Protein 1K8Q (pdb70)

Radius of gyration: 31.05 Å; Cα contacts (8 Å, |Δi|>4): 1778; chains: 2; bounding box: 86×86×46 Å

Solvent-accessible surface area: 29791 Å² total; per-residue (Å²): 129,94,34,92,92,27,118,55,28,64,2,2,109,32,56,3,14,86,0,0,80,93,54,40,7,23,27,28,120,42,90,5,78,3,154,44,1,13,20,0,18,1,7,28,0,16,57,1,145,164,24,60,113,90,32,28,104,9,49,1,0,0,0,6,2,3,56,39,8,0,0,0,3,2,0,3,7,72,28,104,19,2,1,0,0,22,0,0,24,38,10,11,6,0,0,0,0,3,5,1,0,3,51,70,0,64,128,11,98,154,95,56,53,115,24,72,94,0,5,37,1,0,3,10,24,1,0,129,44,5,0,22,20,4,0,58,57,0,4,139,60,18,31,43,121,82,2,8,0,0,0,8,12,5,0,0,0,1,0,0,6,1,4,19,85,39,113,150,3,16,160,71,7,74,2,0,0,0,0,0,1,9,4,21,8,97,70,16,112,5,110,76,28,140,54,26,84,30,85,54,148,65,0,93,119,94,58,22,48,76,58,16,123,15,66,90,193,122,29,39,102,64,0,22,49,23,1,0,78,94,66,38,8,88,121,8,2,61,51,22,4,60,72,10,0,105,24,78,168,15,4,43,55,57,16,0,0,0,1,40,5,13,20,36,0,2,4,0,0,21,0,6,13,2,14,0,38,9,25,90,46,7,97,16,36,1,11,60,44,58,36,88,114,70,3,84,124,69,40,154,81,60,146,7,42,116,30,74,9,71,64,0,113,7,44,0,0,0,0,0,0,26,63,2,30,52,1,2,31,86,5,1,72,65,3,24,90,96,12,62,56,68,82,56,73,85,94,8,88,69,1,0,12,5,0,0,10,8,1,84,59,0,10,128,9,0,1,74,64,0,36,62,26,4,54,124,88,126,95,35,96,85,29,120,57,28,65,1,2,112,34,56,4,14,87,0,0,79,91,54,39,8,23,27,24,118,42,88,6,75,2,153,45,0,11,18,0,18,1,7,32,0,15,45,1,147,164,22,65,111,88,39,24,123,8,49,1,0,0,0,6,2,3,58,39,8,0,0,1,3,2,0,3,7,73,27,105,20,2,1,0,0,24,0,0,24,38,12,11,6,0,0,0,0,4,6,2,0,2,52,70,0,61,128,12,102,147,95,54,55,114,26,70,96,0,5,37,1,0,4,10,23,1,0,127,44,6,1,22,19,4,0,57,56,0,5,132,58,13,39,35,118,81,1,8,0,0,0,8,13,6,0,0,0,1,0,0,5,1,4,21,85,38,116,147,3,16,154,77,7,75,2,0,0,0,0,0,1,8,5,23,10,97,72,15,112,5,110,78,29,139,51,26,84,32,83,52,148,61,0,93,116,99,60,20,47,79,57,16,122,15,67,91,194,126,30,39,103,65,0,22,47,21,2,0,74,94,63,40,6,85,123,9,2,60,48,19,4,61,72,9,0,101,23,75,169,12,3,44,55,55,15,0,0,2,0,37,6,12,21,36,0,3,4,0,1,20,0,6,15,2,14,0,36,8,24,88,47,8,102,16,37,1,10,57,46,56,36,88,111,68,2,82,128,68,42,156,84,58,145,6,44,116,31,76,8,73,67,0,113,8,44,0,0,0,0,1,0,23,63,2,31,49,1,2,33,84,6,1,74,66,4,22,91,96,12,60,56,66,87,63,73,84,93,8,85,69,1,0,12,4,0,0,10,8,1,85,58,0,11,125,10,0,1,75,61,0,36,62,28,4,54,127,87

Structure (mmCIF, N/CA/C/O backbone):
data_1K8Q
#
_entry.id   1K8Q
#
_cell.length_a   61.209
_cell.length_b   164.498
_cell.length_c   177.156
_cell.angle_alpha   90.00
_cell.angle_beta   90.00
_cell.angle_gamma   90.00
#
_symmetry.space_group_name_H-M   'C 2 2 21'
#
loop_
_entity.id
_entity.type
_entity.pdbx_description
1 polymer 'Triacylglycerol lipase, gastric'
2 non-polymer 2-acetamido-2-deoxy-beta-D-glucopyranose
3 non-polymer 'octyl beta-D-glucopyranoside'
4 non-polymer 'UNDECYL-PHOSPHINIC ACID BUTYL ESTER'
5 water water
#
loop_
_atom_site.group_PDB
_atom_site.id
_atom_site.type_symbol
_atom_site.label_atom_id
_atom_site.label_alt_id
_atom_site.label_comp_id
_atom_site.label_asym_id
_atom_site.label_entity_id
_atom_site.label_seq_id
_atom_site.pdbx_PDB_ins_code
_atom_site.Cartn_x
_atom_site.Cartn_y
_atom_site.Cartn_z
_atom_site.occupancy
_atom_site.B_iso_or_equiv
_atom_site.auth_seq_id
_atom_site.auth_comp_id
_atom_site.auth_asym_id
_atom_site.auth_atom_id
_atom_site.pdbx_PDB_model_num
ATOM 1 N N . ALA A 1 1 ? 11.199 98.957 43.782 1.00 52.04 1 ALA A N 1
ATOM 2 C CA . ALA A 1 1 ? 10.114 98.057 43.274 1.00 52.66 1 ALA A CA 1
ATOM 3 C C . ALA A 1 1 ? 10.664 96.684 42.841 1.00 51.56 1 ALA A C 1
ATOM 4 O O . ALA A 1 1 ? 10.665 95.734 43.621 1.00 51.33 1 ALA A O 1
ATOM 6 N N . PHE A 1 2 ? 11.126 96.585 41.599 1.00 50.17 2 PHE A N 1
ATOM 7 C CA . PHE A 1 2 ? 11.691 95.342 41.074 1.00 49.90 2 PHE A CA 1
ATOM 8 C C . PHE A 1 2 ? 10.772 94.138 41.218 1.00 48.78 2 PHE A C 1
ATOM 9 O O . PHE A 1 2 ? 11.186 93.108 41.741 1.00 48.03 2 PHE A O 1
ATOM 17 N N . GLY A 1 3 ? 9.537 94.255 40.750 1.00 48.28 3 GLY A N 1
ATOM 18 C CA . GLY A 1 3 ? 8.620 93.136 40.856 1.00 48.72 3 GLY A CA 1
ATOM 19 C C . GLY A 1 3 ? 8.774 92.161 39.705 1.00 49.04 3 GLY A C 1
ATOM 20 O O . GLY A 1 3 ? 9.271 92.532 38.641 1.00 49.98 3 GLY A O 1
ATOM 21 N N . LYS A 1 4 ? 8.355 90.914 39.907 1.00 49.34 4 LYS A N 1
ATOM 22 C CA . LYS A 1 4 ? 8.451 89.905 38.855 1.00 50.33 4 LYS A CA 1
ATOM 23 C C . LYS A 1 4 ? 7.653 90.295 37.623 1.00 50.40 4 LYS A C 1
ATOM 24 O O . LYS A 1 4 ? 6.425 90.389 37.665 1.00 50.61 4 LYS A O 1
ATOM 30 N N . LEU A 1 5 ? 8.366 90.509 36.524 1.00 50.81 5 LEU A N 1
ATOM 31 C CA . LEU A 1 5 ? 7.756 90.898 35.262 1.00 51.88 5 LEU A CA 1
ATOM 32 C C . LEU A 1 5 ? 6.817 89.834 34.703 1.00 52.81 5 LEU A C 1
ATOM 33 O O . LEU A 1 5 ? 5.848 90.158 34.013 1.00 54.00 5 LEU A O 1
ATOM 38 N N . HIS A 1 6 ? 7.100 88.570 35.011 1.00 52.59 6 HIS A N 1
ATOM 39 C CA . HIS A 1 6 ? 6.292 87.459 34.518 1.00 52.29 6 HIS A CA 1
ATOM 40 C C . HIS A 1 6 ? 6.443 86.231 35.412 1.00 51.84 6 HIS A C 1
ATOM 41 O O . HIS A 1 6 ? 7.453 86.074 36.108 1.00 50.85 6 HIS A O 1
ATOM 48 N N . PRO A 1 7 ? 5.429 85.350 35.420 1.00 51.24 7 PRO A N 1
ATOM 49 C CA . PRO A 1 7 ? 5.526 84.147 36.248 1.00 50.51 7 PRO A CA 1
ATOM 50 C C . PRO A 1 7 ? 6.615 83.257 35.640 1.00 50.55 7 PRO A C 1
ATOM 51 O O . PRO A 1 7 ? 6.745 83.185 34.411 1.00 50.28 7 PRO A O 1
ATOM 55 N N . THR A 1 8 ? 7.399 82.599 36.495 1.00 50.12 8 THR A N 1
ATOM 56 C CA . THR A 1 8 ? 8.505 81.745 36.042 1.00 49.42 8 THR A CA 1
ATOM 57 C C . THR A 1 8 ? 8.152 80.808 34.889 1.00 47.24 8 THR A C 1
ATOM 58 O O . THR A 1 8 ? 7.223 80.008 34.985 1.00 47.37 8 THR A O 1
ATOM 62 N N . ASN A 1 9 ? 8.900 80.923 33.795 1.00 44.43 9 ASN A N 1
ATOM 63 C CA . ASN A 1 9 ? 8.668 80.087 32.628 1.00 42.59 9 ASN A CA 1
ATOM 64 C C . ASN A 1 9 ? 8.915 78.628 32.997 1.00 42.98 9 ASN A C 1
ATOM 65 O O . ASN A 1 9 ? 9.891 78.303 33.668 1.00 44.09 9 ASN A O 1
ATOM 70 N N . PRO A 1 10 ? 8.018 77.728 32.580 1.00 42.19 10 PRO A N 1
ATOM 71 C CA . PRO A 1 10 ? 8.172 76.307 32.889 1.00 41.24 10 PRO A CA 1
ATOM 72 C C . PRO A 1 10 ? 9.501 75.692 32.428 1.00 40.72 10 PRO A C 1
ATOM 73 O O . PRO A 1 10 ? 10.056 74.824 33.103 1.00 41.49 10 PRO A O 1
ATOM 77 N N . GLU A 1 11 ? 10.008 76.138 31.283 1.00 38.63 11 GLU A N 1
ATOM 78 C CA . GLU A 1 11 ? 11.258 75.613 30.747 1.00 38.15 11 GLU A CA 1
ATOM 79 C C . GLU A 1 11 ? 12.453 75.762 31.698 1.00 39.00 11 GLU A C 1
ATOM 80 O O . GLU A 1 11 ? 13.437 75.035 31.587 1.00 39.60 11 GLU A O 1
ATOM 86 N N . VAL A 1 12 ? 12.363 76.700 32.631 1.00 39.59 12 VAL A N 1
ATOM 87 C CA . VAL A 1 12 ? 13.438 76.957 33.582 1.00 40.83 12 VAL A CA 1
ATOM 88 C C . VAL A 1 12 ? 13.912 75.713 34.353 1.00 42.99 12 VAL A C 1
ATOM 89 O O . VAL A 1 12 ? 15.087 75.601 34.727 1.00 44.25 12 VAL A O 1
ATOM 93 N N . THR A 1 13 ? 13.010 74.768 34.573 1.00 43.43 13 THR A N 1
ATOM 94 C CA . THR A 1 13 ? 13.358 73.576 35.328 1.00 43.67 13 THR A CA 1
ATOM 95 C C . THR A 1 13 ? 13.304 72.281 34.527 1.00 45.61 13 THR A C 1
ATOM 96 O O . THR A 1 13 ? 13.463 71.196 35.089 1.00 48.72 13 THR A O 1
ATOM 100 N N . MET A 1 14 ? 13.088 72.382 33.221 1.00 44.77 14 MET A N 1
ATOM 101 C CA . MET A 1 14 ? 13.018 71.190 32.385 1.00 43.22 14 MET A CA 1
ATOM 102 C C . MET A 1 14 ? 14.370 70.857 31.774 1.00 42.98 14 MET A C 1
ATOM 103 O O . MET A 1 14 ? 15.183 71.747 31.541 1.00 42.79 14 MET A O 1
ATOM 108 N N . ASN A 1 15 ? 14.611 69.573 31.524 1.00 42.98 15 ASN A N 1
ATOM 109 C CA . ASN A 1 15 ? 15.846 69.163 30.877 1.00 42.38 15 ASN A CA 1
ATOM 110 C C . ASN A 1 15 ? 15.518 69.198 29.389 1.00 42.15 15 ASN A C 1
ATOM 111 O O . ASN A 1 15 ? 14.390 69.538 29.008 1.00 41.96 15 ASN A O 1
ATOM 116 N N . ILE A 1 16 ? 16.478 68.831 28.549 1.00 40.52 16 ILE A N 1
ATOM 117 C CA . ILE A 1 16 ? 16.268 68.894 27.109 1.00 40.05 16 ILE A CA 1
ATOM 118 C C . ILE A 1 16 ? 14.960 68.309 26.546 1.00 40.17 16 ILE A C 1
ATOM 119 O O . ILE A 1 16 ? 14.189 69.023 25.896 1.00 40.01 16 ILE A O 1
ATOM 124 N N . SER A 1 17 ? 14.697 67.031 26.791 1.00 39.34 17 SER A N 1
ATOM 125 C CA . SER A 1 17 ? 13.490 66.406 26.261 1.00 37.89 17 SER A CA 1
ATOM 126 C C . SER A 1 17 ? 12.197 66.912 26.889 1.00 38.11 17 SER A C 1
ATOM 127 O O . SER A 1 17 ? 11.122 66.781 26.300 1.00 36.99 17 SER A O 1
ATOM 130 N N . GLN A 1 18 ? 12.292 67.488 28.082 1.00 38.85 18 GLN A N 1
ATOM 131 C CA . GLN A 1 18 ? 11.106 68.018 28.741 1.00 39.06 18 GLN A CA 1
ATOM 132 C C . GLN A 1 18 ? 10.624 69.245 27.979 1.00 38.87 18 GLN A C 1
ATOM 133 O O . GLN A 1 18 ? 9.419 69.442 27.793 1.00 39.32 18 GLN A O 1
ATOM 139 N N . MET A 1 19 ? 11.578 70.065 27.544 1.00 38.25 19 MET A N 1
ATOM 140 C CA . MET A 1 19 ? 11.278 71.281 26.795 1.00 37.98 19 MET A CA 1
ATOM 141 C C . MET A 1 19 ? 10.709 70.954 25.426 1.00 36.76 19 MET A C 1
ATOM 142 O O . MET A 1 19 ? 9.791 71.614 24.950 1.00 36.21 19 MET A O 1
ATOM 147 N N . ILE A 1 20 ? 11.272 69.936 24.789 1.00 36.32 20 ILE A N 1
ATOM 148 C CA . ILE A 1 20 ? 10.820 69.532 23.469 1.00 35.71 20 ILE A CA 1
ATOM 149 C C . ILE A 1 20 ? 9.374 69.050 23.498 1.00 35.39 20 ILE A C 1
ATOM 150 O O . ILE A 1 20 ? 8.563 69.471 22.680 1.00 33.95 20 ILE A O 1
ATOM 155 N N . THR A 1 21 ? 9.038 68.175 24.439 1.00 36.97 21 THR A N 1
ATOM 156 C CA . THR A 1 21 ? 7.662 67.687 24.509 1.00 38.16 21 THR A CA 1
ATOM 157 C C . THR A 1 21 ? 6.761 68.789 25.059 1.00 37.19 21 THR A C 1
ATOM 158 O O . THR A 1 21 ? 5.554 68.813 24.803 1.00 37.79 21 THR A O 1
ATOM 162 N N . TYR A 1 22 ? 7.357 69.708 25.807 1.00 36.09 22 TYR A N 1
ATOM 163 C CA . TYR A 1 22 ? 6.613 70.836 26.350 1.00 35.84 22 TYR A CA 1
ATOM 164 C C . TYR A 1 22 ? 5.989 71.629 25.196 1.00 34.82 22 TYR A C 1
ATOM 165 O O . TYR A 1 22 ? 4.879 72.143 25.311 1.00 35.15 22 TYR A O 1
ATOM 174 N N . TRP A 1 23 ? 6.718 71.719 24.087 1.00 33.98 23 TRP A N 1
ATOM 175 C CA . TRP A 1 23 ? 6.259 72.446 22.913 1.00 33.61 23 TRP A CA 1
ATOM 176 C C . TRP A 1 23 ? 5.519 71.557 21.923 1.00 34.04 23 TRP A C 1
ATOM 177 O O . TRP A 1 23 ? 5.286 71.951 20.779 1.00 34.86 23 TRP A O 1
ATOM 188 N N . GLY A 1 24 ? 5.159 70.352 22.360 1.00 34.24 24 GLY A N 1
ATOM 189 C CA . GLY A 1 24 ? 4.419 69.447 21.498 1.00 32.99 24 GLY A CA 1
ATOM 190 C C . GLY A 1 24 ? 5.215 68.687 20.455 1.00 33.12 24 GLY A C 1
ATOM 191 O O . GLY A 1 24 ? 4.646 67.978 19.627 1.00 34.47 24 GLY A O 1
ATOM 192 N N . TYR A 1 25 ? 6.533 68.819 20.482 1.00 32.68 25 TYR A N 1
ATOM 193 C CA . TYR A 1 25 ? 7.363 68.111 19.523 1.00 31.21 25 TYR A CA 1
ATOM 194 C C . TYR A 1 25 ? 7.843 66.778 20.083 1.00 30.85 25 TYR A C 1
ATOM 195 O O . TYR A 1 25 ? 7.985 66.612 21.299 1.00 30.29 25 TYR A O 1
ATOM 204 N N . PRO A 1 26 ? 8.102 65.810 19.194 1.00 30.62 26 PRO A N 1
ATOM 205 C CA . PRO A 1 26 ? 8.574 64.490 19.605 1.00 31.25 26 PRO A CA 1
ATOM 206 C C . PRO A 1 26 ? 10.003 64.622 20.113 1.00 32.80 26 PRO A C 1
ATOM 207 O O . PRO A 1 26 ? 10.854 65.254 19.473 1.00 31.94 26 PRO A O 1
ATOM 211 N N . ALA A 1 27 ? 10.255 64.034 21.274 1.00 34.77 27 ALA A N 1
ATOM 212 C CA . ALA A 1 27 ? 11.576 64.068 21.880 1.00 36.03 27 ALA A CA 1
ATOM 213 C C . ALA A 1 27 ? 12.085 62.635 22.034 1.00 37.28 27 ALA A C 1
ATOM 214 O O . ALA A 1 27 ? 11.312 61.707 22.285 1.00 37.32 27 ALA A O 1
ATOM 216 N N . GLU A 1 28 ? 13.388 62.459 21.862 1.00 38.29 28 GLU A N 1
ATOM 217 C CA . GLU A 1 28 ? 14.003 61.147 21.982 1.00 39.62 28 GLU A CA 1
ATOM 218 C C . GLU A 1 28 ? 15.400 61.281 22.551 1.00 41.21 28 GLU A C 1
ATOM 219 O O . GLU A 1 28 ? 16.229 62.018 22.012 1.00 43.40 28 GLU A O 1
ATOM 225 N N . GLU A 1 29 ? 15.660 60.574 23.646 1.00 41.14 29 GLU A N 1
ATOM 226 C CA . GLU A 1 29 ? 16.966 60.634 24.277 1.00 41.61 29 GLU A CA 1
ATOM 227 C C . GLU A 1 29 ? 17.858 59.453 23.893 1.00 41.46 29 GLU A C 1
ATOM 228 O O . GLU A 1 29 ? 17.394 58.330 23.666 1.00 41.71 29 GLU A O 1
ATOM 234 N N . TYR A 1 30 ? 19.151 59.733 23.809 1.00 40.55 30 TYR A N 1
ATOM 235 C CA . TYR A 1 30 ? 20.146 58.736 23.471 1.00 39.29 30 TYR A CA 1
ATOM 236 C C . TYR A 1 30 ? 21.424 59.142 24.144 1.00 39.60 30 TYR A C 1
ATOM 237 O O . TYR A 1 30 ? 21.560 60.266 24.622 1.00 40.44 30 TYR A O 1
ATOM 246 N N . GLU A 1 31 ? 22.366 58.223 24.217 1.00 40.37 31 GLU A N 1
ATOM 247 C CA . GLU A 1 31 ? 23.637 58.602 24.772 1.00 42.49 31 GLU A CA 1
ATOM 248 C C . GLU A 1 31 ? 24.763 57.946 24.010 1.00 42.25 31 GLU A C 1
ATOM 249 O O . GLU A 1 31 ? 24.728 56.758 23.703 1.00 42.39 31 GLU A O 1
ATOM 255 N N . VAL A 1 32 ? 25.739 58.767 23.652 1.00 42.35 32 VAL A N 1
ATOM 256 C CA . VAL A 1 32 ? 26.898 58.319 22.902 1.00 42.00 32 VAL A CA 1
ATOM 257 C C . VAL A 1 32 ? 28.032 58.040 23.861 1.00 41.22 32 VAL A C 1
ATOM 258 O O . VAL A 1 32 ? 28.114 58.652 24.928 1.00 41.95 32 VAL A O 1
ATOM 262 N N . VAL A 1 33 ? 28.889 57.099 23.491 1.00 40.55 33 VAL A N 1
ATOM 263 C CA . VAL A 1 33 ? 30.033 56.762 24.319 1.00 41.79 33 VAL A CA 1
ATOM 264 C C . VAL A 1 33 ? 31.291 57.014 23.498 1.00 41.68 33 VAL A C 1
ATOM 265 O O . VAL A 1 33 ? 31.528 56.367 22.475 1.00 39.80 33 VAL A O 1
ATOM 269 N N . THR A 1 34 ? 32.084 57.982 23.943 1.00 42.56 34 THR A N 1
ATOM 270 C CA . THR A 1 34 ? 33.315 58.329 23.246 1.00 43.63 34 THR A CA 1
ATOM 271 C C . THR A 1 34 ? 34.381 57.265 23.439 1.00 44.75 34 THR A C 1
ATOM 272 O O . THR A 1 34 ? 34.451 56.608 24.481 1.00 44.81 34 THR A O 1
ATOM 276 N N . GLU A 1 35 ? 35.219 57.107 22.426 1.00 45.47 35 GLU A N 1
ATOM 277 C CA . GLU A 1 35 ? 36.285 56.133 22.486 1.00 47.00 35 GLU A CA 1
ATOM 278 C C . GLU A 1 35 ? 37.024 56.197 23.819 1.00 46.06 35 GLU A C 1
ATOM 279 O O . GLU A 1 35 ? 37.459 55.172 24.336 1.00 47.44 35 GLU A O 1
ATOM 285 N N . ASP A 1 36 ? 37.158 57.395 24.385 1.00 45.32 36 ASP A N 1
ATOM 286 C CA . ASP A 1 36 ? 37.863 57.540 25.658 1.00 43.35 36 ASP A CA 1
ATOM 287 C C . ASP A 1 36 ? 36.993 57.433 26.906 1.00 42.41 36 ASP A C 1
ATOM 288 O O . ASP A 1 36 ? 37.392 57.861 27.991 1.00 41.38 36 ASP A O 1
ATOM 293 N N . GLY A 1 37 ? 35.796 56.875 26.747 1.00 41.98 37 GLY A N 1
ATOM 294 C CA . GLY A 1 37 ? 34.925 56.664 27.894 1.00 40.78 37 GLY A CA 1
ATOM 295 C C . GLY A 1 37 ? 33.853 57.650 28.313 1.00 39.68 37 GLY A C 1
ATOM 296 O O . GLY A 1 37 ? 33.072 57.343 29.214 1.00 40.02 37 GLY A O 1
ATOM 297 N N . TYR A 1 38 ? 33.790 58.820 27.690 1.00 38.52 38 TYR A N 1
ATOM 298 C CA . TYR A 1 38 ? 32.774 59.789 28.073 1.00 36.51 38 TYR A CA 1
ATOM 299 C C . TYR A 1 38 ? 31.400 59.454 27.508 1.00 35.61 38 TYR A C 1
ATOM 300 O O . TYR A 1 38 ? 31.265 59.080 26.348 1.00 35.13 38 TYR A O 1
ATOM 309 N N . ILE A 1 39 ? 30.391 59.574 28.364 1.00 35.33 39 ILE A N 1
ATOM 310 C CA . ILE A 1 39 ? 29.003 59.280 28.023 1.00 36.72 39 ILE A CA 1
ATOM 311 C C . ILE A 1 39 ? 28.257 60.589 27.749 1.00 37.37 39 ILE A C 1
ATOM 312 O O . ILE A 1 39 ? 27.980 61.361 28.672 1.00 37.90 39 ILE A O 1
ATOM 317 N N . LEU A 1 40 ? 27.921 60.826 26.483 1.00 37.21 40 LEU A N 1
ATOM 318 C CA . LEU A 1 40 ? 27.237 62.055 26.084 1.00 36.02 40 LEU A CA 1
ATOM 319 C C . LEU A 1 40 ? 25.747 61.864 25.866 1.00 36.17 40 LEU A C 1
ATOM 320 O O . LEU A 1 40 ? 25.337 61.033 25.059 1.00 36.36 40 LEU A O 1
ATOM 325 N N . GLY A 1 41 ? 24.939 62.637 26.582 1.00 36.54 41 GLY A N 1
ATOM 326 C CA . GLY A 1 41 ? 23.500 62.548 26.413 1.00 38.42 41 GLY A CA 1
ATOM 327 C C . GLY A 1 41 ? 23.081 63.455 25.263 1.00 40.02 41 GLY A C 1
ATOM 328 O O . GLY A 1 41 ? 23.165 64.679 25.364 1.00 40.87 41 GLY A O 1
ATOM 329 N N . ILE A 1 42 ? 22.646 62.864 24.155 1.00 39.73 42 ILE A N 1
ATOM 330 C CA . ILE A 1 42 ? 22.227 63.654 23.007 1.00 39.39 42 ILE A CA 1
ATOM 331 C C . ILE A 1 42 ? 20.727 63.511 22.806 1.00 39.78 42 ILE A C 1
ATOM 332 O O . ILE A 1 42 ? 20.142 62.496 23.165 1.00 41.41 42 ILE A O 1
ATOM 337 N N . ASP A 1 43 ? 20.098 64.527 22.232 1.00 39.83 43 ASP A N 1
ATOM 338 C CA . ASP A 1 43 ? 18.653 64.484 22.044 1.00 39.27 43 ASP A CA 1
ATOM 339 C C . ASP A 1 43 ? 18.264 64.600 20.581 1.00 38.89 43 ASP A C 1
ATOM 340 O O . ASP A 1 43 ? 19.038 65.085 19.756 1.00 38.93 43 ASP A O 1
ATOM 345 N N . ARG A 1 44 ? 17.052 64.160 20.268 1.00 37.51 44 ARG A N 1
ATOM 346 C CA . ARG A 1 44 ? 16.578 64.187 18.899 1.00 37.61 44 ARG A CA 1
ATOM 347 C C . ARG A 1 44 ? 15.099 64.574 18.796 1.00 37.54 44 ARG A C 1
ATOM 348 O O . ARG A 1 44 ? 14.304 64.303 19.698 1.00 36.35 44 ARG A O 1
ATOM 356 N N . ILE A 1 45 ? 14.757 65.237 17.695 1.00 36.93 45 ILE A N 1
ATOM 357 C CA . ILE A 1 45 ? 13.389 65.640 17.396 1.00 35.79 45 ILE A CA 1
ATOM 358 C C . ILE A 1 45 ? 13.222 65.078 15.992 1.00 36.12 45 ILE A C 1
ATOM 359 O O . ILE A 1 45 ? 13.476 65.763 15.005 1.00 36.99 45 ILE A O 1
ATOM 364 N N . PRO A 1 46 ? 12.801 63.806 15.892 1.00 37.94 46 PRO A N 1
ATOM 365 C CA . PRO A 1 46 ? 12.593 63.081 14.629 1.00 37.20 46 PRO A CA 1
ATOM 366 C C . PRO A 1 46 ? 11.771 63.807 13.571 1.00 36.55 46 PRO A C 1
ATOM 367 O O . PRO A 1 46 ? 12.148 63.828 12.402 1.00 37.27 46 PRO A O 1
ATOM 371 N N . TYR A 1 47 ? 10.646 64.385 13.974 1.00 35.28 47 TYR A N 1
ATOM 372 C CA . TYR A 1 47 ? 9.811 65.138 13.044 1.00 35.29 47 TYR A CA 1
ATOM 373 C C . TYR A 1 47 ? 9.319 66.382 13.763 1.00 35.35 47 TYR A C 1
ATOM 374 O O . TYR A 1 47 ? 9.531 66.533 14.965 1.00 34.42 47 TYR A O 1
ATOM 383 N N . GLY A 1 48 ? 8.684 67.278 13.019 1.00 36.41 48 GLY A N 1
ATOM 384 C CA . GLY A 1 48 ? 8.175 68.496 13.612 1.00 37.96 48 GLY A CA 1
ATOM 385 C C . GLY A 1 48 ? 6.664 68.464 13.710 1.00 39.45 48 GLY A C 1
ATOM 386 O O . GLY A 1 48 ? 6.013 67.563 13.180 1.00 39.64 48 GLY A O 1
ATOM 387 N N . ARG A 1 49 ? 6.109 69.449 14.404 1.00 41.09 49 ARG A N 1
ATOM 388 C CA . ARG A 1 49 ? 4.670 69.564 14.571 1.00 43.02 49 ARG A CA 1
ATOM 389 C C . ARG A 1 49 ? 4.045 69.885 13.223 1.00 43.76 49 ARG A C 1
ATOM 390 O O . ARG A 1 49 ? 2.869 69.613 12.991 1.00 43.58 49 ARG A O 1
ATOM 398 N N . LYS A 1 50 ? 4.858 70.450 12.337 1.00 44.66 50 LYS A N 1
ATOM 399 C CA . LYS A 1 50 ? 4.410 70.870 11.018 1.00 45.60 50 LYS A CA 1
ATOM 400 C C . LYS A 1 50 ? 4.882 70.018 9.839 1.00 45.65 50 LYS A C 1
ATOM 401 O O . LYS A 1 50 ? 4.497 70.273 8.696 1.00 44.97 50 LYS A O 1
ATOM 407 N N . ASN A 1 51 ? 5.703 69.008 10.102 1.00 45.93 51 ASN A N 1
ATOM 408 C CA . ASN A 1 51 ? 6.220 68.175 9.021 1.00 45.18 51 ASN A CA 1
ATOM 409 C C . ASN A 1 51 ? 6.581 66.775 9.533 1.00 47.02 51 ASN A C 1
ATOM 410 O O . ASN A 1 51 ? 7.440 66.619 10.401 1.00 47.47 51 ASN A O 1
ATOM 415 N N . SER A 1 52 ? 5.904 65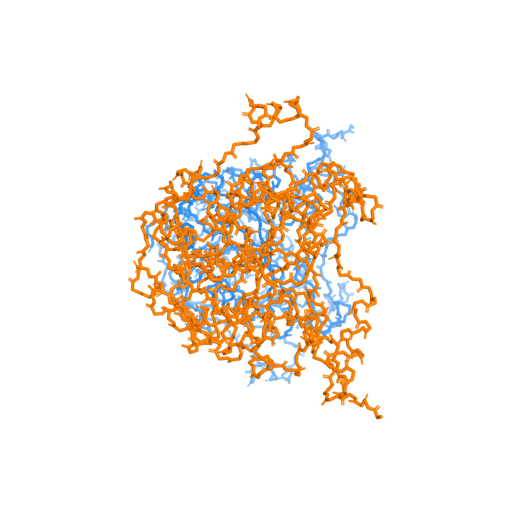.763 8.993 1.00 49.24 52 SER A N 1
ATOM 416 C CA . SER A 1 52 ? 6.122 64.372 9.388 1.00 49.48 52 SER A CA 1
ATOM 417 C C . SER A 1 52 ? 6.455 63.521 8.173 1.00 50.23 52 SER A C 1
ATOM 418 O O . SER A 1 52 ? 6.440 62.296 8.235 1.00 50.82 52 SER A O 1
ATOM 421 N N . GLU A 1 53 ? 6.752 64.185 7.063 1.00 51.48 53 GLU A N 1
ATOM 422 C CA . GLU A 1 53 ? 7.086 63.506 5.814 1.00 52.18 53 GLU A CA 1
ATOM 423 C C . GLU A 1 53 ? 8.287 62.574 5.956 1.00 52.06 53 GLU A C 1
ATOM 424 O O . GLU A 1 53 ? 8.983 62.588 6.965 1.00 52.13 53 GLU A O 1
ATOM 430 N N . ASN A 1 54 ? 8.502 61.755 4.934 1.00 52.36 54 ASN A N 1
ATOM 431 C CA . ASN A 1 54 ? 9.617 60.804 4.859 1.00 52.08 54 ASN A CA 1
ATOM 432 C C . ASN A 1 54 ? 10.161 60.201 6.163 1.00 50.42 54 ASN A C 1
ATOM 433 O O . ASN A 1 54 ? 11.374 60.062 6.315 1.00 49.04 54 ASN A O 1
ATOM 438 N N . ILE A 1 55 ? 9.289 59.842 7.101 1.00 48.88 55 ILE A N 1
ATOM 439 C CA . ILE A 1 55 ? 9.777 59.256 8.346 1.00 47.41 55 ILE A CA 1
ATOM 440 C C . ILE A 1 55 ? 10.711 58.095 7.976 1.00 47.88 55 ILE A C 1
ATOM 441 O O . ILE A 1 55 ? 10.325 57.193 7.226 1.00 47.26 55 ILE A O 1
ATOM 446 N N . GLY A 1 56 ? 11.939 58.137 8.491 1.00 47.70 56 GLY A N 1
ATOM 447 C CA . GLY A 1 56 ? 12.902 57.090 8.209 1.00 47.28 56 GLY A CA 1
ATOM 448 C C . GLY A 1 56 ? 13.830 57.465 7.071 1.00 47.86 56 GLY A C 1
ATOM 449 O O . GLY A 1 56 ? 14.761 56.738 6.738 1.00 47.20 56 GLY A O 1
ATOM 450 N N . ARG A 1 57 ? 13.575 58.612 6.461 1.00 49.41 57 ARG A N 1
ATOM 451 C CA . ARG A 1 57 ? 14.412 59.073 5.362 1.00 50.77 57 ARG A CA 1
ATOM 452 C C . ARG A 1 57 ? 14.630 60.583 5.468 1.00 48.89 57 ARG A C 1
ATOM 453 O O . ARG A 1 57 ? 15.300 61.179 4.617 1.00 49.72 57 ARG A O 1
ATOM 461 N N . ARG A 1 58 ? 14.069 61.195 6.512 1.00 44.73 58 ARG A N 1
ATOM 462 C CA . ARG A 1 58 ? 14.205 62.634 6.707 1.00 40.99 58 ARG A CA 1
ATOM 463 C C . ARG A 1 58 ? 15.682 62.984 6.807 1.00 39.52 58 ARG A C 1
ATOM 464 O O . ARG A 1 58 ? 16.443 62.273 7.464 1.00 39.73 58 ARG A O 1
ATOM 472 N N . PRO A 1 59 ? 16.116 64.065 6.130 1.00 37.62 59 PRO A N 1
ATOM 473 C CA . PRO A 1 59 ? 17.528 64.474 6.181 1.00 36.85 59 PRO A CA 1
ATOM 474 C C . PRO A 1 59 ? 17.895 64.927 7.590 1.00 36.24 59 PRO A C 1
ATOM 475 O O . PRO A 1 59 ? 17.121 65.614 8.256 1.00 35.61 59 PRO A O 1
ATOM 479 N N . VAL A 1 60 ? 19.076 64.519 8.038 1.00 36.13 60 VAL A N 1
ATOM 480 C CA . VAL A 1 60 ? 19.551 64.832 9.381 1.00 35.05 60 VAL A CA 1
ATOM 481 C C . VAL A 1 60 ? 20.230 66.184 9.535 1.00 34.52 60 VAL A C 1
ATOM 482 O O . VAL A 1 60 ? 21.055 66.588 8.718 1.00 36.15 60 VAL A O 1
ATOM 486 N N . ALA A 1 61 ? 19.867 66.879 10.602 1.00 33.16 61 ALA A N 1
ATOM 487 C CA . ALA A 1 61 ? 20.452 68.166 10.921 1.00 31.41 61 ALA A CA 1
ATOM 488 C C . ALA A 1 61 ? 20.979 68.002 12.340 1.00 30.72 61 ALA A C 1
ATOM 489 O O . ALA A 1 61 ? 20.222 67.698 13.266 1.00 30.71 61 ALA A O 1
ATOM 491 N N . PHE A 1 62 ? 22.285 68.167 12.499 1.00 29.37 62 PHE A N 1
ATOM 492 C CA . PHE A 1 62 ? 22.908 68.032 13.802 1.00 27.98 62 PHE A CA 1
ATOM 493 C C . PHE A 1 62 ? 23.363 69.408 14.263 1.00 28.41 62 PHE A C 1
ATOM 494 O O . PHE A 1 62 ? 24.140 70.074 13.578 1.00 28.99 62 PHE A O 1
ATOM 502 N N . LEU A 1 63 ? 22.872 69.830 15.423 1.00 28.41 63 LEU A N 1
ATOM 503 C CA . LEU A 1 63 ? 23.208 71.139 15.981 1.00 27.05 63 LEU A CA 1
ATOM 504 C C . LEU A 1 63 ? 24.152 70.999 17.180 1.00 28.19 63 LEU A C 1
ATOM 505 O O . LEU A 1 63 ? 23.825 70.361 18.178 1.00 29.98 63 LEU A O 1
ATOM 510 N N . GLN A 1 64 ? 25.328 71.603 17.068 1.00 28.06 64 GLN A N 1
ATOM 511 C CA . GLN A 1 64 ? 26.336 71.543 18.115 1.00 27.27 64 GLN A CA 1
ATOM 512 C C . GLN A 1 64 ? 26.491 72.899 18.806 1.00 27.86 64 GLN A C 1
ATOM 513 O O . GLN A 1 64 ? 26.780 73.899 18.152 1.00 28.87 64 GLN A O 1
ATOM 519 N N . HIS A 1 65 ? 26.305 72.922 20.125 1.00 27.44 65 HIS A N 1
ATOM 520 C CA . HIS A 1 65 ? 26.443 74.148 20.910 1.00 27.71 65 HIS A CA 1
ATOM 521 C C . HIS A 1 65 ? 27.925 74.457 21.153 1.00 28.52 65 HIS A C 1
ATOM 522 O O . HIS A 1 65 ? 28.810 73.694 20.745 1.00 27.35 65 HIS A O 1
ATOM 529 N N . GLY A 1 66 ? 28.184 75.570 21.837 1.00 29.70 66 GLY A N 1
ATOM 530 C CA . GLY A 1 66 ? 29.553 75.968 22.119 1.00 30.89 66 GLY A CA 1
ATOM 531 C C . GLY A 1 66 ? 29.964 75.884 23.584 1.00 32.07 66 GLY A C 1
ATOM 532 O O . GLY A 1 66 ? 29.317 75.212 24.398 1.00 32.92 66 GLY A O 1
ATOM 533 N N . LEU A 1 67 ? 31.044 76.585 23.920 1.00 30.84 67 LEU A N 1
ATOM 534 C CA . LEU A 1 67 ? 31.586 76.601 25.272 1.00 30.26 67 LEU A CA 1
ATOM 535 C C . LEU A 1 67 ? 30.581 76.968 26.372 1.00 30.77 67 LEU A C 1
ATOM 536 O O . LEU A 1 67 ? 29.808 77.916 26.239 1.00 32.55 67 LEU A O 1
ATOM 541 N N . LEU A 1 68 ? 30.609 76.201 27.458 1.00 29.42 68 LEU A N 1
ATOM 542 C CA . LEU A 1 68 ? 29.739 76.432 28.600 1.00 30.08 68 LEU A CA 1
ATOM 543 C C . LEU A 1 68 ? 28.246 76.443 28.300 1.00 30.43 68 LEU A C 1
ATOM 544 O O . LEU A 1 68 ? 27.462 76.976 29.078 1.00 31.99 68 LEU A O 1
ATOM 549 N N . ALA A 1 69 ? 27.842 75.852 27.186 1.00 29.64 69 ALA A N 1
ATOM 550 C CA . ALA A 1 69 ? 26.429 75.823 26.844 1.00 29.85 69 ALA A CA 1
ATOM 551 C C . ALA A 1 69 ? 25.950 74.378 26.724 1.00 30.62 69 ALA A C 1
ATOM 552 O O . ALA A 1 69 ? 26.646 73.453 27.134 1.00 31.78 69 ALA A O 1
ATOM 554 N N . SER A 1 70 ? 24.758 74.182 26.174 1.00 30.18 70 SER A N 1
ATOM 555 C CA . SER A 1 70 ? 24.227 72.836 26.013 1.00 30.28 70 SER A CA 1
ATOM 556 C C . SER A 1 70 ? 23.299 72.792 24.815 1.00 31.15 70 SER A C 1
ATOM 557 O O . SER A 1 70 ? 23.122 73.785 24.111 1.00 32.17 70 SER A O 1
ATOM 560 N N . ALA A 1 71 ? 22.701 71.631 24.593 1.00 31.76 71 ALA A N 1
ATOM 561 C CA . ALA A 1 71 ? 21.790 71.458 23.486 1.00 32.49 71 ALA A CA 1
ATOM 562 C C . ALA A 1 71 ? 20.559 72.368 23.595 1.00 33.52 71 ALA A C 1
ATOM 563 O O . ALA A 1 71 ? 19.982 72.730 22.574 1.00 35.43 71 ALA A O 1
ATOM 565 N N . THR A 1 72 ? 20.159 72.756 24.808 1.00 32.92 72 THR A N 1
ATOM 566 C CA . THR A 1 72 ? 18.968 73.605 24.945 1.00 33.18 72 THR A CA 1
ATOM 567 C C . THR A 1 72 ? 19.127 74.910 24.169 1.00 33.86 72 THR A C 1
ATOM 568 O O . THR A 1 72 ? 18.139 75.592 23.868 1.00 34.31 72 THR A O 1
ATOM 572 N N . ASN A 1 73 ? 20.375 75.253 23.853 1.00 32.24 73 ASN A N 1
ATOM 573 C CA . ASN A 1 73 ? 20.687 76.460 23.097 1.00 29.74 73 ASN A CA 1
ATOM 574 C C . ASN A 1 73 ? 19.856 76.541 21.834 1.00 28.56 73 ASN A C 1
ATOM 575 O O . ASN A 1 73 ? 19.503 77.618 21.384 1.00 30.12 73 ASN A O 1
ATOM 580 N N . TRP A 1 74 ? 19.532 75.392 21.269 1.00 26.97 74 TRP A N 1
ATOM 581 C CA . TRP A 1 74 ? 18.774 75.352 20.035 1.00 26.29 74 TRP A CA 1
ATOM 582 C C . TRP A 1 74 ? 17.252 75.286 20.181 1.00 26.49 74 TRP A C 1
ATOM 583 O O . TRP A 1 74 ? 16.520 75.330 19.186 1.00 26.26 74 TRP A O 1
ATOM 594 N N . ILE A 1 75 ? 16.777 75.194 21.416 1.00 26.58 75 ILE A N 1
ATOM 595 C CA . ILE A 1 75 ? 15.344 75.118 21.681 1.00 26.55 75 ILE A CA 1
ATOM 596 C C . ILE A 1 75 ? 14.999 76.032 22.847 1.00 27.16 75 ILE A C 1
ATOM 597 O O . ILE A 1 75 ? 14.001 75.832 23.542 1.00 27.49 75 ILE A O 1
ATOM 602 N N . SER A 1 76 ? 15.833 77.042 23.049 1.00 27.54 76 SER A N 1
ATOM 603 C CA . SER A 1 76 ? 15.656 77.971 24.152 1.00 28.27 76 SER A CA 1
ATOM 604 C C . SER A 1 76 ? 14.461 78.911 24.103 1.00 26.96 76 SER A C 1
ATOM 605 O O . SER A 1 76 ? 14.106 79.496 25.119 1.00 25.41 76 SER A O 1
ATOM 608 N N . ASN A 1 77 ? 13.835 79.067 22.946 1.00 27.15 77 ASN A N 1
ATOM 609 C CA . ASN A 1 77 ? 12.707 79.983 22.868 1.00 29.04 77 ASN A CA 1
ATOM 610 C C . ASN A 1 77 ? 11.401 79.365 22.372 1.00 29.16 77 ASN A C 1
ATOM 611 O O . ASN A 1 77 ? 10.929 78.380 22.931 1.00 29.22 77 ASN A O 1
ATOM 616 N N . LEU A 1 78 ? 10.804 79.949 21.342 1.00 30.12 78 LEU A N 1
ATOM 617 C CA . LEU A 1 78 ? 9.554 79.421 20.812 1.00 30.90 78 LEU A CA 1
ATOM 618 C C . LEU A 1 78 ? 9.818 78.506 19.621 1.00 31.29 78 LEU A C 1
ATOM 619 O O . LEU A 1 78 ? 10.891 78.526 19.035 1.00 31.12 78 LEU A O 1
ATOM 624 N N . PRO A 1 79 ? 8.837 77.671 19.263 1.00 33.02 79 PRO A N 1
ATOM 625 C CA . PRO A 1 79 ? 9.007 76.765 18.129 1.00 33.53 79 PRO A CA 1
ATOM 626 C C . PRO A 1 79 ? 9.248 77.533 16.836 1.00 34.75 79 PRO A C 1
ATOM 627 O O . PRO A 1 79 ? 9.886 77.021 15.912 1.00 34.78 79 PRO A O 1
ATOM 631 N N . ASN A 1 80 ? 8.741 78.767 16.784 1.00 35.71 80 ASN A N 1
ATOM 632 C CA . ASN A 1 80 ? 8.852 79.600 15.588 1.00 35.65 80 ASN A CA 1
ATOM 633 C C . ASN A 1 80 ? 10.128 80.434 15.501 1.00 33.27 80 ASN A C 1
ATOM 634 O O . ASN A 1 80 ? 10.384 81.086 14.484 1.00 31.76 80 ASN A O 1
ATOM 639 N N . ASN A 1 81 ? 10.938 80.401 16.551 1.00 30.04 81 ASN A N 1
ATOM 640 C CA . ASN A 1 81 ? 12.173 81.162 16.536 1.00 29.40 81 ASN A CA 1
ATOM 641 C C . ASN A 1 81 ? 13.353 80.424 17.177 1.00 29.39 81 ASN A C 1
ATOM 642 O O . ASN A 1 81 ? 14.347 81.039 17.587 1.00 29.92 81 ASN A O 1
ATOM 647 N N . SER A 1 82 ? 13.231 79.102 17.265 1.00 27.21 82 SER A N 1
ATOM 648 C CA . SER A 1 82 ? 14.300 78.263 17.795 1.00 26.40 82 SER A CA 1
ATOM 649 C C . SER A 1 82 ? 14.660 77.367 16.623 1.00 27.83 82 SER A C 1
ATOM 650 O O . SER A 1 82 ? 13.792 76.694 16.064 1.00 29.02 82 SER A O 1
ATOM 653 N N . LEU A 1 83 ? 15.931 77.376 16.236 1.00 28.43 83 LEU A N 1
ATOM 654 C CA . LEU A 1 83 ? 16.387 76.598 15.087 1.00 28.21 83 LEU A CA 1
ATOM 655 C C . LEU A 1 83 ? 15.972 75.135 15.077 1.00 27.99 83 LEU A C 1
ATOM 656 O O . LEU A 1 83 ? 15.443 74.656 14.069 1.00 28.79 83 LEU A O 1
ATOM 661 N N . ALA A 1 84 ? 16.203 74.426 16.181 1.00 27.07 84 ALA A N 1
ATOM 662 C CA . ALA A 1 84 ? 15.852 73.008 16.237 1.00 26.86 84 ALA A CA 1
ATOM 663 C C . ALA A 1 84 ? 14.392 72.745 15.843 1.00 26.30 84 ALA A C 1
ATOM 664 O O . ALA A 1 84 ? 14.116 71.881 14.996 1.00 24.26 84 ALA A O 1
ATOM 666 N N . PHE A 1 85 ? 13.465 73.494 16.442 1.00 25.82 85 PHE A N 1
ATOM 667 C CA . PHE A 1 85 ? 12.047 73.328 16.131 1.00 26.86 85 PHE A CA 1
ATOM 668 C C . PHE A 1 85 ? 11.750 73.692 14.684 1.00 26.33 85 PHE A C 1
ATOM 669 O O . PHE A 1 85 ? 10.972 73.014 14.016 1.00 27.07 85 PHE A O 1
ATOM 677 N N . ILE A 1 86 ? 12.375 74.756 14.198 1.00 25.93 86 ILE A N 1
ATOM 678 C CA . ILE A 1 86 ? 12.173 75.189 12.824 1.00 25.94 86 ILE A CA 1
ATOM 679 C C . ILE A 1 86 ? 12.653 74.115 11.842 1.00 27.54 86 ILE A C 1
ATOM 680 O O . ILE A 1 86 ? 11.947 73.802 10.884 1.00 28.93 86 ILE A O 1
ATOM 685 N N . LEU A 1 87 ? 13.836 73.544 12.080 1.00 26.52 87 LEU A N 1
ATOM 686 C CA . LEU A 1 87 ? 14.363 72.498 11.195 1.00 25.50 87 LEU A CA 1
ATOM 687 C C . LEU A 1 87 ? 13.431 71.297 1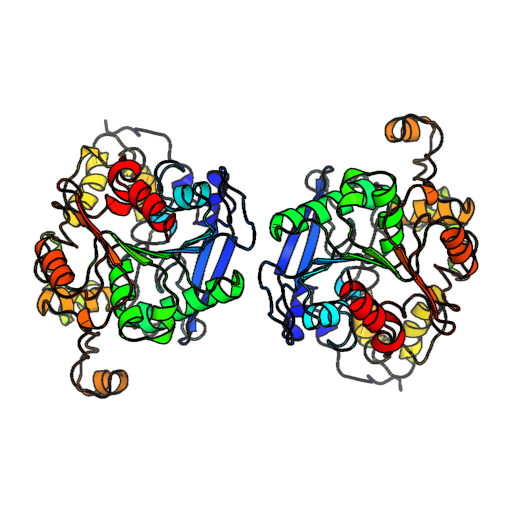1.157 1.00 25.16 87 LEU A C 1
ATOM 688 O O . LEU A 1 87 ? 13.271 70.643 10.122 1.00 23.77 87 LEU A O 1
ATOM 693 N N . ALA A 1 88 ? 12.832 71.008 12.304 1.00 25.90 88 ALA A N 1
ATOM 694 C CA . ALA A 1 88 ? 11.898 69.905 12.419 1.00 27.37 88 ALA A CA 1
ATOM 695 C C . ALA A 1 88 ? 10.708 70.188 11.503 1.00 28.66 88 ALA A C 1
ATOM 696 O O . ALA A 1 88 ? 10.380 69.382 10.621 1.00 28.88 88 ALA A O 1
ATOM 698 N N . ASP A 1 89 ? 10.078 71.344 11.704 1.00 28.63 89 ASP A N 1
ATOM 699 C CA . ASP A 1 89 ? 8.919 71.726 10.908 1.00 29.73 89 ASP A CA 1
ATOM 700 C C . ASP A 1 89 ? 9.256 71.956 9.445 1.00 31.19 89 ASP A C 1
ATOM 701 O O . ASP A 1 89 ? 8.361 72.047 8.607 1.00 32.93 89 ASP A O 1
ATOM 706 N N . ALA A 1 90 ? 10.544 72.050 9.133 1.00 31.99 90 ALA A N 1
ATOM 707 C CA . ALA A 1 90 ? 10.966 72.261 7.755 1.00 32.34 90 ALA A CA 1
ATOM 708 C C . ALA A 1 90 ? 11.223 70.917 7.082 1.00 33.35 90 ALA A C 1
ATOM 709 O O . ALA A 1 90 ? 11.676 70.867 5.935 1.00 33.34 90 ALA A O 1
ATOM 711 N N . GLY A 1 91 ? 10.944 69.834 7.811 1.00 34.04 91 GLY A N 1
ATOM 712 C CA . GLY A 1 91 ? 11.113 68.491 7.272 1.00 35.06 91 GLY A CA 1
ATOM 713 C C . GLY A 1 91 ? 12.371 67.730 7.663 1.00 35.88 91 GLY A C 1
ATOM 714 O O . GLY A 1 91 ? 12.681 66.696 7.071 1.00 35.44 91 GLY A O 1
ATOM 715 N N . TYR A 1 92 ? 13.095 68.219 8.665 1.00 35.02 92 TYR A N 1
ATOM 716 C CA . TYR A 1 92 ? 14.316 67.553 9.074 1.00 34.33 92 TYR A CA 1
ATOM 717 C C . TYR A 1 92 ? 14.237 66.704 10.329 1.00 34.86 92 TYR A C 1
ATOM 718 O O . TYR A 1 92 ? 13.359 66.867 11.188 1.00 33.57 92 TYR A O 1
ATOM 727 N N . ASP A 1 93 ? 15.183 65.779 10.403 1.00 34.61 93 ASP A N 1
ATOM 728 C CA . ASP A 1 93 ? 15.336 64.906 11.544 1.00 35.17 93 ASP A CA 1
ATOM 729 C C . ASP A 1 93 ? 16.465 65.618 12.293 1.00 35.55 93 ASP A C 1
ATOM 730 O O . ASP A 1 93 ? 17.638 65.515 11.911 1.00 34.84 93 ASP A O 1
ATOM 735 N N . VAL A 1 94 ? 16.098 66.356 13.343 1.00 34.28 94 VAL A N 1
ATOM 736 C CA . VAL A 1 94 ? 17.056 67.144 14.117 1.00 33.61 94 VAL A CA 1
ATOM 737 C C . VAL A 1 94 ? 17.688 66.488 15.338 1.00 32.17 94 VAL A C 1
ATOM 738 O O . VAL A 1 94 ? 16.995 66.006 16.234 1.00 31.48 94 VAL A O 1
ATOM 742 N N . TRP A 1 95 ? 19.017 66.498 15.366 1.00 31.58 95 TRP A N 1
ATOM 743 C CA . TRP A 1 95 ? 19.786 65.944 16.480 1.00 30.36 95 TRP A CA 1
ATOM 744 C C . TRP A 1 95 ? 20.565 67.064 17.167 1.00 30.08 95 TRP A C 1
ATOM 745 O O . TRP A 1 95 ? 21.185 67.897 16.505 1.00 31.83 95 TRP A O 1
ATOM 756 N N . LEU A 1 96 ? 20.520 67.084 18.495 1.00 29.45 96 LEU A N 1
ATOM 757 C CA . LEU A 1 96 ? 21.197 68.109 19.281 1.00 28.05 96 LEU A CA 1
ATOM 758 C C . LEU A 1 96 ? 22.261 67.464 20.149 1.00 28.61 96 LEU A C 1
ATOM 759 O O . LEU A 1 96 ? 21.947 66.663 21.032 1.00 29.65 96 LEU A O 1
ATOM 764 N N . GLY A 1 97 ? 23.518 67.816 19.909 1.00 29.08 97 GLY A N 1
ATOM 765 C CA . GLY A 1 97 ? 24.595 67.241 20.690 1.00 28.57 97 GLY A CA 1
ATOM 766 C C . GLY A 1 97 ? 24.887 67.972 21.986 1.00 29.55 97 GLY A C 1
ATOM 767 O O . GLY A 1 97 ? 24.335 69.043 22.262 1.00 28.88 97 GLY A O 1
ATOM 768 N N . ASN A 1 98 ? 25.751 67.360 22.792 1.00 30.47 98 ASN A N 1
ATOM 769 C CA . ASN A 1 98 ? 26.197 67.910 24.064 1.00 31.70 98 ASN A CA 1
ATOM 770 C C . ASN A 1 98 ? 27.657 67.491 24.238 1.00 33.23 98 ASN A C 1
ATOM 771 O O . ASN A 1 98 ? 27.993 66.311 24.075 1.00 32.39 98 ASN A O 1
ATOM 776 N N . SER A 1 99 ? 28.517 68.460 24.555 1.00 33.52 99 SER A N 1
ATOM 777 C CA . SER A 1 99 ? 29.949 68.216 24.742 1.00 33.55 99 SER A CA 1
ATOM 778 C C . SER A 1 99 ? 30.248 67.678 26.135 1.00 34.09 99 SER A C 1
ATOM 779 O O . SER A 1 99 ? 29.559 68.002 27.098 1.00 35.56 99 SER A O 1
ATOM 782 N N . ARG A 1 100 ? 31.286 66.857 26.234 1.00 35.04 100 ARG A N 1
ATOM 783 C CA . ARG A 1 100 ? 31.698 66.267 27.506 1.00 35.24 100 ARG A CA 1
ATOM 784 C C . ARG A 1 100 ? 31.890 67.349 28.559 1.00 34.62 100 ARG A C 1
ATOM 785 O O . ARG A 1 100 ? 32.513 68.377 28.300 1.00 34.85 100 ARG A O 1
ATOM 793 N N . GLY A 1 101 ? 31.349 67.115 29.746 1.00 34.04 101 GLY A N 1
ATOM 794 C CA . GLY A 1 101 ? 31.491 68.085 30.812 1.00 33.72 101 GLY A CA 1
ATOM 795 C C . GLY A 1 101 ? 30.257 68.916 31.093 1.00 33.65 101 GLY A C 1
ATOM 796 O O . GLY A 1 101 ? 30.059 69.378 32.220 1.00 34.13 101 GLY A O 1
ATOM 797 N N . ASN A 1 102 ? 29.407 69.115 30.093 1.00 33.38 102 ASN A N 1
ATOM 798 C CA . ASN A 1 102 ? 28.234 69.929 30.345 1.00 33.82 102 ASN A CA 1
ATOM 799 C C . ASN A 1 102 ? 27.192 69.171 31.139 1.00 34.04 102 ASN A C 1
ATOM 800 O O . ASN A 1 102 ? 27.357 67.986 31.429 1.00 33.88 102 ASN A O 1
ATOM 805 N N . THR A 1 103 ? 26.127 69.876 31.498 1.00 34.58 103 THR A N 1
ATOM 806 C CA . THR A 1 103 ? 25.041 69.316 32.281 1.00 35.40 103 THR A CA 1
ATOM 807 C C . THR A 1 103 ? 24.615 67.909 31.877 1.00 35.81 103 THR A C 1
ATOM 808 O O . THR A 1 103 ? 24.304 67.092 32.734 1.00 35.80 103 THR A O 1
ATOM 812 N N . TRP A 1 104 ? 24.619 67.610 30.584 1.00 37.04 104 TRP A N 1
ATOM 813 C CA . TRP A 1 104 ? 24.175 66.296 30.146 1.00 38.34 104 TRP A CA 1
ATOM 814 C C . TRP A 1 104 ? 25.186 65.357 29.506 1.00 37.78 104 TRP A C 1
ATOM 815 O O . TRP A 1 104 ? 24.810 64.392 28.848 1.00 37.42 104 TRP A O 1
ATOM 826 N N . ALA A 1 105 ? 26.465 65.628 29.720 1.00 38.38 105 ALA A N 1
ATOM 827 C CA . ALA A 1 105 ? 27.532 64.799 29.175 1.00 39.89 105 ALA A CA 1
ATOM 828 C C . ALA A 1 105 ? 28.629 64.797 30.215 1.00 41.43 105 ALA A C 1
ATOM 829 O O . ALA A 1 105 ? 29.804 64.972 29.894 1.00 42.67 105 ALA A O 1
ATOM 831 N N . ARG A 1 106 ? 28.226 64.588 31.465 1.00 43.55 106 ARG A N 1
ATOM 832 C CA . ARG A 1 106 ? 29.139 64.599 32.599 1.00 45.01 106 ARG A CA 1
ATOM 833 C C . ARG A 1 106 ? 29.256 63.247 33.290 1.00 46.42 106 ARG A C 1
ATOM 834 O O . ARG A 1 106 ? 29.109 63.142 34.506 1.00 46.81 106 ARG A O 1
ATOM 842 N N . ARG A 1 107 ? 29.527 62.210 32.515 1.00 48.95 107 ARG A N 1
ATOM 843 C CA . ARG A 1 107 ? 29.663 60.876 33.075 1.00 51.45 107 ARG A CA 1
ATOM 844 C C . ARG A 1 107 ? 30.600 60.038 32.220 1.00 52.03 107 ARG A C 1
ATOM 845 O O . ARG A 1 107 ? 30.413 59.909 31.010 1.00 52.11 107 ARG A O 1
ATOM 853 N N . ASN A 1 108 ? 31.616 59.471 32.856 1.00 51.78 108 ASN A N 1
ATOM 854 C CA . ASN A 1 108 ? 32.587 58.657 32.152 1.00 52.09 108 ASN A CA 1
ATOM 855 C C . ASN A 1 108 ? 32.491 57.221 32.663 1.00 52.45 108 ASN A C 1
ATOM 856 O O . ASN A 1 108 ? 31.993 56.979 33.760 1.00 52.94 108 ASN A O 1
ATOM 861 N N . LEU A 1 109 ? 32.949 56.268 31.862 1.00 52.83 109 LEU A N 1
ATOM 862 C CA . LEU A 1 109 ? 32.914 54.862 32.257 1.00 53.57 109 LEU A CA 1
ATOM 863 C C . LEU A 1 109 ? 33.987 54.557 33.297 1.00 55.11 109 LEU A C 1
ATOM 864 O O . LEU A 1 109 ? 33.737 53.857 34.276 1.00 55.39 109 LEU A O 1
ATOM 869 N N . TYR A 1 110 ? 35.176 55.113 33.073 1.00 56.93 110 TYR A N 1
ATOM 870 C CA . TYR A 1 110 ? 36.350 54.879 33.911 1.00 57.17 110 TYR A CA 1
ATOM 871 C C . TYR A 1 110 ? 36.632 55.852 35.058 1.00 57.92 110 TYR A C 1
ATOM 872 O O . TYR A 1 110 ? 37.168 55.445 36.090 1.00 57.83 110 TYR A O 1
ATOM 881 N N . TYR A 1 111 ? 36.282 57.124 34.904 1.00 58.00 111 TYR A N 1
ATOM 882 C CA . TYR A 1 111 ? 36.546 58.070 35.983 1.00 58.35 111 TYR A CA 1
ATOM 883 C C . TYR A 1 111 ? 35.309 58.681 36.623 1.00 58.90 111 TYR A C 1
ATOM 884 O O . TYR A 1 111 ? 34.216 58.675 36.056 1.00 58.86 111 TYR A O 1
ATOM 893 N N . SER A 1 112 ? 35.506 59.204 37.826 1.00 59.18 112 SER A N 1
ATOM 894 C CA . SER A 1 112 ? 34.445 59.841 38.582 1.00 59.53 112 SER A CA 1
ATOM 895 C C . SER A 1 112 ? 34.397 61.306 38.180 1.00 60.21 112 SER A C 1
ATOM 896 O O . SER A 1 112 ? 35.433 61.918 37.928 1.00 59.79 112 SER A O 1
ATOM 899 N N . PRO A 1 113 ? 33.192 61.889 38.102 1.00 60.74 113 PRO A N 1
ATOM 900 C CA . PRO A 1 113 ? 33.123 63.300 37.722 1.00 61.24 113 PRO A CA 1
ATOM 901 C C . PRO A 1 113 ? 33.944 64.118 38.713 1.00 61.78 113 PRO A C 1
ATOM 902 O O . PRO A 1 113 ? 34.352 65.238 38.419 1.00 61.55 113 PRO A O 1
ATOM 906 N N . ASP A 1 114 ? 34.194 63.540 39.885 1.00 62.63 114 ASP A N 1
ATOM 907 C CA . ASP A 1 114 ? 34.959 64.217 40.927 1.00 63.45 114 ASP A CA 1
ATOM 908 C C . ASP A 1 114 ? 36.464 64.001 40.819 1.00 62.13 114 ASP A C 1
ATOM 909 O O . ASP A 1 114 ? 37.226 64.532 41.628 1.00 61.76 114 ASP A O 1
ATOM 914 N N . SER A 1 115 ? 36.894 63.227 39.825 1.00 60.25 115 SER A N 1
ATOM 915 C CA . SER A 1 115 ? 38.318 62.971 39.640 1.00 58.65 115 SER A CA 1
ATOM 916 C C . SER A 1 115 ? 38.967 64.039 38.768 1.00 57.32 115 SER A C 1
ATOM 917 O O . SER A 1 115 ? 38.304 64.683 37.957 1.00 57.80 115 SER A O 1
ATOM 920 N N . VAL A 1 116 ? 40.268 64.228 38.946 1.00 55.50 116 VAL A N 1
ATOM 921 C CA . VAL A 1 116 ? 41.009 65.212 38.169 1.00 53.98 116 VAL A CA 1
ATOM 922 C C . VAL A 1 116 ? 41.134 64.745 36.727 1.00 54.04 116 VAL A C 1
ATOM 923 O O . VAL A 1 116 ? 41.083 65.546 35.792 1.00 55.65 116 VAL A O 1
ATOM 927 N N . GLU A 1 117 ? 41.295 63.441 36.555 1.00 52.88 117 GLU A N 1
ATOM 928 C CA . GLU A 1 117 ? 41.446 62.867 35.233 1.00 52.60 117 GLU A CA 1
ATOM 929 C C . GLU A 1 117 ? 40.204 63.080 34.374 1.00 51.01 117 GLU A C 1
ATOM 930 O O . GLU A 1 117 ? 40.308 63.243 33.151 1.00 50.34 117 GLU A O 1
ATOM 936 N N . PHE A 1 118 ? 39.036 63.086 35.019 1.00 48.41 118 PHE A N 1
ATOM 937 C CA . PHE A 1 118 ? 37.762 63.261 34.327 1.00 44.62 118 PHE A CA 1
ATOM 938 C C . PHE A 1 118 ? 37.708 64.563 33.543 1.00 43.97 118 PHE A C 1
ATOM 939 O O . PHE A 1 118 ? 37.223 64.587 32.417 1.00 44.45 118 PHE A O 1
ATOM 947 N N . TRP A 1 119 ? 38.204 65.644 34.138 1.00 43.17 119 TRP A N 1
ATOM 948 C CA . TRP A 1 119 ? 38.191 66.949 33.484 1.00 42.68 119 TRP A CA 1
ATOM 949 C C . TRP A 1 119 ? 39.509 67.303 32.808 1.00 42.87 119 TRP A C 1
ATOM 950 O O . TRP A 1 119 ? 39.852 68.480 32.668 1.00 43.57 119 TRP A O 1
ATOM 961 N N . ALA A 1 120 ? 40.247 66.280 32.393 1.00 43.08 120 ALA A N 1
ATOM 962 C CA . ALA A 1 120 ? 41.519 66.486 31.715 1.00 42.36 120 ALA A CA 1
ATOM 963 C C . ALA A 1 120 ? 41.263 66.457 30.215 1.00 41.86 120 ALA A C 1
ATOM 964 O O . ALA A 1 120 ? 41.769 65.589 29.505 1.00 43.37 120 ALA A O 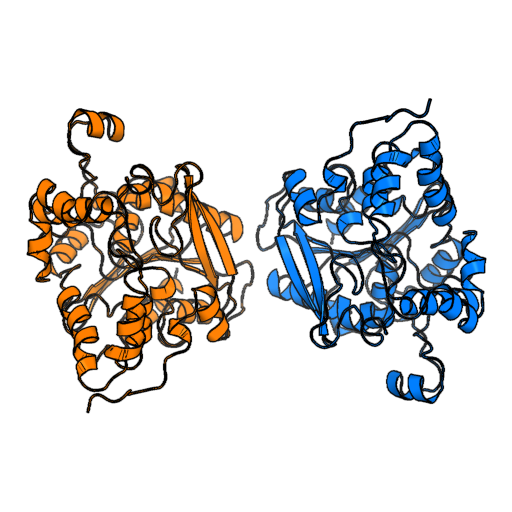1
ATOM 966 N N . PHE A 1 121 ? 40.465 67.413 29.743 1.00 40.64 121 PHE A N 1
ATOM 967 C CA . PHE A 1 121 ? 40.113 67.502 28.330 1.00 37.59 121 PHE A CA 1
ATOM 968 C C . PHE A 1 121 ? 39.810 68.948 27.939 1.00 37.11 121 PHE A C 1
ATOM 969 O O . PHE A 1 121 ? 39.592 69.809 28.797 1.00 37.13 121 PHE A O 1
ATOM 977 N N . SER A 1 122 ? 39.794 69.198 26.634 1.00 35.80 122 SER A N 1
ATOM 978 C CA . SER A 1 122 ? 39.479 70.509 26.086 1.00 34.35 122 SER A CA 1
ATOM 979 C C . SER A 1 122 ? 38.665 70.218 24.833 1.00 34.70 122 SER A C 1
ATOM 980 O O . SER A 1 122 ? 38.213 69.083 24.624 1.00 32.89 122 SER A O 1
ATOM 983 N N . PHE A 1 123 ? 38.476 71.229 23.991 1.00 35.20 123 PHE A N 1
ATOM 984 C CA . PHE A 1 123 ? 37.722 71.009 22.773 1.00 34.89 123 PHE A CA 1
ATOM 985 C C . PHE A 1 123 ? 38.493 70.102 21.806 1.00 36.23 123 PHE A C 1
ATOM 986 O O . PHE A 1 123 ? 37.933 69.637 20.818 1.00 36.81 123 PHE A O 1
ATOM 994 N N . ASP A 1 124 ? 39.770 69.841 22.095 1.00 37.10 124 ASP A N 1
ATOM 995 C CA . ASP A 1 124 ? 40.558 68.943 21.249 1.00 37.35 124 ASP A CA 1
ATOM 996 C C . ASP A 1 124 ? 39.863 67.583 21.293 1.00 38.11 124 ASP A C 1
ATOM 997 O O . ASP A 1 124 ? 39.556 66.990 20.252 1.00 37.86 124 ASP A O 1
ATOM 1002 N N . GLU A 1 125 ? 39.625 67.097 22.510 1.00 37.59 125 GLU A N 1
ATOM 1003 C CA . GLU A 1 125 ? 38.981 65.806 22.706 1.00 38.91 125 GLU A CA 1
ATOM 1004 C C . GLU A 1 125 ? 37.530 65.814 22.242 1.00 38.39 125 GLU A C 1
ATOM 1005 O O . GLU A 1 125 ? 36.985 64.778 21.880 1.00 37.80 125 GLU A O 1
ATOM 1011 N N . MET A 1 126 ? 36.898 66.982 22.259 1.00 38.39 126 MET A N 1
ATOM 1012 C CA . MET A 1 126 ? 35.518 67.088 21.796 1.00 36.69 126 MET A CA 1
ATOM 1013 C C . MET A 1 126 ? 35.496 66.878 20.285 1.00 37.29 126 MET A C 1
ATOM 1014 O O . MET A 1 126 ? 34.571 66.279 19.739 1.00 37.38 126 MET A O 1
ATOM 1019 N N . ALA A 1 127 ? 36.532 67.372 19.617 1.00 38.45 127 ALA A N 1
ATOM 1020 C CA . ALA A 1 127 ? 36.647 67.259 18.170 1.00 40.29 127 ALA A CA 1
ATOM 1021 C C . ALA A 1 127 ? 37.028 65.844 17.782 1.00 41.53 127 ALA A C 1
ATOM 1022 O O . ALA A 1 127 ? 36.405 65.226 16.915 1.00 41.49 127 ALA A O 1
ATOM 1024 N N . LYS A 1 128 ? 38.061 65.347 18.454 1.00 42.82 128 LYS A N 1
ATOM 1025 C CA . LYS A 1 128 ? 38.621 64.023 18.219 1.00 42.66 128 LYS A CA 1
ATOM 1026 C C . LYS A 1 128 ? 37.757 62.851 18.677 1.00 41.87 128 LYS A C 1
ATOM 1027 O O . LYS A 1 128 ? 37.816 61.773 18.090 1.00 42.26 128 LYS A O 1
ATOM 1033 N N . TYR A 1 129 ? 36.944 63.047 19.706 1.00 41.51 129 TYR A N 1
ATOM 1034 C CA . TYR A 1 129 ? 36.129 61.944 20.190 1.00 42.11 129 TYR A CA 1
ATOM 1035 C C . TYR A 1 129 ? 34.625 62.183 20.219 1.00 41.91 129 TYR A C 1
ATOM 1036 O O . TYR A 1 129 ? 33.864 61.355 19.726 1.00 42.98 129 TYR A O 1
ATOM 1045 N N . ASP A 1 130 ? 34.198 63.304 20.794 1.00 41.31 130 ASP A N 1
ATOM 1046 C CA . ASP A 1 130 ? 32.771 63.629 20.891 1.00 40.35 130 ASP A CA 1
ATOM 1047 C C . ASP A 1 130 ? 32.041 63.608 19.548 1.00 40.10 130 ASP A C 1
ATOM 1048 O O . ASP A 1 130 ? 31.037 62.906 19.396 1.00 38.34 130 ASP A O 1
ATOM 1053 N N . LEU A 1 131 ? 32.545 64.375 18.579 1.00 39.87 131 LEU A N 1
ATOM 1054 C CA . LEU A 1 131 ? 31.930 64.440 17.249 1.00 38.63 131 LEU A CA 1
ATOM 1055 C C . LEU A 1 131 ? 31.883 63.094 16.539 1.00 37.06 131 LEU A C 1
ATOM 1056 O O . LEU A 1 131 ? 30.801 62.580 16.247 1.00 36.78 131 LEU A O 1
ATOM 1061 N N . PRO A 1 132 ? 33.056 62.504 16.250 1.00 36.21 132 PRO A N 1
ATOM 1062 C CA . PRO A 1 132 ? 33.062 61.205 15.570 1.00 34.69 132 PRO A CA 1
ATOM 1063 C C . PRO A 1 132 ? 32.047 60.271 16.215 1.00 32.84 132 PRO A C 1
ATOM 1064 O O . PRO A 1 132 ? 31.168 59.741 15.543 1.00 32.52 132 PRO A O 1
ATOM 1068 N N . ALA A 1 133 ? 32.157 60.094 17.527 1.00 31.87 133 ALA A N 1
ATOM 1069 C CA . ALA A 1 133 ? 31.244 59.216 18.251 1.00 32.94 133 ALA A CA 1
ATOM 1070 C C . ALA A 1 133 ? 29.772 59.600 18.073 1.00 33.31 133 ALA A C 1
ATOM 1071 O O . ALA A 1 133 ? 28.938 58.740 17.799 1.00 35.12 133 ALA A O 1
ATOM 1073 N N . THR A 1 134 ? 29.450 60.883 18.210 1.00 32.64 134 THR A N 1
ATOM 1074 C CA . THR A 1 134 ? 28.066 61.315 18.076 1.00 32.81 134 THR A CA 1
ATOM 1075 C C . THR A 1 134 ? 27.533 61.178 16.652 1.00 32.35 134 THR A C 1
ATOM 1076 O O . THR A 1 134 ? 26.449 60.632 16.435 1.00 31.20 134 THR A O 1
ATOM 1080 N N . ILE A 1 135 ? 28.293 61.680 15.686 1.00 32.10 135 ILE A N 1
ATOM 1081 C CA . ILE A 1 135 ? 27.865 61.627 14.295 1.00 33.34 135 ILE A CA 1
ATOM 1082 C C . ILE A 1 135 ? 27.744 60.183 13.810 1.00 35.86 135 ILE A C 1
ATOM 1083 O O . ILE A 1 135 ? 26.752 59.812 13.172 1.00 35.83 135 ILE A O 1
ATOM 1088 N N . ASP A 1 136 ? 28.745 59.367 14.129 1.00 37.31 136 ASP A N 1
ATOM 1089 C CA . ASP A 1 136 ? 28.727 57.961 13.757 1.00 38.43 136 ASP A CA 1
ATOM 1090 C C . ASP A 1 136 ? 27.458 57.327 14.326 1.00 38.75 136 ASP A C 1
ATOM 1091 O O . ASP A 1 136 ? 26.764 56.576 13.642 1.00 40.28 136 ASP A O 1
ATOM 1096 N N . PHE A 1 137 ? 27.148 57.639 15.579 1.00 37.85 137 PHE A N 1
ATOM 1097 C CA . PHE A 1 137 ? 25.954 57.096 16.205 1.00 37.69 137 PHE A CA 1
ATOM 1098 C C . PHE A 1 137 ? 24.696 57.485 15.420 1.00 37.92 137 PHE A C 1
ATOM 1099 O O . PHE A 1 137 ? 23.903 56.627 15.032 1.00 38.63 137 PHE A O 1
ATOM 1107 N N . ILE A 1 138 ? 24.524 58.782 15.187 1.00 37.53 138 ILE A N 1
ATOM 1108 C CA . ILE A 1 138 ? 23.350 59.285 14.482 1.00 37.39 138 ILE A CA 1
ATOM 1109 C C . ILE A 1 138 ? 23.160 58.693 13.091 1.00 37.32 138 ILE A C 1
ATOM 1110 O O . ILE A 1 138 ? 22.058 58.282 12.735 1.00 35.79 138 ILE A O 1
ATOM 1115 N N . LEU A 1 139 ? 24.225 58.636 12.304 1.00 39.05 139 LEU A N 1
ATOM 1116 C CA . LEU A 1 139 ? 24.106 58.099 10.949 1.00 40.85 139 LEU A CA 1
ATOM 1117 C C . LEU A 1 139 ? 23.822 56.599 10.914 1.00 41.96 139 LEU A C 1
ATOM 1118 O O . LEU A 1 139 ? 23.115 56.113 10.029 1.00 43.23 139 LEU A O 1
ATOM 1123 N N . LYS A 1 140 ? 24.371 55.864 11.875 1.00 42.44 140 LYS A N 1
ATOM 1124 C CA . LYS A 1 140 ? 24.137 54.431 11.938 1.00 41.31 140 LYS A CA 1
ATOM 1125 C C . LYS A 1 140 ? 22.685 54.178 12.367 1.00 41.05 140 LYS A C 1
ATOM 1126 O O . LYS A 1 140 ? 22.069 53.196 11.952 1.00 42.30 140 LYS A O 1
ATOM 1132 N N . LYS A 1 141 ? 22.145 55.074 13.192 1.00 39.17 141 LYS A N 1
ATOM 1133 C CA . LYS A 1 141 ? 20.774 54.964 13.681 1.00 37.66 141 LYS A CA 1
ATOM 1134 C C . LYS A 1 141 ? 19.767 55.316 12.589 1.00 37.30 141 LYS A C 1
ATOM 1135 O O . LYS A 1 141 ? 18.878 54.534 12.266 1.00 37.09 141 LYS A O 1
ATOM 1141 N N . THR A 1 142 ? 19.923 56.507 12.021 1.00 37.40 142 THR A N 1
ATOM 1142 C CA . THR A 1 142 ? 19.024 57.010 10.985 1.00 35.16 142 THR A CA 1
ATOM 1143 C C . THR A 1 142 ? 19.172 56.311 9.640 1.00 35.78 142 THR A C 1
ATOM 1144 O O . THR A 1 142 ? 18.212 56.198 8.868 1.00 34.71 142 THR A O 1
ATOM 1148 N N . GLY A 1 143 ? 20.381 55.854 9.349 1.00 36.33 143 GLY A N 1
ATOM 1149 C CA . GLY A 1 143 ? 20.613 55.196 8.080 1.00 38.06 143 GLY A CA 1
ATOM 1150 C C . GLY A 1 143 ? 20.977 56.174 6.971 1.00 39.66 143 GLY A C 1
ATOM 1151 O O . GLY A 1 143 ? 21.080 55.792 5.804 1.00 40.75 143 GLY A O 1
ATOM 1152 N N . GLN A 1 144 ? 21.171 57.443 7.322 1.00 40.77 144 GLN A N 1
ATOM 1153 C CA . GLN A 1 144 ? 21.545 58.460 6.340 1.00 41.31 144 GLN A CA 1
ATOM 1154 C C . GLN A 1 144 ? 23.040 58.341 6.039 1.00 42.52 144 GLN A C 1
ATOM 1155 O O . GLN A 1 144 ? 23.801 57.814 6.855 1.00 42.20 144 GLN A O 1
ATOM 1161 N N . ASP A 1 145 ? 23.459 58.830 4.872 1.00 44.09 145 ASP A N 1
ATOM 1162 C CA . ASP A 1 145 ? 24.871 58.769 4.482 1.00 47.01 145 ASP A CA 1
ATOM 1163 C C . ASP A 1 145 ? 25.668 59.975 4.981 1.00 45.61 145 ASP A C 1
ATOM 1164 O O . ASP A 1 145 ? 26.851 59.864 5.319 1.00 45.90 145 ASP A O 1
ATOM 1169 N N . LYS A 1 146 ? 25.012 61.127 5.014 1.00 43.22 146 LYS A N 1
ATOM 1170 C CA . LYS A 1 146 ? 25.632 62.358 5.481 1.00 40.58 146 LYS A CA 1
ATOM 1171 C C . LYS A 1 146 ? 24.590 63.135 6.270 1.00 38.82 146 LYS A C 1
ATOM 1172 O O . LYS A 1 146 ? 23.408 62.786 6.264 1.00 39.38 146 LYS A O 1
ATOM 1178 N N . LEU A 1 147 ? 25.024 64.185 6.953 1.00 36.70 147 LEU A N 1
ATOM 1179 C CA . LEU A 1 147 ? 24.101 65.018 7.713 1.00 34.57 147 LEU A CA 1
ATOM 1180 C C . LEU A 1 147 ? 24.494 66.482 7.588 1.00 34.32 147 LEU A C 1
ATOM 1181 O O . LEU A 1 147 ? 25.568 66.814 7.072 1.00 34.03 147 LEU A O 1
ATOM 1186 N N . HIS A 1 148 ? 23.602 67.353 8.040 1.00 33.74 148 HIS A N 1
ATOM 1187 C CA . HIS A 1 148 ? 23.843 68.778 8.006 1.00 34.35 148 HIS A CA 1
ATOM 1188 C C . HIS A 1 148 ? 24.364 69.195 9.369 1.00 34.61 148 HIS A C 1
ATOM 1189 O O . HIS A 1 148 ? 23.684 69.047 10.386 1.00 35.54 148 HIS A O 1
ATOM 1196 N N . TYR A 1 149 ? 25.585 69.709 9.389 1.00 33.66 149 TYR A N 1
ATOM 1197 C CA . TYR A 1 149 ? 26.210 70.133 10.640 1.00 32.44 149 TYR A CA 1
ATOM 1198 C C . TYR A 1 149 ? 26.049 71.628 10.891 1.00 32.61 149 TYR A C 1
ATOM 1199 O O . TYR A 1 149 ? 26.446 72.454 10.070 1.00 33.91 149 TYR A O 1
ATOM 1208 N N . VAL A 1 150 ? 25.451 71.974 12.021 1.00 31.43 150 VAL A N 1
ATOM 1209 C CA . VAL A 1 150 ? 25.301 73.372 12.385 1.00 29.79 150 VAL A CA 1
ATOM 1210 C C . VAL A 1 150 ? 25.983 73.504 13.735 1.00 28.17 150 VAL A C 1
ATOM 1211 O O . VAL A 1 150 ? 25.685 72.754 14.662 1.00 27.60 150 VAL A O 1
ATOM 1215 N N . GLY A 1 151 ? 26.913 74.440 13.836 1.00 26.55 151 GLY A N 1
ATOM 1216 C CA . GLY A 1 151 ? 27.612 74.636 15.083 1.00 24.78 151 GLY A CA 1
ATOM 1217 C C . GLY A 1 151 ? 27.599 76.100 15.453 1.00 25.13 151 GLY A C 1
ATOM 1218 O O . GLY A 1 151 ? 27.366 76.965 14.612 1.00 24.87 151 GLY A O 1
ATOM 1219 N N . HIS A 1 152 ? 27.851 76.373 16.724 1.00 25.96 152 HIS A N 1
ATOM 1220 C CA . HIS A 1 152 ? 27.878 77.734 17.229 1.00 27.35 152 HIS A CA 1
ATOM 1221 C C . HIS A 1 152 ? 29.102 77.933 18.122 1.00 29.40 152 HIS A C 1
ATOM 1222 O O . HIS A 1 152 ? 29.331 77.170 19.072 1.00 28.11 152 HIS A O 1
ATOM 1229 N N . SER A 1 153 ? 29.902 78.943 17.806 1.00 30.24 153 SER A N 1
ATOM 1230 C CA . SER A 1 153 ? 31.054 79.233 18.636 1.00 32.60 153 SER A CA 1
ATOM 1231 C C . SER A 1 153 ? 32.016 78.038 18.657 1.00 32.92 153 SER A C 1
ATOM 1232 O O . SER A 1 153 ? 32.480 77.577 17.611 1.00 34.02 153 SER A O 1
ATOM 1235 N N . GLN A 1 154 ? 32.313 77.549 19.860 1.00 33.41 154 GLN A N 1
ATOM 1236 C CA . GLN A 1 154 ? 33.191 76.395 20.041 1.00 32.74 154 GLN A CA 1
ATOM 1237 C C . GLN A 1 154 ? 32.565 75.215 19.272 1.00 33.01 154 GLN A C 1
ATOM 1238 O O . GLN A 1 154 ? 33.247 74.238 18.915 1.00 31.65 154 GLN A O 1
ATOM 1244 N N . GLY A 1 155 ? 31.261 75.333 19.014 1.00 31.48 155 GLY A N 1
ATOM 1245 C CA . GLY A 1 155 ? 30.546 74.311 18.272 1.00 30.96 155 GLY A CA 1
ATOM 1246 C C . GLY A 1 155 ? 31.096 74.227 16.860 1.00 29.45 155 GLY A C 1
ATOM 1247 O O . GLY A 1 155 ? 31.033 73.184 16.207 1.00 28.62 155 GLY A O 1
ATOM 1248 N N . THR A 1 156 ? 31.629 75.340 16.373 1.00 27.85 156 THR A N 1
ATOM 1249 C CA . THR A 1 156 ? 32.210 75.334 15.050 1.00 27.92 156 THR A CA 1
ATOM 1250 C C . THR A 1 156 ? 33.681 74.968 15.191 1.00 26.64 156 THR A C 1
ATOM 1251 O O . THR A 1 156 ? 34.232 74.287 14.334 1.00 25.56 156 THR A O 1
ATOM 1255 N N . THR A 1 157 ? 34.299 75.386 16.293 1.00 25.88 157 THR A N 1
ATOM 1256 C CA . THR A 1 157 ? 35.716 75.102 16.523 1.00 26.48 157 THR A CA 1
ATOM 1257 C C . THR A 1 157 ? 36.013 73.608 16.424 1.00 28.63 157 THR A C 1
ATOM 1258 O O . THR A 1 157 ? 36.972 73.199 15.757 1.00 26.26 157 THR A O 1
ATOM 1262 N N . ILE A 1 158 ? 35.189 72.802 17.100 1.00 29.06 158 ILE A N 1
ATOM 1263 C CA . ILE A 1 158 ? 35.365 71.356 17.095 1.00 30.93 158 ILE A CA 1
ATOM 1264 C C . ILE A 1 158 ? 35.021 70.777 15.729 1.00 31.81 158 ILE A C 1
ATOM 1265 O O . ILE A 1 158 ? 35.458 69.682 15.388 1.00 31.22 158 ILE A O 1
ATOM 1270 N N . GLY A 1 159 ? 34.233 71.521 14.957 1.00 32.85 159 GLY A N 1
ATOM 1271 C CA . GLY A 1 159 ? 33.869 71.082 13.620 1.00 33.04 159 GLY A CA 1
ATOM 1272 C C . GLY A 1 159 ? 35.030 71.321 12.668 1.00 32.69 159 GLY A C 1
ATOM 1273 O O . GLY A 1 159 ? 35.292 70.524 11.770 1.00 32.13 159 GLY A O 1
ATOM 1274 N N . PHE A 1 160 ? 35.725 72.436 12.868 1.00 34.45 160 PHE A N 1
ATOM 1275 C CA . PHE A 1 160 ? 36.881 72.793 12.055 1.00 34.75 160 PHE A CA 1
ATOM 1276 C C . PHE A 1 160 ? 37.960 71.756 12.308 1.00 35.06 160 PHE A C 1
ATOM 1277 O O . PHE A 1 160 ? 38.547 71.219 11.373 1.00 35.69 160 PHE A O 1
ATOM 1285 N N . ILE A 1 161 ? 38.206 71.467 13.584 1.00 35.18 161 ILE A N 1
ATOM 1286 C CA . ILE A 1 161 ? 39.226 70.495 13.965 1.00 34.53 161 ILE A CA 1
ATOM 1287 C C . ILE A 1 161 ? 38.950 69.105 13.402 1.00 34.91 161 ILE A C 1
ATOM 1288 O O . ILE A 1 161 ? 39.794 68.529 12.717 1.00 35.78 161 ILE A O 1
ATOM 1293 N N . ALA A 1 162 ? 37.768 68.569 13.684 1.00 34.75 162 ALA A N 1
ATOM 1294 C CA . ALA A 1 162 ? 37.421 67.239 13.208 1.00 35.07 162 ALA A CA 1
ATOM 1295 C C . ALA A 1 162 ? 37.462 67.134 11.688 1.00 37.01 162 ALA A C 1
ATOM 1296 O O . ALA A 1 162 ? 38.258 66.380 11.127 1.00 36.67 162 ALA A O 1
ATOM 1298 N N . PHE A 1 163 ? 36.606 67.904 11.030 1.00 37.42 163 PHE A N 1
ATOM 1299 C CA . PHE A 1 163 ? 36.500 67.880 9.579 1.00 37.12 163 PHE A CA 1
ATOM 1300 C C . PHE A 1 163 ? 37.787 68.186 8.825 1.00 37.48 163 PHE A C 1
ATOM 1301 O O . PHE A 1 163 ? 37.833 68.057 7.606 1.00 39.90 163 PHE A O 1
ATOM 1309 N N . SER A 1 164 ? 38.839 68.579 9.533 1.00 37.16 164 SER A N 1
ATOM 1310 C CA . SER A 1 164 ? 40.102 68.887 8.865 1.00 36.97 164 SER A CA 1
ATOM 1311 C C . SER A 1 164 ? 41.207 67.911 9.222 1.00 38.00 164 SER A C 1
ATOM 1312 O O . SER A 1 164 ? 42.299 67.980 8.663 1.00 38.40 164 SER A O 1
ATOM 1315 N N . THR A 1 165 ? 40.924 67.012 10.157 1.00 39.20 165 THR A N 1
ATOM 1316 C CA . THR A 1 165 ? 41.903 66.031 10.608 1.00 41.19 165 THR A CA 1
ATOM 1317 C C . THR A 1 165 ? 41.343 64.626 10.487 1.00 42.76 165 THR A C 1
ATOM 1318 O O . THR A 1 165 ? 42.062 63.636 10.633 1.00 44.49 165 THR A O 1
ATOM 1322 N N . ASN A 1 166 ? 40.048 64.557 10.208 1.00 44.11 166 ASN A N 1
ATOM 1323 C CA . ASN A 1 166 ? 39.329 63.299 10.084 1.00 43.11 166 ASN A CA 1
ATOM 1324 C C . ASN A 1 166 ? 38.691 63.211 8.701 1.00 43.63 166 ASN A C 1
ATOM 1325 O O . ASN A 1 166 ? 37.486 63.387 8.551 1.00 42.82 166 ASN A O 1
ATOM 1330 N N . PRO A 1 167 ? 39.493 62.913 7.673 1.00 45.63 167 PRO A N 1
ATOM 1331 C CA . PRO A 1 167 ? 38.963 62.815 6.309 1.00 45.80 167 PRO A CA 1
ATOM 1332 C C . PRO A 1 167 ? 37.694 61.976 6.172 1.00 46.35 167 PRO A C 1
ATOM 1333 O O . PRO A 1 167 ? 36.786 62.345 5.418 1.00 45.59 167 PRO A O 1
ATOM 1337 N N . LYS A 1 168 ? 37.624 60.861 6.899 1.00 47.13 168 LYS A N 1
ATOM 1338 C CA . LYS A 1 168 ? 36.452 59.987 6.816 1.00 48.69 168 LYS A CA 1
ATOM 1339 C C . LYS A 1 168 ? 35.188 60.663 7.345 1.00 47.27 168 LYS A C 1
ATOM 1340 O O . LYS A 1 168 ? 34.137 60.623 6.696 1.00 46.79 168 LYS A O 1
ATOM 1346 N N . LEU A 1 169 ? 35.294 61.281 8.521 1.00 45.59 169 LEU A N 1
ATOM 1347 C CA . LEU A 1 169 ? 34.161 61.962 9.136 1.00 43.22 169 LEU A CA 1
ATOM 1348 C C . LEU A 1 169 ? 33.715 63.124 8.253 1.00 42.69 169 LEU A C 1
ATOM 1349 O O . LEU A 1 169 ? 32.527 63.280 7.954 1.00 42.11 169 LEU A O 1
ATOM 1354 N N . ALA A 1 170 ? 34.681 63.926 7.825 1.00 41.78 170 ALA A N 1
ATOM 1355 C CA . ALA A 1 170 ? 34.407 65.077 6.977 1.00 42.70 170 ALA A CA 1
ATOM 1356 C C . ALA A 1 170 ? 33.535 64.725 5.778 1.00 44.03 170 ALA A C 1
ATOM 1357 O O . ALA A 1 170 ? 32.633 65.480 5.419 1.00 44.63 170 ALA A O 1
ATOM 1359 N N . LYS A 1 171 ? 33.800 63.573 5.170 1.00 45.75 171 LYS A N 1
ATOM 1360 C CA . LYS A 1 171 ? 33.062 63.133 3.991 1.00 47.24 171 LYS A CA 1
ATOM 1361 C C . LYS A 1 171 ? 31.586 62.829 4.282 1.00 46.70 171 LYS A C 1
ATOM 1362 O O . LYS A 1 171 ? 30.796 62.587 3.362 1.00 45.75 171 LYS A O 1
ATOM 1368 N N . ARG A 1 172 ? 31.206 62.868 5.554 1.00 45.31 172 ARG A N 1
ATOM 1369 C CA . ARG A 1 172 ? 29.828 62.572 5.917 1.00 45.32 172 ARG A CA 1
ATOM 1370 C C . ARG A 1 172 ? 29.044 63.822 6.306 1.00 43.34 172 ARG A C 1
ATOM 1371 O O . ARG A 1 172 ? 27.916 63.742 6.790 1.00 43.06 172 ARG A O 1
ATOM 1379 N N . ILE A 1 173 ? 29.646 64.983 6.075 1.00 41.15 173 ILE A N 1
ATOM 1380 C CA . ILE A 1 173 ? 29.009 66.257 6.389 1.00 37.35 173 ILE A CA 1
ATOM 1381 C C . ILE A 1 173 ? 28.533 66.901 5.095 1.00 36.09 173 ILE A C 1
ATOM 1382 O O . ILE A 1 173 ? 29.354 67.279 4.257 1.00 33.75 173 ILE A O 1
ATOM 1387 N N . LYS A 1 174 ? 27.218 67.022 4.930 1.00 36.01 174 LYS A N 1
ATOM 1388 C CA . LYS A 1 174 ? 26.668 67.629 3.720 1.00 37.69 174 LYS A CA 1
ATOM 1389 C C . LYS A 1 174 ? 27.170 69.078 3.604 1.00 36.81 174 LYS A C 1
ATOM 1390 O O . LYS A 1 174 ? 27.932 69.422 2.695 1.00 35.98 174 LYS A O 1
ATOM 1396 N N . THR A 1 175 ? 26.734 69.926 4.528 1.00 36.62 175 THR A N 1
ATOM 1397 C CA . THR A 1 175 ? 27.185 71.312 4.573 1.00 36.22 175 THR A CA 1
ATOM 1398 C C . THR A 1 175 ? 27.438 71.693 6.036 1.00 35.80 175 THR A C 1
ATOM 1399 O O . THR A 1 175 ? 26.733 71.252 6.950 1.00 36.42 175 THR A O 1
ATOM 1403 N N . PHE A 1 176 ? 28.465 72.504 6.244 1.00 33.64 176 PHE A N 1
ATOM 1404 C CA . PHE A 1 176 ? 28.835 72.976 7.567 1.00 29.57 176 PHE A CA 1
ATOM 1405 C C . PHE A 1 176 ? 28.253 74.390 7.689 1.00 28.25 176 PHE A C 1
ATOM 1406 O O . PHE A 1 176 ? 28.623 75.299 6.937 1.00 26.81 176 PHE A O 1
ATOM 1414 N N . TYR A 1 177 ? 27.310 74.549 8.611 1.00 26.99 177 TYR A N 1
ATOM 1415 C CA . TYR A 1 177 ? 26.682 75.838 8.877 1.00 26.24 177 TYR A CA 1
ATOM 1416 C C . TYR A 1 177 ? 27.322 76.350 10.159 1.00 24.93 177 TYR A C 1
ATOM 1417 O O . TYR A 1 177 ? 27.075 75.826 11.236 1.00 25.78 177 TYR A O 1
ATOM 1426 N N . ALA A 1 178 ? 28.165 77.366 10.031 1.00 23.90 178 ALA A N 1
ATOM 1427 C CA . ALA A 1 178 ? 28.864 77.914 11.182 1.00 23.20 178 ALA A CA 1
ATOM 1428 C C . ALA A 1 178 ? 28.333 79.275 11.613 1.00 23.38 178 ALA A C 1
ATOM 1429 O O . ALA A 1 178 ? 28.450 80.259 10.882 1.00 24.02 178 ALA A O 1
ATOM 1431 N N . LEU A 1 179 ? 27.742 79.319 12.802 1.00 22.05 179 LEU A N 1
ATOM 1432 C CA . LEU A 1 179 ? 27.213 80.561 13.356 1.00 21.52 179 LEU A CA 1
ATOM 1433 C C . LEU A 1 179 ? 28.246 81.054 14.365 1.00 21.91 179 LEU A C 1
ATOM 1434 O O . LEU A 1 179 ? 28.624 80.325 15.282 1.00 20.53 179 LEU A O 1
ATOM 1439 N N . ALA A 1 180 ? 28.711 82.285 14.192 1.00 23.17 180 ALA A N 1
ATOM 1440 C CA . ALA A 1 180 ? 29.713 82.834 15.097 1.00 25.20 180 ALA A CA 1
ATOM 1441 C C . ALA A 1 180 ? 30.913 81.868 15.160 1.00 26.50 180 ALA A C 1
ATOM 1442 O O . ALA A 1 180 ? 31.336 81.429 16.238 1.00 25.04 180 ALA A O 1
ATOM 1444 N N . PRO A 1 181 ? 31.482 81.542 13.993 1.00 27.00 181 PRO A N 1
ATOM 1445 C CA . PRO A 1 181 ? 32.623 80.632 13.896 1.00 28.46 181 PRO A CA 1
ATOM 1446 C C . PRO A 1 181 ? 33.825 81.110 14.705 1.00 28.76 181 PRO A C 1
ATOM 1447 O O . PRO A 1 181 ? 34.131 82.302 14.735 1.00 28.98 181 PRO A O 1
ATOM 1451 N N . VAL A 1 182 ? 34.511 80.175 15.351 1.00 28.16 182 VAL A N 1
ATOM 1452 C CA . VAL A 1 182 ? 35.691 80.528 16.123 1.00 27.21 182 VAL A CA 1
ATOM 1453 C C . VAL A 1 182 ? 36.845 79.573 15.863 1.00 26.73 182 VAL A C 1
ATOM 1454 O O . VAL A 1 182 ? 36.785 78.410 16.236 1.00 28.87 182 VAL A O 1
ATOM 1458 N N . ALA A 1 183 ? 37.892 80.055 15.216 1.00 25.57 183 ALA A N 1
ATOM 1459 C CA . ALA A 1 183 ? 39.053 79.214 14.979 1.00 28.05 183 ALA A CA 1
ATOM 1460 C C . ALA A 1 183 ? 40.143 79.776 15.878 1.00 28.18 183 ALA A C 1
ATOM 1461 O O . ALA A 1 183 ? 40.868 79.035 16.537 1.00 28.86 183 ALA A O 1
ATOM 1463 N N . THR A 1 184 ? 40.244 81.101 15.902 1.00 28.55 184 THR A N 1
ATOM 1464 C CA . THR A 1 184 ? 41.221 81.791 16.741 1.00 29.91 184 THR A CA 1
ATOM 1465 C C . THR A 1 184 ? 40.510 82.902 17.519 1.00 30.10 184 THR A C 1
ATOM 1466 O O . THR A 1 184 ? 39.417 83.336 17.154 1.00 29.07 184 THR A O 1
ATOM 1470 N N . VAL A 1 185 ? 41.134 83.358 18.596 1.00 31.09 185 VAL A N 1
ATOM 1471 C CA . VAL A 1 185 ? 40.556 84.426 19.401 1.00 30.65 185 VAL A CA 1
ATOM 1472 C C . VAL A 1 185 ? 41.631 85.422 19.812 1.00 31.76 185 VAL A C 1
ATOM 1473 O O . VAL A 1 185 ? 41.797 85.717 20.997 1.00 32.59 185 VAL A O 1
ATOM 1477 N N . LYS A 1 186 ? 42.366 85.947 18.840 1.00 31.55 186 LYS A N 1
ATOM 1478 C CA . LYS A 1 186 ? 43.402 86.907 19.177 1.00 33.41 186 LYS A CA 1
ATOM 1479 C C . LYS A 1 186 ? 42.923 88.348 19.070 1.00 33.34 186 LYS A C 1
ATOM 1480 O O . LYS A 1 186 ? 43.687 89.273 19.353 1.00 33.64 186 LYS A O 1
ATOM 1486 N N . TYR A 1 187 ? 41.664 88.538 18.672 1.00 33.59 187 TYR A N 1
ATOM 1487 C CA . TYR A 1 187 ? 41.094 89.882 18.544 1.00 32.76 187 TYR A CA 1
ATOM 1488 C C . TYR A 1 187 ? 39.715 90.020 19.191 1.00 32.51 187 TYR A C 1
ATOM 1489 O O . TYR A 1 187 ? 38.923 90.883 18.801 1.00 31.64 187 TYR A O 1
ATOM 1498 N N . THR A 1 188 ? 39.418 89.176 20.174 1.00 31.57 188 THR A N 1
ATOM 1499 C CA . THR A 1 188 ? 38.126 89.259 20.835 1.00 31.39 188 THR A CA 1
ATOM 1500 C C . THR A 1 188 ? 38.027 90.636 21.487 1.00 31.75 188 THR A C 1
ATOM 1501 O O . THR A 1 188 ? 39.045 91.254 21.793 1.00 29.92 188 THR A O 1
ATOM 1505 N N . GLU A 1 189 ? 36.803 91.114 21.692 1.00 33.87 189 GLU A N 1
ATOM 1506 C CA . GLU A 1 189 ? 36.593 92.433 22.280 1.00 35.24 189 GLU A CA 1
ATOM 1507 C C . GLU A 1 189 ? 35.945 92.430 23.658 1.00 35.41 189 GLU A C 1
ATOM 1508 O O . GLU A 1 189 ? 35.816 93.480 24.277 1.00 38.23 189 GLU A O 1
ATOM 1514 N N . THR A 1 190 ? 35.529 91.271 24.145 1.00 34.63 190 THR A N 1
ATOM 1515 C CA . THR A 1 190 ? 34.877 91.223 25.451 1.00 35.08 190 THR A CA 1
ATOM 1516 C C . THR A 1 190 ? 35.859 91.458 26.611 1.00 36.07 190 THR A C 1
ATOM 1517 O O . THR A 1 190 ? 37.001 91.009 26.571 1.00 34.22 190 THR A O 1
ATOM 1521 N N . LEU A 1 191 ? 35.405 92.194 27.626 1.00 38.81 191 LEU A N 1
ATOM 1522 C CA . LEU A 1 191 ? 36.208 92.517 28.814 1.00 41.03 191 LEU A CA 1
ATOM 1523 C C . LEU A 1 191 ? 36.846 91.275 29.419 1.00 42.18 191 LEU A C 1
ATOM 1524 O O . LEU A 1 191 ? 37.933 91.343 30.014 1.00 42.76 191 LEU A O 1
ATOM 1529 N N . ILE A 1 192 ? 36.153 90.149 29.293 1.00 41.25 192 ILE A N 1
ATOM 1530 C CA . ILE A 1 192 ? 36.642 88.911 29.848 1.00 43.02 192 ILE A CA 1
ATOM 1531 C C . ILE A 1 192 ? 37.965 88.487 29.180 1.00 43.86 192 ILE A C 1
ATOM 1532 O O . ILE A 1 192 ? 38.526 87.433 29.492 1.00 43.25 192 ILE A O 1
ATOM 1537 N N . ASN A 1 193 ? 38.455 89.336 28.272 1.00 45.08 193 ASN A N 1
ATOM 1538 C CA . ASN A 1 193 ? 39.731 89.140 27.568 1.00 44.55 193 ASN A CA 1
ATOM 1539 C C . ASN A 1 193 ? 40.797 88.801 28.587 1.00 45.65 193 ASN A C 1
ATOM 1540 O O . ASN A 1 193 ? 41.318 87.692 28.646 1.00 45.81 193 ASN A O 1
ATOM 1545 N N . LYS A 1 194 ? 41.110 89.830 29.369 1.00 45.91 194 LYS A N 1
ATOM 1546 C CA . LYS A 1 194 ? 42.122 89.823 30.409 1.00 46.69 194 LYS A CA 1
ATOM 1547 C C . LYS A 1 194 ? 42.116 88.631 31.360 1.00 47.43 194 LYS A C 1
ATOM 1548 O O . LYS A 1 194 ? 43.174 88.157 31.773 1.00 48.21 194 LYS A O 1
ATOM 1554 N N . LEU A 1 195 ? 40.936 88.147 31.716 1.00 47.54 195 LEU A N 1
ATOM 1555 C CA . LEU A 1 195 ? 40.856 87.005 32.613 1.00 46.94 195 LEU A CA 1
ATOM 1556 C C . LEU A 1 195 ? 41.557 85.832 31.924 1.00 46.23 195 LEU A C 1
ATOM 1557 O O . LEU A 1 195 ? 42.032 84.905 32.578 1.00 46.75 195 LEU A O 1
ATOM 1562 N N . MET A 1 196 ? 41.643 85.912 30.595 1.00 45.56 196 MET A N 1
ATOM 1563 C CA . MET A 1 196 ? 42.265 84.882 29.764 1.00 44.34 196 MET A CA 1
ATOM 1564 C C . MET A 1 196 ? 43.750 85.105 29.521 1.00 43.46 196 MET A C 1
ATOM 1565 O O . MET A 1 196 ? 44.441 84.205 29.057 1.00 42.78 196 MET A O 1
ATOM 1570 N N . LEU A 1 197 ? 44.243 86.303 29.801 1.00 43.67 197 LEU A N 1
ATOM 1571 C CA . LEU A 1 197 ? 45.661 86.559 29.616 1.00 44.86 197 LEU A CA 1
ATOM 1572 C C . LEU A 1 197 ? 46.420 86.278 30.901 1.00 46.12 197 LEU A C 1
ATOM 1573 O O . LEU A 1 197 ? 47.645 86.309 30.914 1.00 47.37 197 LEU A O 1
ATOM 1578 N N . VAL A 1 198 ? 45.698 86.006 31.985 1.00 46.93 198 VAL A N 1
ATOM 1579 C CA . VAL A 1 198 ? 46.356 85.709 33.254 1.00 48.20 198 VAL A CA 1
ATOM 1580 C C . VAL A 1 198 ? 47.170 84.427 33.071 1.00 50.24 198 VAL A C 1
ATOM 1581 O O . VAL A 1 198 ? 46.775 83.549 32.295 1.00 49.85 198 VAL A O 1
ATOM 1585 N N . PRO A 1 199 ? 48.321 84.309 33.766 1.00 51.95 199 PRO A N 1
ATOM 1586 C CA . PRO A 1 199 ? 49.174 83.118 33.668 1.00 52.71 199 PRO A CA 1
ATOM 1587 C C . PRO A 1 199 ? 48.413 81.856 34.039 1.00 53.60 199 PRO A C 1
ATOM 1588 O O . PRO A 1 199 ? 47.665 81.845 35.016 1.00 54.29 199 PRO A O 1
ATOM 1592 N N . SER A 1 200 ? 48.610 80.793 33.264 1.00 55.28 200 SER A N 1
ATOM 1593 C CA . SER A 1 200 ? 47.945 79.515 33.526 1.00 56.26 200 SER A CA 1
ATOM 1594 C C . SER A 1 200 ? 48.000 79.160 35.010 1.00 56.32 200 SER A C 1
ATOM 1595 O O . SER A 1 200 ? 47.010 78.725 35.603 1.00 56.09 200 SER A O 1
ATOM 1598 N N . PHE A 1 201 ? 49.176 79.338 35.599 1.00 56.67 201 PHE A N 1
ATOM 1599 C CA . PHE A 1 201 ? 49.373 79.041 37.007 1.00 57.35 201 PHE A CA 1
ATOM 1600 C C . PHE A 1 201 ? 48.277 79.677 37.867 1.00 56.67 201 PHE A C 1
ATOM 1601 O O . PHE A 1 201 ? 47.578 78.988 38.622 1.00 56.30 201 PHE A O 1
ATOM 1609 N N . LEU A 1 202 ? 48.135 80.993 37.736 1.00 54.93 202 LEU A N 1
ATOM 1610 C CA . LEU A 1 202 ? 47.149 81.763 38.485 1.00 53.00 202 LEU A CA 1
ATOM 1611 C C . LEU A 1 202 ? 45.727 81.299 38.176 1.00 53.48 202 LEU A C 1
ATOM 1612 O O . LEU A 1 202 ? 44.874 81.246 39.064 1.00 53.24 202 LEU A O 1
ATOM 1617 N N . PHE A 1 203 ? 45.481 80.966 36.912 1.00 53.90 203 PHE A N 1
ATOM 1618 C CA . PHE A 1 203 ? 44.166 80.513 36.472 1.00 54.89 203 PHE A CA 1
ATOM 1619 C C . PHE A 1 203 ? 43.710 79.305 37.281 1.00 55.00 203 PHE A C 1
ATOM 1620 O O . PHE A 1 203 ? 42.573 79.250 37.750 1.00 56.22 203 PHE A O 1
ATOM 1628 N N . LYS A 1 204 ? 44.608 78.338 37.441 1.00 55.27 204 LYS A N 1
ATOM 1629 C CA . LYS A 1 204 ? 44.303 77.120 38.187 1.00 55.62 204 LYS A CA 1
ATOM 1630 C C . LYS A 1 204 ? 44.227 77.397 39.686 1.00 53.89 204 LYS A C 1
ATOM 1631 O O . LYS A 1 204 ? 43.512 76.722 40.424 1.00 52.21 204 LYS A O 1
ATOM 1637 N N . LEU A 1 205 ? 44.978 78.397 40.126 1.00 53.68 205 LEU A N 1
ATOM 1638 C CA . LEU A 1 205 ? 44.994 78.774 41.529 1.00 53.80 205 LEU A CA 1
ATOM 1639 C C . LEU A 1 205 ? 43.615 79.347 41.871 1.00 53.17 205 LEU A C 1
ATOM 1640 O O . LEU A 1 205 ? 43.096 79.144 42.971 1.00 51.61 205 LEU A O 1
ATOM 1645 N N . ILE A 1 206 ? 43.026 80.048 40.903 1.00 52.46 206 ILE A N 1
ATOM 1646 C CA . ILE A 1 206 ? 41.717 80.668 41.069 1.00 51.14 206 ILE A CA 1
ATOM 1647 C C . ILE A 1 206 ? 40.578 79.674 40.922 1.00 51.54 206 ILE A C 1
ATOM 1648 O O . ILE A 1 206 ? 39.771 79.501 41.838 1.00 51.60 206 ILE A O 1
ATOM 1653 N N . PHE A 1 207 ? 40.522 79.012 39.769 1.00 51.82 207 PHE A N 1
ATOM 1654 C CA . PHE A 1 207 ? 39.443 78.071 39.481 1.00 51.61 207 PHE A CA 1
ATOM 1655 C C . PHE A 1 207 ? 39.627 76.642 39.954 1.00 51.62 207 PHE A C 1
ATOM 1656 O O . PHE A 1 207 ? 38.722 76.063 40.554 1.00 53.13 207 PHE A O 1
ATOM 1664 N N . GLY A 1 208 ? 40.787 76.062 39.684 1.00 51.95 208 GLY A N 1
ATOM 1665 C CA . GLY A 1 208 ? 41.011 74.695 40.108 1.00 50.98 208 GLY A CA 1
ATOM 1666 C C . GLY A 1 208 ? 41.517 73.823 38.984 1.00 51.03 208 GLY A C 1
ATOM 1667 O O . GLY A 1 208 ? 42.232 74.293 38.096 1.00 51.72 208 GLY A O 1
ATOM 1668 N N . ASN A 1 209 ? 41.130 72.554 39.008 1.00 50.73 209 ASN A N 1
ATOM 1669 C CA . ASN A 1 209 ? 41.579 71.605 37.998 1.00 51.08 209 ASN A CA 1
ATOM 1670 C C . ASN A 1 209 ? 40.458 70.680 37.560 1.00 49.40 209 ASN A C 1
ATOM 1671 O O . ASN A 1 209 ? 40.690 69.713 36.838 1.00 49.94 209 ASN A O 1
ATOM 1676 N N . LYS A 1 210 ? 39.244 70.971 38.001 1.00 48.19 210 LYS A N 1
ATOM 1677 C CA . LYS A 1 210 ? 38.108 70.139 37.646 1.00 47.60 210 LYS A CA 1
ATOM 1678 C C . LYS A 1 210 ? 37.035 70.907 36.873 1.00 46.65 210 LYS A C 1
ATOM 1679 O O . LYS A 1 210 ? 37.330 71.596 35.896 1.00 46.51 210 LYS A O 1
ATOM 1685 N N . ILE A 1 211 ? 35.788 70.778 37.313 1.00 45.98 211 ILE A N 1
ATOM 1686 C CA . ILE A 1 211 ? 34.660 71.438 36.664 1.00 44.77 211 ILE A CA 1
ATOM 1687 C C . ILE A 1 211 ? 34.825 72.954 36.638 1.00 44.80 211 ILE A C 1
ATOM 1688 O O . ILE A 1 211 ? 35.498 73.530 37.487 1.00 43.87 211 ILE A O 1
ATOM 1693 N N . PHE A 1 212 ? 34.202 73.589 35.652 1.00 45.84 212 PHE A N 1
ATOM 1694 C CA . PHE A 1 212 ? 34.265 75.038 35.493 1.00 47.39 212 PHE A CA 1
ATOM 1695 C C . PHE A 1 212 ? 32.861 75.587 35.248 1.00 49.17 212 PHE A C 1
ATOM 1696 O O . PHE A 1 212 ? 32.153 75.135 34.345 1.00 49.19 212 PHE A O 1
ATOM 1704 N N . TYR A 1 213 ? 32.471 76.560 36.063 1.00 51.43 213 TYR A N 1
ATOM 1705 C CA . TYR A 1 213 ? 31.162 77.199 35.972 1.00 54.17 213 TYR A CA 1
ATOM 1706 C C . TYR A 1 213 ? 29.999 76.328 35.516 1.00 55.61 213 TYR A C 1
ATOM 1707 O O . TYR A 1 213 ? 29.495 76.477 34.401 1.00 56.25 213 TYR A O 1
ATOM 1716 N N . PRO A 1 214 ? 29.567 75.390 36.367 1.00 56.48 214 PRO A N 1
ATOM 1717 C CA . PRO A 1 214 ? 28.443 74.539 35.988 1.00 57.84 214 PRO A CA 1
ATOM 1718 C C . PRO A 1 214 ? 27.183 75.220 36.519 1.00 60.06 214 PRO A C 1
ATOM 1719 O O . PRO A 1 214 ? 27.250 76.327 37.046 1.00 60.29 214 PRO A O 1
ATOM 1723 N N . HIS A 1 215 ? 26.037 74.573 36.380 1.00 63.32 215 HIS A N 1
ATOM 1724 C CA . HIS A 1 215 ? 24.795 75.148 36.874 1.00 66.91 215 HIS A CA 1
ATOM 1725 C C . HIS A 1 215 ? 24.657 74.881 38.381 1.00 69.10 215 HIS A C 1
ATOM 1726 O O . HIS A 1 215 ? 24.718 73.732 38.815 1.00 69.59 215 HIS A O 1
ATOM 1733 N N . HIS A 1 216 ? 24.488 75.940 39.175 1.00 71.32 216 HIS A N 1
ATOM 1734 C CA . HIS A 1 216 ? 24.340 75.802 40.630 1.00 73.99 216 HIS A CA 1
ATOM 1735 C C . HIS A 1 216 ? 22.918 76.141 41.079 1.00 74.33 216 HIS A C 1
ATOM 1736 O O . HIS A 1 216 ? 22.081 76.547 40.268 1.00 74.04 216 HIS A O 1
ATOM 1743 N N . PHE A 1 217 ? 22.656 75.977 42.377 1.00 74.83 217 PHE A N 1
ATOM 1744 C CA . PHE A 1 217 ? 21.344 76.291 42.940 1.00 74.88 217 PHE A CA 1
ATOM 1745 C C . PHE A 1 217 ? 21.175 77.793 42.815 1.00 72.99 217 PHE A C 1
ATOM 1746 O O . PHE A 1 217 ? 20.143 78.288 42.357 1.00 72.93 217 PHE A O 1
ATOM 1754 N N . PHE A 1 218 ? 22.213 78.507 43.236 1.00 70.64 218 PHE A N 1
ATOM 1755 C CA . PHE A 1 218 ? 22.207 79.956 43.206 1.00 68.35 218 PHE A CA 1
ATOM 1756 C C . PHE A 1 218 ? 21.904 80.484 41.820 1.00 66.56 218 PHE A C 1
ATOM 1757 O O . PHE A 1 218 ? 21.235 81.503 41.677 1.00 66.37 218 PHE A O 1
ATOM 1765 N N . ASP A 1 219 ? 22.406 79.796 40.799 1.00 65.04 219 ASP A N 1
ATOM 1766 C CA . ASP A 1 219 ? 22.163 80.213 39.423 1.00 63.41 219 ASP A CA 1
ATOM 1767 C C . ASP A 1 219 ? 20.657 80.235 39.201 1.00 61.22 219 ASP A C 1
ATOM 1768 O O . ASP A 1 219 ? 20.136 81.061 38.452 1.00 60.40 219 ASP A O 1
ATOM 1773 N N . GLN A 1 220 ? 19.962 79.323 39.869 1.00 58.99 220 GLN A N 1
ATOM 1774 C CA . GLN A 1 220 ? 18.518 79.253 39.768 1.00 57.02 220 GLN A CA 1
ATOM 1775 C C . GLN A 1 220 ? 17.886 80.413 40.523 1.00 55.64 220 GLN A C 1
ATOM 1776 O O . GLN A 1 220 ? 16.926 81.007 40.040 1.00 56.60 220 GLN A O 1
ATOM 1782 N N . PHE A 1 221 ? 18.417 80.741 41.701 1.00 52.84 221 PHE A N 1
ATOM 1783 C CA . PHE A 1 221 ? 17.880 81.861 42.470 1.00 50.85 221 PHE A CA 1
ATOM 1784 C C . PHE A 1 221 ? 17.920 83.118 41.615 1.00 50.15 221 PHE A C 1
ATOM 1785 O O . PHE A 1 221 ? 16.911 83.791 41.433 1.00 50.30 221 PHE A O 1
ATOM 1793 N N . LEU A 1 222 ? 19.101 83.430 41.097 1.00 49.20 222 LEU A N 1
ATOM 1794 C CA . LEU A 1 222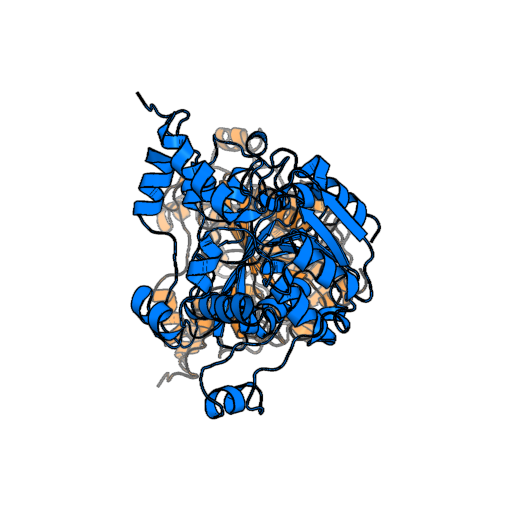 ? 19.275 84.600 40.262 1.00 48.36 222 LEU A CA 1
ATOM 1795 C C . LEU A 1 222 ? 18.412 84.491 39.028 1.00 48.25 222 LEU A C 1
ATOM 1796 O O . LEU A 1 222 ? 17.792 85.467 38.609 1.00 47.98 222 LEU A O 1
ATOM 1801 N N . ALA A 1 223 ? 18.372 83.297 38.447 1.00 47.72 223 ALA A N 1
ATOM 1802 C CA . ALA A 1 223 ? 17.591 83.074 37.239 1.00 47.76 223 ALA A CA 1
ATOM 1803 C C . ALA A 1 223 ? 16.104 83.364 37.432 1.00 48.10 223 ALA A C 1
ATOM 1804 O O . ALA A 1 223 ? 15.520 84.146 36.678 1.00 48.98 223 ALA A O 1
ATOM 1806 N N . THR A 1 224 ? 15.498 82.750 38.447 1.00 46.74 224 THR A N 1
ATOM 1807 C CA . THR A 1 224 ? 14.076 82.934 38.698 1.00 45.88 224 THR A CA 1
ATOM 1808 C C . THR A 1 224 ? 13.736 84.164 39.522 1.00 46.12 224 THR A C 1
ATOM 1809 O O . THR A 1 224 ? 12.666 84.751 39.355 1.00 47.21 224 THR A O 1
ATOM 1813 N N . GLU A 1 225 ? 14.643 84.565 40.403 1.00 45.75 225 GLU A N 1
ATOM 1814 C CA . GLU A 1 225 ? 14.389 85.721 41.251 1.00 45.46 225 GLU A CA 1
ATOM 1815 C C . GLU A 1 225 ? 15.009 87.046 40.827 1.00 43.66 225 GLU A C 1
ATOM 1816 O O . GLU A 1 225 ? 14.499 88.089 41.195 1.00 45.17 225 GLU A O 1
ATOM 1822 N N . VAL A 1 226 ? 16.099 87.036 40.073 1.00 40.94 226 VAL A N 1
ATOM 1823 C CA . VAL A 1 226 ? 16.686 88.308 39.663 1.00 39.50 226 VAL A CA 1
ATOM 1824 C C . VAL A 1 226 ? 16.441 88.638 38.194 1.00 39.31 226 VAL A C 1
ATOM 1825 O O . VAL A 1 226 ? 16.136 89.778 37.841 1.00 39.14 226 VAL A O 1
ATOM 1829 N N . CYS A 1 227 ? 16.569 87.629 37.342 1.00 39.04 227 CYS A N 1
ATOM 1830 C CA . CYS A 1 227 ? 16.382 87.790 35.907 1.00 38.59 227 CYS A CA 1
ATOM 1831 C C . CYS A 1 227 ? 14.909 87.853 35.512 1.00 39.87 227 CYS A C 1
ATOM 1832 O O . CYS A 1 227 ? 14.575 87.933 34.330 1.00 40.36 227 CYS A O 1
ATOM 1835 N N . SER A 1 228 ? 14.031 87.816 36.507 1.00 41.74 228 SER A N 1
ATOM 1836 C CA . SER A 1 228 ? 12.604 87.863 36.261 1.00 42.77 228 SER A CA 1
ATOM 1837 C C . SER A 1 228 ? 12.022 89.159 36.767 1.00 43.84 228 SER A C 1
ATOM 1838 O O . SER A 1 228 ? 10.927 89.549 36.362 1.00 44.76 228 SER A O 1
ATOM 1841 N N . ARG A 1 229 ? 12.753 89.829 37.655 1.00 43.95 229 ARG A N 1
ATOM 1842 C CA . ARG A 1 229 ? 12.266 91.069 38.237 1.00 43.22 229 ARG A CA 1
ATOM 1843 C C . ARG A 1 229 ? 12.563 92.281 37.378 1.00 43.57 229 ARG A C 1
ATOM 1844 O O . ARG A 1 229 ? 13.556 92.319 36.662 1.00 43.40 229 ARG A O 1
ATOM 1852 N N . GLU A 1 230 ? 11.688 93.274 37.470 1.00 44.74 230 GLU A N 1
ATOM 1853 C CA . GLU A 1 230 ? 11.774 94.493 36.677 1.00 46.14 230 GLU A CA 1
ATOM 1854 C C . GLU A 1 230 ? 13.106 95.173 36.358 1.00 45.71 230 GLU A C 1
ATOM 1855 O O . GLU A 1 230 ? 13.521 95.192 35.202 1.00 48.14 230 GLU A O 1
ATOM 1861 N N . THR A 1 231 ? 13.777 95.749 37.343 1.00 42.70 231 THR A N 1
ATOM 1862 C CA . THR A 1 231 ? 15.011 96.446 37.013 1.00 41.91 231 THR A CA 1
ATOM 1863 C C . THR A 1 231 ? 16.285 95.651 37.241 1.00 41.26 231 THR A C 1
ATOM 1864 O O . THR A 1 231 ? 17.223 95.737 36.444 1.00 39.86 231 THR A O 1
ATOM 1868 N N . VAL A 1 232 ? 16.319 94.888 38.331 1.00 40.18 232 VAL A N 1
ATOM 1869 C CA . VAL A 1 232 ? 17.472 94.054 38.651 1.00 39.76 232 VAL A CA 1
ATOM 1870 C C . VAL A 1 232 ? 17.664 93.132 37.444 1.00 39.11 232 VAL A C 1
ATOM 1871 O O . VAL A 1 232 ? 18.703 92.488 37.244 1.00 39.04 232 VAL A O 1
ATOM 1875 N N . ASP A 1 233 ? 16.606 93.112 36.648 1.00 37.50 233 ASP A N 1
ATOM 1876 C CA . ASP A 1 233 ? 16.469 92.392 35.393 1.00 35.56 233 ASP A CA 1
ATOM 1877 C C . ASP A 1 233 ? 17.751 92.539 34.569 1.00 34.29 233 ASP A C 1
ATOM 1878 O O . ASP A 1 233 ? 18.346 91.556 34.120 1.00 32.47 233 ASP A O 1
ATOM 1883 N N . LEU A 1 234 ? 18.147 93.797 34.391 1.00 33.14 234 LEU A N 1
ATOM 1884 C CA . LEU A 1 234 ? 19.319 94.201 33.623 1.00 32.15 234 LEU A CA 1
ATOM 1885 C C . LEU A 1 234 ? 20.635 93.551 34.028 1.00 33.38 234 LEU A C 1
ATOM 1886 O O . LEU A 1 234 ? 21.536 93.418 33.201 1.00 34.17 234 LEU A O 1
ATOM 1891 N N . LEU A 1 235 ? 20.766 93.147 35.284 1.00 33.31 235 LEU A N 1
ATOM 1892 C CA . LEU A 1 235 ? 22.005 92.514 35.699 1.00 34.74 235 LEU A CA 1
ATOM 1893 C C . LEU A 1 235 ? 22.269 91.288 34.821 1.00 35.38 235 LEU A C 1
ATOM 1894 O O . LEU A 1 235 ? 23.391 91.059 34.349 1.00 36.53 235 LEU A O 1
ATOM 1899 N N . CYS A 1 236 ? 21.220 90.510 34.589 1.00 33.89 236 CYS A N 1
ATOM 1900 C CA . CYS A 1 236 ? 21.335 89.311 33.783 1.00 32.00 236 CYS A CA 1
ATOM 1901 C C . CYS A 1 236 ? 21.593 89.645 32.318 1.00 31.40 236 CYS A C 1
ATOM 1902 O O . CYS A 1 236 ? 22.554 89.160 31.725 1.00 31.99 236 CYS A O 1
ATOM 1905 N N . SER A 1 237 ? 20.747 90.483 31.734 1.00 29.53 237 SER A N 1
ATOM 1906 C CA . SER A 1 237 ? 20.920 90.843 30.334 1.00 29.12 237 SER A CA 1
ATOM 1907 C C . SER A 1 237 ? 22.278 91.477 30.025 1.00 28.91 237 SER A C 1
ATOM 1908 O O . SER A 1 237 ? 22.888 91.163 29.010 1.00 27.91 237 SER A O 1
ATOM 1911 N N . ASN A 1 238 ? 22.755 92.367 30.892 1.00 29.74 238 ASN A N 1
ATOM 1912 C CA . ASN A 1 238 ? 24.038 93.027 30.654 1.00 29.48 238 ASN A CA 1
ATOM 1913 C C . ASN A 1 238 ? 25.241 92.135 30.900 1.00 29.83 238 ASN A C 1
ATOM 1914 O O . ASN A 1 238 ? 26.315 92.396 30.371 1.00 31.19 238 ASN A O 1
ATOM 1919 N N . ALA A 1 239 ? 25.071 91.095 31.709 1.00 29.48 239 ALA A N 1
ATOM 1920 C CA . ALA A 1 239 ? 26.162 90.172 31.972 1.00 29.86 239 ALA A CA 1
ATOM 1921 C C . ALA A 1 239 ? 26.338 89.380 30.686 1.00 30.87 239 ALA A C 1
ATOM 1922 O O . ALA A 1 239 ? 27.444 88.971 30.329 1.00 33.85 239 ALA A O 1
ATOM 1924 N N . LEU A 1 240 ? 25.227 89.177 29.989 1.00 29.81 240 LEU A N 1
ATOM 1925 C CA . LEU A 1 240 ? 25.229 88.452 28.734 1.00 28.97 240 LEU A CA 1
ATOM 1926 C C . LEU A 1 240 ? 25.835 89.306 27.631 1.00 27.74 240 LEU A C 1
ATOM 1927 O O . LEU A 1 240 ? 26.631 88.821 26.834 1.00 29.11 240 LEU A O 1
ATOM 1932 N N . PHE A 1 241 ? 25.465 90.580 27.595 1.00 26.36 241 PHE A N 1
ATOM 1933 C CA . PHE A 1 241 ? 25.962 91.491 26.568 1.00 26.67 241 PHE A CA 1
ATOM 1934 C C . PHE A 1 241 ? 27.444 91.806 26.718 1.00 27.10 241 PHE A C 1
ATOM 1935 O O . PHE A 1 241 ? 28.143 91.979 25.721 1.00 27.03 241 PHE A O 1
ATOM 1943 N N . ILE A 1 242 ? 27.932 91.888 27.951 1.00 26.31 242 ILE A N 1
ATOM 1944 C CA . ILE A 1 242 ? 29.342 92.181 28.145 1.00 26.80 242 ILE A CA 1
ATOM 1945 C C . ILE A 1 242 ? 30.170 91.062 27.527 1.00 26.56 242 ILE A C 1
ATOM 1946 O O . ILE A 1 242 ? 31.292 91.285 27.074 1.00 26.35 242 ILE A O 1
ATOM 1951 N N . ILE A 1 243 ? 29.593 89.866 27.488 1.00 26.94 243 ILE A N 1
ATOM 1952 C CA . ILE A 1 243 ? 30.269 88.707 26.923 1.00 27.40 243 ILE A CA 1
ATOM 1953 C C . ILE A 1 243 ? 30.105 88.594 25.409 1.00 27.99 243 ILE A C 1
ATOM 1954 O O . ILE A 1 243 ? 31.080 88.364 24.689 1.00 28.55 243 ILE A O 1
ATOM 1959 N N . CYS A 1 244 ? 28.872 88.773 24.937 1.00 27.05 244 CYS A N 1
ATOM 1960 C CA . CYS A 1 244 ? 28.544 88.612 23.523 1.00 26.25 244 CYS A CA 1
ATOM 1961 C C . CYS A 1 244 ? 28.468 89.832 22.611 1.00 26.73 244 CYS A C 1
ATOM 1962 O O . CYS A 1 244 ? 28.525 89.696 21.392 1.00 28.25 244 CYS A O 1
ATOM 1965 N N . GLY A 1 245 ? 28.333 91.017 23.181 1.00 26.96 245 GLY A N 1
ATOM 1966 C CA . GLY A 1 245 ? 28.201 92.197 22.349 1.00 26.44 245 GLY A CA 1
ATOM 1967 C C . GLY A 1 245 ? 26.791 92.736 22.521 1.00 25.46 245 GLY A C 1
ATOM 1968 O O . GLY A 1 245 ? 25.891 92.023 22.956 1.00 24.73 245 GLY A O 1
ATOM 1969 N N . PHE A 1 246 ? 26.580 93.986 22.146 1.00 26.18 246 PHE A N 1
ATOM 1970 C CA . PHE A 1 246 ? 25.278 94.594 22.336 1.00 28.03 246 PHE A CA 1
ATOM 1971 C C . PHE A 1 246 ? 24.295 94.601 21.169 1.00 28.40 246 PHE A C 1
ATOM 1972 O O . PHE A 1 246 ? 24.622 94.986 20.047 1.00 30.15 246 PHE A O 1
ATOM 1980 N N . ASP A 1 247 ? 23.083 94.148 21.464 1.00 28.63 247 ASP A N 1
ATOM 1981 C CA . ASP A 1 247 ? 21.970 94.089 20.520 1.00 29.33 247 ASP A CA 1
ATOM 1982 C C . ASP A 1 247 ? 20.817 94.007 21.485 1.00 29.12 247 ASP A C 1
ATOM 1983 O O . ASP A 1 247 ? 20.042 93.065 21.477 1.00 30.73 247 ASP A O 1
ATOM 1988 N N . THR A 1 248 ? 20.736 95.017 22.334 1.00 29.90 248 THR A N 1
ATOM 1989 C CA . THR A 1 248 ? 19.740 95.083 23.383 1.00 32.74 248 THR A CA 1
ATOM 1990 C C . THR A 1 248 ? 18.304 94.709 23.029 1.00 32.74 248 THR A C 1
ATOM 1991 O O . THR A 1 248 ? 17.661 93.974 23.776 1.00 33.88 248 THR A O 1
ATOM 1995 N N . MET A 1 249 ? 17.798 95.173 21.893 1.00 33.01 249 MET A N 1
ATOM 1996 C CA . MET A 1 249 ? 16.406 94.884 21.537 1.00 32.97 249 MET A CA 1
ATOM 1997 C C . MET A 1 249 ? 16.105 93.547 20.855 1.00 32.12 249 MET A C 1
ATOM 1998 O O . MET A 1 249 ? 14.958 93.299 20.462 1.00 31.41 249 MET A O 1
ATOM 2003 N N . ASN A 1 250 ? 17.111 92.683 20.725 1.00 30.58 250 ASN A N 1
ATOM 2004 C CA . ASN A 1 250 ? 16.917 91.396 20.062 1.00 28.85 250 ASN A CA 1
ATOM 2005 C C . ASN A 1 250 ? 16.734 90.261 21.051 1.00 28.72 250 ASN A C 1
ATOM 2006 O O . ASN A 1 250 ? 16.325 89.160 20.690 1.00 27.87 250 ASN A O 1
ATOM 2011 N N . LEU A 1 251 ? 17.040 90.544 22.305 1.00 29.30 251 LEU A N 1
ATOM 2012 C CA . LEU A 1 251 ? 16.939 89.559 23.365 1.00 31.37 251 LEU A CA 1
ATOM 2013 C C . LEU A 1 251 ? 15.577 89.636 24.044 1.00 32.53 251 LEU A C 1
ATOM 2014 O O . LEU A 1 251 ? 15.120 90.720 24.423 1.00 33.15 251 LEU A O 1
ATOM 2019 N N . ASN A 1 252 ? 14.929 88.488 24.195 1.00 32.16 252 ASN A N 1
ATOM 2020 C CA . ASN A 1 252 ? 13.630 88.450 24.844 1.00 32.20 252 ASN A CA 1
ATOM 2021 C C . ASN A 1 252 ? 13.836 88.474 26.361 1.00 31.90 252 ASN A C 1
ATOM 2022 O O . ASN A 1 252 ? 14.088 87.435 26.978 1.00 31.37 252 ASN A O 1
ATOM 2027 N N . MET A 1 253 ? 13.724 89.665 26.947 1.00 30.95 253 MET A N 1
ATOM 2028 C CA . MET A 1 253 ? 13.898 89.866 28.381 1.00 30.39 253 MET A CA 1
ATOM 2029 C C . MET A 1 253 ? 13.003 88.989 29.253 1.00 30.99 253 MET A C 1
ATOM 2030 O O . MET A 1 253 ? 13.322 88.723 30.409 1.00 30.93 253 MET A O 1
ATOM 2035 N N . SER A 1 254 ? 11.885 88.537 28.701 1.00 32.28 254 SER A N 1
ATOM 2036 C CA . SER A 1 254 ? 10.959 87.699 29.453 1.00 33.02 254 SER A CA 1
ATOM 2037 C C . SER A 1 254 ? 11.405 86.250 29.528 1.00 32.90 254 SER A C 1
ATOM 2038 O O . SER A 1 254 ? 10.700 85.412 30.083 1.00 34.54 254 SER A O 1
ATOM 2041 N N . ARG A 1 255 ? 12.572 85.951 28.973 1.00 32.40 255 ARG A N 1
ATOM 2042 C CA . ARG A 1 255 ? 13.070 84.590 28.996 1.00 32.84 255 ARG A CA 1
ATOM 2043 C C . ARG A 1 255 ? 14.471 84.470 29.568 1.00 33.63 255 ARG A C 1
ATOM 2044 O O . ARG A 1 255 ? 15.102 83.421 29.438 1.00 34.49 255 ARG A O 1
ATOM 2052 N N . LEU A 1 256 ? 14.970 85.534 30.192 1.00 33.06 256 LEU A N 1
ATOM 2053 C CA . LEU A 1 256 ? 16.304 85.482 30.786 1.00 32.73 256 LEU A CA 1
ATOM 2054 C C . LEU A 1 256 ? 16.355 84.366 31.850 1.00 32.74 256 LEU A C 1
ATOM 2055 O O . LEU A 1 256 ? 17.393 83.739 32.073 1.00 32.03 256 LEU A O 1
ATOM 2060 N N . ASP A 1 257 ? 15.222 84.118 32.495 1.00 32.03 257 ASP A N 1
ATOM 2061 C CA . ASP A 1 257 ? 15.160 83.093 33.517 1.00 32.79 257 ASP A CA 1
ATOM 2062 C C . ASP A 1 257 ? 15.434 81.743 32.871 1.00 31.50 257 ASP A C 1
ATOM 2063 O O . ASP A 1 257 ? 16.045 80.866 33.479 1.00 31.95 257 ASP A O 1
ATOM 2068 N N . VAL A 1 258 ? 14.988 81.576 31.634 1.00 29.24 258 VAL A N 1
ATOM 2069 C CA . VAL A 1 258 ? 15.228 80.322 30.938 1.00 28.45 258 VAL A CA 1
ATOM 2070 C C . VAL A 1 258 ? 16.697 80.252 30.518 1.00 28.56 258 VAL A C 1
ATOM 2071 O O . VAL A 1 258 ? 17.362 79.235 30.719 1.00 28.36 258 VAL A O 1
ATOM 2075 N N . TYR A 1 259 ? 17.212 81.337 29.951 1.00 28.24 259 TYR A N 1
ATOM 2076 C CA . TYR A 1 259 ? 18.598 81.338 29.509 1.00 30.42 259 TYR A CA 1
ATOM 2077 C C . TYR A 1 259 ? 19.600 81.082 30.641 1.00 31.57 259 TYR A C 1
ATOM 2078 O O . TYR A 1 259 ? 20.452 80.200 30.542 1.00 30.86 259 TYR A O 1
ATOM 2087 N N . LEU A 1 260 ? 19.505 81.848 31.717 1.00 33.12 260 LEU A N 1
ATOM 2088 C CA . LEU A 1 260 ? 20.461 81.679 32.794 1.00 34.92 260 LEU A CA 1
ATOM 2089 C C . LEU A 1 260 ? 20.258 80.456 33.660 1.00 34.82 260 LEU A C 1
ATOM 2090 O O . LEU A 1 260 ? 21.169 80.042 34.370 1.00 35.25 260 LEU A O 1
ATOM 2095 N N . SER A 1 261 ? 19.079 79.857 33.598 1.00 33.73 261 SER A N 1
ATOM 2096 C CA . SER A 1 261 ? 18.859 78.665 34.386 1.00 32.82 261 SER A CA 1
ATOM 2097 C C . SER A 1 261 ? 19.329 77.482 33.559 1.00 33.01 261 SER A C 1
ATOM 2098 O O . SER A 1 261 ? 19.120 76.334 33.938 1.00 36.42 261 SER A O 1
ATOM 2101 N N . HIS A 1 262 ? 19.958 77.758 32.423 1.00 31.57 262 HIS A N 1
ATOM 2102 C CA . HIS A 1 262 ? 20.455 76.692 31.557 1.00 31.03 262 HIS A CA 1
ATOM 2103 C C . HIS A 1 262 ? 21.875 76.975 31.091 1.00 31.38 262 HIS A C 1
ATOM 2104 O O . HIS A 1 262 ? 22.546 76.106 30.530 1.00 31.80 262 HIS A O 1
ATOM 2111 N N . ASN A 1 263 ? 22.326 78.201 31.319 1.00 30.73 263 ASN A N 1
ATOM 2112 C CA . ASN A 1 263 ? 23.664 78.598 30.931 1.00 29.21 263 ASN A CA 1
ATOM 2113 C C . ASN A 1 263 ? 24.261 79.368 32.084 1.00 29.38 263 ASN A C 1
ATOM 2114 O O . ASN A 1 263 ? 23.585 80.183 32.701 1.00 29.58 263 ASN A O 1
ATOM 2119 N N . PRO A 1 264 ? 25.538 79.105 32.402 1.00 29.58 264 PRO A N 1
ATOM 2120 C CA . PRO A 1 264 ? 26.377 78.124 31.709 1.00 28.48 264 PRO A CA 1
ATOM 2121 C C . PRO A 1 264 ? 26.012 76.703 32.101 1.00 27.99 264 PRO A C 1
ATOM 2122 O O . PRO A 1 264 ? 25.348 76.485 33.106 1.00 27.40 264 PRO A O 1
ATOM 2126 N N . ALA A 1 265 ? 26.455 75.739 31.303 1.00 29.14 265 ALA A N 1
ATOM 2127 C CA . ALA A 1 265 ? 26.189 74.336 31.579 1.00 29.29 265 ALA A CA 1
ATOM 2128 C C . ALA A 1 265 ? 27.474 73.609 31.988 1.00 30.32 265 ALA A C 1
ATOM 2129 O O . ALA A 1 265 ? 27.518 72.384 32.006 1.00 31.78 265 ALA A O 1
ATOM 2131 N N . GLY A 1 266 ? 28.519 74.371 32.301 1.00 30.94 266 GLY A N 1
ATOM 2132 C CA . GLY A 1 266 ? 29.775 73.781 32.738 1.00 31.64 266 GLY A CA 1
ATOM 2133 C C . GLY A 1 266 ? 30.686 73.143 31.705 1.00 32.28 266 GLY A C 1
ATOM 2134 O O . GLY A 1 266 ? 30.271 72.766 30.607 1.00 31.83 266 GLY A O 1
ATOM 2135 N N . THR A 1 267 ? 31.955 73.034 32.075 1.00 32.49 267 THR A N 1
ATOM 2136 C CA . THR A 1 267 ? 32.971 72.422 31.229 1.00 32.94 267 THR A CA 1
ATOM 2137 C C . THR A 1 267 ? 34.212 72.261 32.095 1.00 31.86 267 THR A C 1
ATOM 2138 O O . THR A 1 267 ? 34.217 72.685 33.251 1.00 31.07 267 THR A O 1
ATOM 2142 N N . SER A 1 268 ? 35.261 71.659 31.543 1.00 31.67 268 SER A N 1
ATOM 2143 C CA . SER A 1 268 ? 36.505 71.441 32.283 1.00 31.11 268 SER A CA 1
ATOM 2144 C C . SER A 1 268 ? 37.288 72.726 32.447 1.00 31.58 268 SER A C 1
ATOM 2145 O O . SER A 1 268 ? 37.185 73.623 31.615 1.00 32.66 268 SER A O 1
ATOM 2148 N N . VAL A 1 269 ? 38.071 72.828 33.517 1.00 32.48 269 VAL A N 1
ATOM 2149 C CA . VAL A 1 269 ? 38.897 74.021 33.698 1.00 32.68 269 VAL A CA 1
ATOM 2150 C C . VAL A 1 269 ? 39.900 73.990 32.545 1.00 32.05 269 VAL A C 1
ATOM 2151 O O . VAL A 1 269 ? 40.228 75.026 31.980 1.00 32.77 269 VAL A O 1
ATOM 2155 N N . GLN A 1 270 ? 40.354 72.789 32.184 1.00 31.12 270 GLN A N 1
ATOM 2156 C CA . GLN A 1 270 ? 41.316 72.620 31.097 1.00 32.03 270 GLN A CA 1
ATOM 2157 C C . GLN A 1 270 ? 40.859 73.251 29.789 1.00 32.47 270 GLN A C 1
ATOM 2158 O O . GLN A 1 270 ? 41.639 73.929 29.105 1.00 31.12 270 GLN A O 1
ATOM 2164 N N . ASN A 1 271 ? 39.596 73.019 29.443 1.00 33.04 271 ASN A N 1
ATOM 2165 C CA . ASN A 1 271 ? 39.037 73.545 28.204 1.00 33.06 271 ASN A CA 1
ATOM 2166 C C . ASN A 1 271 ? 39.149 75.057 28.142 1.00 32.02 271 ASN A C 1
ATOM 2167 O O . ASN A 1 271 ? 39.532 75.616 27.121 1.00 30.31 271 ASN A O 1
ATOM 2172 N N . VAL A 1 272 ? 38.809 75.711 29.244 1.00 32.29 272 VAL A N 1
ATOM 2173 C CA . VAL A 1 272 ? 38.887 77.156 29.314 1.00 33.97 272 VAL A CA 1
ATOM 2174 C C . VAL A 1 272 ? 40.350 77.577 29.311 1.00 34.91 272 VAL A C 1
ATOM 2175 O O . VAL A 1 272 ? 40.698 78.641 28.794 1.00 36.35 272 VAL A O 1
ATOM 2179 N N . LEU A 1 273 ? 41.206 76.733 29.882 1.00 34.68 273 LEU A N 1
ATOM 2180 C CA . LEU A 1 273 ? 42.634 77.018 29.918 1.00 34.30 273 LEU A CA 1
ATOM 2181 C C . LEU A 1 273 ? 43.184 76.923 28.491 1.00 33.35 273 LEU A C 1
ATOM 2182 O O . LEU A 1 273 ? 44.021 77.729 28.082 1.00 32.53 273 LEU A O 1
ATOM 2187 N N . HIS A 1 274 ? 42.695 75.942 27.735 1.00 31.55 274 HIS A N 1
ATOM 2188 C CA . HIS A 1 274 ? 43.111 75.764 26.349 1.00 29.56 274 HIS A CA 1
ATOM 2189 C C . HIS A 1 274 ? 42.726 77.017 25.577 1.00 30.92 274 HIS A C 1
ATOM 2190 O O . HIS A 1 274 ? 43.525 77.560 24.816 1.00 32.27 274 HIS A O 1
ATOM 2197 N N . TRP A 1 275 ? 41.493 77.474 25.771 1.00 31.25 275 TRP A N 1
ATOM 2198 C CA . TRP A 1 275 ? 41.025 78.676 25.101 1.00 30.53 275 TRP A CA 1
ATOM 2199 C C . TRP A 1 275 ? 41.885 79.854 25.511 1.00 31.11 275 TRP A C 1
ATOM 2200 O O . TRP A 1 275 ? 42.099 80.782 24.731 1.00 30.65 275 TRP A O 1
ATOM 2211 N N . SER A 1 276 ? 42.386 79.806 26.741 1.00 32.67 276 SER A N 1
ATOM 2212 C CA . SER A 1 276 ? 43.232 80.876 27.256 1.00 33.66 276 SER A CA 1
ATOM 2213 C C . SER A 1 276 ? 44.530 80.934 26.454 1.00 34.14 276 SER A C 1
ATOM 2214 O O . SER A 1 276 ? 44.975 82.008 26.044 1.00 35.68 276 SER A O 1
ATOM 2217 N N . GLN A 1 277 ? 45.133 79.774 26.222 1.00 34.10 277 GLN A N 1
ATOM 2218 C CA . GLN A 1 277 ? 46.362 79.709 25.440 1.00 33.56 277 GLN A CA 1
ATOM 2219 C C . GLN A 1 277 ? 46.086 80.311 24.079 1.00 33.69 277 GLN A C 1
ATOM 2220 O O . GLN A 1 277 ? 46.959 80.950 23.497 1.00 34.40 277 GLN A O 1
ATOM 2226 N N . ALA A 1 278 ? 44.865 80.097 23.580 1.00 34.12 278 ALA A N 1
ATOM 2227 C CA . ALA A 1 278 ? 44.439 80.605 22.273 1.00 32.80 278 ALA A CA 1
ATOM 2228 C C . ALA A 1 278 ? 44.391 82.132 22.258 1.00 31.82 278 ALA A C 1
ATOM 2229 O O . ALA A 1 278 ? 44.884 82.772 21.330 1.00 31.43 278 ALA A O 1
ATOM 2231 N N . VAL A 1 279 ? 43.795 82.714 23.290 1.00 30.91 279 VAL A N 1
ATOM 2232 C CA . VAL A 1 279 ? 43.708 84.162 23.379 1.00 31.45 279 VAL A CA 1
ATOM 2233 C C . VAL A 1 279 ? 45.126 84.750 23.432 1.00 32.64 279 VAL A C 1
ATOM 2234 O O . VAL A 1 279 ? 45.384 85.801 22.846 1.00 31.82 279 VAL A O 1
ATOM 2238 N N . LYS A 1 280 ? 46.044 84.058 24.111 1.00 32.99 280 LYS A N 1
ATOM 2239 C CA . LYS A 1 280 ? 47.430 84.521 24.232 1.00 33.52 280 LYS A CA 1
ATOM 2240 C C . LYS A 1 280 ? 48.243 84.340 22.958 1.00 34.20 280 LYS A C 1
ATOM 2241 O O . LYS A 1 280 ? 48.883 85.275 22.497 1.00 35.95 280 LYS A O 1
ATOM 2247 N N . SER A 1 281 ? 48.228 83.133 22.398 1.00 35.39 281 SER A N 1
ATOM 2248 C CA . SER A 1 281 ? 48.986 82.841 21.181 1.00 36.14 281 SER A CA 1
ATOM 2249 C C . SER A 1 281 ? 48.332 83.434 19.946 1.00 37.61 281 SER A C 1
ATOM 2250 O O . SER A 1 281 ? 49.012 83.761 18.968 1.00 37.76 281 SER A O 1
ATOM 2253 N N . GLY A 1 282 ? 47.009 83.562 19.997 1.00 38.69 282 GLY A N 1
ATOM 2254 C CA . GLY A 1 282 ? 46.268 84.096 18.869 1.00 37.65 282 GLY A CA 1
ATOM 2255 C C . GLY A 1 282 ? 46.260 83.110 17.720 1.00 36.40 282 GLY A C 1
ATOM 2256 O O . GLY A 1 282 ? 45.858 83.439 16.614 1.00 36.22 282 GLY A O 1
ATOM 2257 N N . LYS A 1 283 ? 46.706 81.890 17.988 1.00 37.28 283 LYS A N 1
ATOM 2258 C CA . LYS A 1 283 ? 46.766 80.859 16.962 1.00 38.38 283 LYS A CA 1
ATOM 2259 C C . LYS A 1 283 ? 45.619 79.874 17.118 1.00 38.60 283 LYS A C 1
ATOM 2260 O O . LYS A 1 283 ? 44.835 79.954 18.072 1.00 39.19 283 LYS A O 1
ATOM 2266 N N . PHE A 1 284 ? 45.534 78.948 16.167 1.00 37.57 284 PHE A N 1
ATOM 2267 C CA . PHE A 1 284 ? 44.524 77.897 16.178 1.00 37.53 284 PHE A CA 1
ATOM 2268 C C . PHE A 1 284 ? 45.314 76.608 16.332 1.00 39.24 284 PHE A C 1
ATOM 2269 O O . PHE A 1 284 ? 45.755 76.026 15.339 1.00 40.16 284 PHE A O 1
ATOM 2277 N N . GLN A 1 285 ? 45.516 76.171 17.575 1.00 40.36 285 GLN A N 1
ATOM 2278 C CA . GLN A 1 285 ? 46.290 74.952 17.808 1.00 40.82 285 GLN A CA 1
ATOM 2279 C C . GLN A 1 285 ? 45.818 74.111 18.987 1.00 40.39 285 GLN A C 1
ATOM 2280 O O . GLN A 1 285 ? 45.037 74.566 19.827 1.00 40.62 285 GLN A O 1
ATOM 2286 N N . ALA A 1 286 ? 46.313 72.876 19.033 1.00 40.02 286 ALA A N 1
ATOM 2287 C CA . ALA A 1 286 ? 45.976 71.926 20.084 1.00 39.22 286 ALA A CA 1
ATOM 2288 C C . ALA A 1 286 ? 46.435 72.407 21.450 1.00 39.44 286 ALA A C 1
ATOM 2289 O O . ALA A 1 286 ? 47.220 73.347 21.567 1.00 39.04 286 ALA A O 1
ATOM 2291 N N . PHE A 1 287 ? 45.943 71.733 22.482 1.00 39.83 287 PHE A N 1
ATOM 2292 C CA . PHE A 1 287 ? 46.258 72.074 23.862 1.00 41.26 287 PHE A CA 1
ATOM 2293 C C . PHE A 1 287 ? 47.719 71.812 24.263 1.00 44.02 287 PHE A C 1
ATOM 2294 O O . PHE A 1 287 ? 48.342 70.838 23.828 1.00 44.72 287 PHE A O 1
ATOM 2302 N N . ASP A 1 288 ? 48.264 72.703 25.086 1.00 45.52 288 ASP A N 1
ATOM 2303 C CA . ASP A 1 288 ? 49.622 72.556 25.586 1.00 46.62 288 ASP A CA 1
ATOM 2304 C C . ASP A 1 288 ? 49.417 71.950 26.976 1.00 47.60 288 ASP A C 1
ATOM 2305 O O . ASP A 1 288 ? 48.925 72.623 27.889 1.00 47.58 288 ASP A O 1
ATOM 2310 N N . TRP A 1 289 ? 49.769 70.679 27.141 1.00 48.29 289 TRP A N 1
ATOM 2311 C CA . TRP A 1 289 ? 49.574 70.032 28.430 1.00 49.00 289 TRP A CA 1
ATOM 2312 C C . TRP A 1 289 ? 50.537 70.509 29.514 1.00 51.74 289 TRP A C 1
ATOM 2313 O O . TRP A 1 289 ? 50.451 70.086 30.668 1.00 51.67 289 TRP A O 1
ATOM 2324 N N . GLY A 1 290 ? 51.453 71.394 29.134 1.00 54.18 290 GLY A N 1
ATOM 2325 C CA . GLY A 1 290 ? 52.383 71.957 30.096 1.00 57.91 290 GLY A CA 1
ATOM 2326 C C . GLY A 1 290 ? 53.736 71.310 30.289 1.00 60.07 290 GLY A C 1
ATOM 2327 O O . GLY A 1 290 ? 54.256 71.320 31.403 1.00 61.18 290 GLY A O 1
ATOM 2328 N N . SER A 1 291 ? 54.313 70.763 29.224 1.00 62.13 291 SER A N 1
ATOM 2329 C CA . SER A 1 291 ? 55.623 70.116 29.307 1.00 64.28 291 SER A CA 1
ATOM 2330 C C . SER A 1 291 ? 55.897 69.313 28.047 1.00 65.32 291 SER A C 1
ATOM 2331 O O . SER A 1 291 ? 55.003 68.648 27.519 1.00 65.21 291 SER A O 1
ATOM 2334 N N . PRO A 1 292 ? 57.145 69.353 27.554 1.00 66.54 292 PRO A N 1
ATOM 2335 C CA . PRO A 1 292 ? 57.521 68.617 26.339 1.00 67.60 292 PRO A CA 1
ATOM 2336 C C . PRO A 1 292 ? 57.126 67.143 26.386 1.00 67.95 292 PRO A C 1
ATOM 2337 O O . PRO A 1 292 ? 56.735 66.563 25.373 1.00 68.18 292 PRO A O 1
ATOM 2341 N N . VAL A 1 293 ? 57.219 66.554 27.575 1.00 68.26 293 VAL A N 1
ATOM 2342 C CA . VAL A 1 293 ? 56.897 65.147 27.769 1.00 68.26 293 VAL A CA 1
ATOM 2343 C C . VAL A 1 293 ? 55.414 64.843 27.610 1.00 68.11 293 VAL A C 1
ATOM 2344 O O . VAL A 1 293 ? 55.047 63.908 26.892 1.00 68.51 293 VAL A O 1
ATOM 2348 N N . GLN A 1 294 ? 54.561 65.623 28.271 1.00 67.34 294 GLN A N 1
ATOM 2349 C CA . GLN A 1 294 ? 53.122 65.400 28.174 1.00 66.54 294 GLN A CA 1
ATOM 2350 C C . GLN A 1 294 ? 52.620 65.628 26.750 1.00 65.14 294 GLN A C 1
ATOM 2351 O O . GLN A 1 294 ? 51.760 64.894 26.268 1.00 64.29 294 GLN A O 1
ATOM 2357 N N . ASN A 1 295 ? 53.159 66.641 26.077 1.00 63.97 295 ASN A N 1
ATOM 2358 C CA . ASN A 1 295 ? 52.757 66.920 24.705 1.00 63.59 295 ASN A CA 1
ATOM 2359 C C . ASN A 1 295 ? 53.283 65.813 23.795 1.00 63.83 295 ASN A C 1
ATOM 2360 O O . ASN A 1 295 ? 52.682 65.507 22.765 1.00 62.95 295 ASN A O 1
ATOM 2365 N N . MET A 1 296 ? 54.410 65.219 24.186 1.00 65.20 296 MET A N 1
ATOM 2366 C CA . MET A 1 296 ? 55.026 64.122 23.435 1.00 65.81 296 MET A CA 1
ATOM 2367 C C . MET A 1 296 ? 54.048 62.963 23.468 1.00 65.39 296 MET A C 1
ATOM 2368 O O . MET A 1 296 ? 53.733 62.340 22.455 1.00 64.89 296 MET A O 1
ATOM 2373 N N . MET A 1 297 ? 53.590 62.689 24.678 1.00 64.77 297 MET A N 1
ATOM 2374 C CA . MET A 1 297 ? 52.650 61.627 24.964 1.00 64.39 297 MET A CA 1
ATOM 2375 C C . MET A 1 297 ? 51.302 61.877 24.290 1.00 62.71 297 MET A C 1
ATOM 2376 O O . MET A 1 297 ? 50.459 60.989 24.233 1.00 63.48 297 MET A O 1
ATOM 2381 N N . HIS A 1 298 ? 51.107 63.080 23.766 1.00 61.12 298 HIS A N 1
ATOM 2382 C CA . HIS A 1 298 ? 49.850 63.425 23.111 1.00 59.57 298 HIS A CA 1
ATOM 2383 C C . HIS A 1 298 ? 49.975 63.717 21.620 1.00 60.19 298 HIS A C 1
ATOM 2384 O O . HIS A 1 298 ? 49.091 63.370 20.837 1.00 59.20 298 HIS A O 1
ATOM 2391 N N . TYR A 1 299 ? 51.073 64.356 21.228 1.00 61.34 299 TYR A N 1
ATOM 2392 C CA . TYR A 1 299 ? 51.274 64.730 19.834 1.00 62.54 299 TYR A CA 1
ATOM 2393 C C . TYR A 1 299 ? 52.537 64.164 19.216 1.00 63.66 299 TYR A C 1
ATOM 2394 O O . TYR A 1 299 ? 52.756 64.302 18.011 1.00 63.79 299 TYR A O 1
ATOM 2403 N N . HIS A 1 300 ? 53.364 63.531 20.041 1.00 65.39 300 HIS A N 1
ATOM 2404 C CA . HIS A 1 300 ? 54.627 62.967 19.580 1.00 66.74 300 HIS A CA 1
ATOM 2405 C C . HIS A 1 300 ? 55.545 64.113 19.158 1.00 66.56 300 HIS A C 1
ATOM 2406 O O . HIS A 1 300 ? 56.532 63.913 18.453 1.00 66.66 300 HIS A O 1
ATOM 2413 N N . GLN A 1 301 ? 55.194 65.315 19.603 1.00 65.59 301 GLN A N 1
ATOM 2414 C CA . GLN A 1 301 ? 55.960 66.517 19.318 1.00 65.16 301 GLN A CA 1
ATOM 2415 C C . GLN A 1 301 ? 56.128 67.192 20.668 1.00 65.30 301 GLN A C 1
ATOM 2416 O O . GLN A 1 301 ? 55.549 66.754 21.657 1.00 64.99 301 GLN A O 1
ATOM 2422 N N . SER A 1 302 ? 56.910 68.261 20.715 1.00 66.00 302 SER A N 1
ATOM 2423 C CA . SER A 1 302 ? 57.122 68.979 21.969 1.00 65.99 302 SER A CA 1
ATOM 2424 C C . SER A 1 302 ? 56.121 70.130 22.064 1.00 65.03 302 SER A C 1
ATOM 2425 O O . SER A 1 302 ? 55.790 70.598 23.155 1.00 63.78 302 SER A O 1
ATOM 2428 N N . MET A 1 303 ? 55.645 70.570 20.902 1.00 64.55 303 MET A N 1
ATOM 2429 C CA . MET A 1 303 ? 54.691 71.669 20.801 1.00 64.03 303 MET A CA 1
ATOM 2430 C C . MET A 1 303 ? 53.379 71.162 20.194 1.00 60.81 303 MET A C 1
ATOM 2431 O O . MET A 1 303 ? 53.386 70.514 19.145 1.00 61.17 303 MET A O 1
ATOM 2436 N N . PRO A 1 304 ? 52.237 71.440 20.844 1.00 56.70 304 PRO A 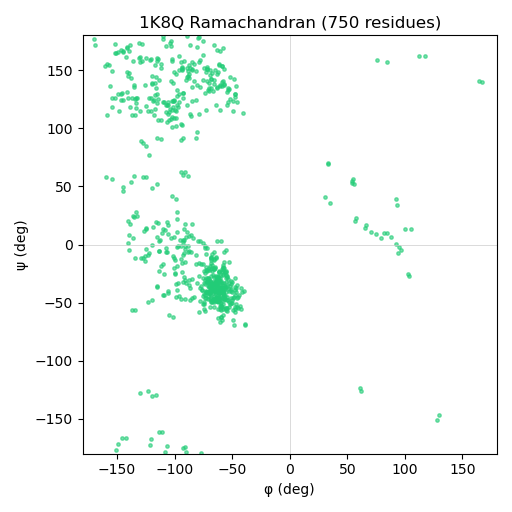N 1
ATOM 2437 C CA . PRO A 1 304 ? 50.987 70.956 20.253 1.00 54.43 304 PRO A CA 1
ATOM 2438 C C . PRO A 1 304 ? 50.899 71.379 18.783 1.00 53.00 304 PRO A C 1
ATOM 2439 O O . PRO A 1 304 ? 51.352 72.464 18.413 1.00 51.57 304 PRO A O 1
ATOM 2443 N N . PRO A 1 305 ? 50.331 70.514 17.925 1.00 51.68 305 PRO A N 1
ATOM 2444 C CA . PRO A 1 305 ? 50.188 70.782 16.490 1.00 50.29 305 PRO A CA 1
ATOM 2445 C C . PRO A 1 305 ? 49.183 71.865 16.184 1.00 50.03 305 PRO A C 1
ATOM 2446 O O . PRO A 1 305 ? 48.217 72.057 16.921 1.00 51.43 305 PRO A O 1
ATOM 2450 N N . TYR A 1 306 ? 49.409 72.574 15.087 1.00 48.86 306 TYR A N 1
ATOM 2451 C CA . TYR A 1 306 ? 48.494 73.623 14.690 1.00 46.96 306 TYR A CA 1
ATOM 2452 C C . TYR A 1 306 ? 47.389 73.041 13.835 1.00 45.89 306 TYR A C 1
ATOM 2453 O O . TYR A 1 306 ? 47.601 72.081 13.095 1.00 44.69 306 TYR A O 1
ATOM 2462 N N . TYR A 1 307 ? 46.198 73.615 13.951 1.00 45.02 307 TYR A N 1
ATOM 2463 C CA . TYR A 1 307 ? 45.069 73.155 13.155 1.00 43.42 307 TYR A CA 1
ATOM 2464 C C . TYR A 1 307 ? 45.054 73.959 11.865 1.00 43.68 307 TYR A C 1
ATOM 2465 O O . TYR A 1 307 ? 45.351 75.154 11.867 1.00 44.41 307 TYR A O 1
ATOM 2474 N N . ASN A 1 308 ? 44.728 73.300 10.761 1.00 44.91 308 ASN A N 1
ATOM 2475 C CA . ASN A 1 308 ? 44.718 73.968 9.467 1.00 46.19 308 ASN A CA 1
ATOM 2476 C C . ASN A 1 308 ? 43.321 74.122 8.886 1.00 44.81 308 ASN A C 1
ATOM 2477 O O . ASN A 1 308 ? 42.720 73.144 8.436 1.00 45.03 308 ASN A O 1
ATOM 2482 N N . LEU A 1 309 ? 42.801 75.344 8.891 1.00 42.70 309 LEU A N 1
ATOM 2483 C CA . LEU A 1 309 ? 41.480 75.586 8.324 1.00 41.27 309 LEU A CA 1
ATOM 2484 C C . LEU A 1 309 ? 41.542 75.330 6.814 1.00 41.10 309 LEU A C 1
ATOM 2485 O O . LEU A 1 309 ? 40.521 75.091 6.168 1.00 40.78 309 LEU A O 1
ATOM 2490 N N . THR A 1 310 ? 42.750 75.391 6.261 1.00 40.76 310 THR A N 1
ATOM 2491 C CA . THR A 1 310 ? 42.958 75.165 4.839 1.00 40.21 310 THR A CA 1
ATOM 2492 C C . THR A 1 310 ? 42.674 73.714 4.476 1.00 40.29 310 THR A C 1
ATOM 2493 O O . THR A 1 310 ? 42.476 73.392 3.303 1.00 40.49 310 THR A O 1
ATOM 2497 N N . ASP A 1 311 ? 42.654 72.842 5.481 1.00 39.05 311 ASP A N 1
ATOM 2498 C CA . ASP A 1 311 ? 42.370 71.434 5.249 1.00 38.71 311 ASP A CA 1
ATOM 2499 C C . ASP A 1 311 ? 40.931 71.086 5.592 1.00 38.08 311 ASP A C 1
ATOM 2500 O O . ASP A 1 311 ? 40.539 69.921 5.577 1.00 39.04 311 ASP A O 1
ATOM 2505 N N . MET A 1 312 ? 40.142 72.100 5.914 1.00 36.49 312 MET A N 1
ATOM 2506 C CA . MET A 1 312 ? 38.741 71.874 6.219 1.00 36.17 312 MET A CA 1
ATOM 2507 C C . MET A 1 312 ? 38.022 72.124 4.886 1.00 36.10 312 MET A C 1
ATOM 2508 O O . MET A 1 312 ? 37.616 73.246 4.586 1.00 35.48 312 MET A O 1
ATOM 2513 N N . HIS A 1 313 ? 37.877 71.069 4.089 1.00 35.67 313 HIS A N 1
ATOM 2514 C CA . HIS A 1 313 ? 37.258 71.191 2.776 1.00 35.43 313 HIS A CA 1
ATOM 2515 C C . HIS A 1 313 ? 35.758 70.998 2.721 1.00 34.29 313 HIS A C 1
ATOM 2516 O O . HIS A 1 313 ? 35.172 70.958 1.637 1.00 34.51 313 HIS A O 1
ATOM 2523 N N . VAL A 1 314 ? 35.122 70.876 3.874 1.00 32.92 314 VAL A N 1
ATOM 2524 C CA . VAL A 1 314 ? 33.679 70.694 3.862 1.00 32.14 314 VAL A CA 1
ATOM 2525 C C . VAL A 1 314 ? 32.993 72.001 3.443 1.00 31.64 314 VAL A C 1
ATOM 2526 O O . VAL A 1 314 ? 33.350 73.081 3.917 1.00 29.91 314 VAL A O 1
ATOM 2530 N N . PRO A 1 315 ? 32.025 71.921 2.515 1.00 31.43 315 PRO A N 1
ATOM 2531 C CA . PRO A 1 315 ? 31.323 73.135 2.077 1.00 31.23 315 PRO A CA 1
ATOM 2532 C C . PRO A 1 315 ? 30.789 73.822 3.329 1.00 30.73 315 PRO A C 1
ATOM 2533 O O . PRO A 1 315 ? 30.027 73.224 4.096 1.00 28.81 315 PRO A O 1
ATOM 2537 N N . ILE A 1 316 ? 31.184 75.073 3.538 1.00 30.49 316 ILE A N 1
ATOM 2538 C CA . ILE A 1 316 ? 30.772 75.790 4.737 1.00 29.64 316 ILE A CA 1
ATOM 2539 C C . ILE A 1 316 ? 30.090 77.127 4.501 1.00 30.08 316 ILE A C 1
ATOM 2540 O O . ILE A 1 316 ? 30.507 77.915 3.654 1.00 31.63 316 ILE A O 1
ATOM 2545 N N . ALA A 1 317 ? 29.023 77.365 5.255 1.00 29.83 317 ALA A N 1
ATOM 2546 C CA . ALA A 1 317 ? 28.269 78.610 5.168 1.00 29.33 317 ALA A CA 1
ATOM 2547 C C . ALA A 1 317 ? 28.472 79.290 6.504 1.00 29.39 317 ALA A C 1
ATOM 2548 O O . ALA A 1 317 ? 28.200 78.703 7.551 1.00 30.02 317 ALA A O 1
ATOM 2550 N N . VAL A 1 318 ? 28.942 80.529 6.471 1.00 28.89 318 VAL A N 1
ATOM 2551 C CA . VAL A 1 318 ? 29.219 81.257 7.696 1.00 28.61 318 VAL A CA 1
ATOM 2552 C C . VAL A 1 318 ? 28.332 82.465 7.953 1.00 28.74 318 VAL A C 1
ATOM 2553 O O . VAL A 1 318 ? 27.979 83.202 7.033 1.00 30.21 318 VAL A O 1
ATOM 2557 N N . TRP A 1 319 ? 27.979 82.642 9.223 1.00 28.75 319 TRP A N 1
ATOM 2558 C CA . TRP A 1 319 ? 27.176 83.767 9.701 1.00 28.23 319 TRP A CA 1
ATOM 2559 C C . TRP A 1 319 ? 27.894 84.275 10.944 1.00 28.54 319 TRP A C 1
ATOM 2560 O O . TRP A 1 319 ? 28.104 83.516 11.893 1.00 28.20 319 TRP A O 1
ATOM 2571 N N . ASN A 1 320 ? 28.288 85.543 10.939 1.00 27.96 320 ASN A N 1
ATOM 2572 C CA . ASN A 1 320 ? 28.961 86.116 12.096 1.00 27.95 320 ASN A CA 1
ATOM 2573 C C . ASN A 1 320 ? 28.364 87.486 12.342 1.00 27.33 320 ASN A C 1
ATOM 2574 O O . ASN A 1 320 ? 27.791 88.076 11.427 1.00 27.69 320 ASN A O 1
ATOM 2579 N N . GLY A 1 321 ? 28.490 87.982 13.573 1.00 26.74 321 GLY A N 1
ATOM 2580 C CA . GLY A 1 321 ? 27.930 89.279 13.926 1.00 25.86 321 GLY A CA 1
ATOM 2581 C C . GLY A 1 321 ? 28.906 90.442 13.977 1.00 26.99 321 GLY A C 1
ATOM 2582 O O . GLY A 1 321 ? 30.034 90.317 14.460 1.00 28.03 321 GLY A O 1
ATOM 2583 N N . GLY A 1 322 ? 28.471 91.590 13.475 1.00 26.29 322 GLY A N 1
ATOM 2584 C CA . GLY A 1 322 ? 29.329 92.754 13.482 1.00 27.27 322 GLY A CA 1
ATOM 2585 C C . GLY A 1 322 ? 29.594 93.235 14.894 1.00 28.96 322 GLY A C 1
ATOM 2586 O O . GLY A 1 322 ? 30.561 93.963 15.137 1.00 30.18 322 GLY A O 1
ATOM 2587 N N . ASN A 1 323 ? 28.730 92.835 15.826 1.00 28.24 323 ASN A N 1
ATOM 2588 C CA . ASN A 1 323 ? 28.872 93.227 17.218 1.00 27.88 323 ASN A CA 1
ATOM 2589 C C . ASN A 1 323 ? 29.258 92.088 18.141 1.00 28.87 323 ASN A C 1
ATOM 2590 O O . ASN A 1 323 ? 29.227 92.232 19.364 1.00 30.36 323 ASN A O 1
ATOM 2595 N N . ASP A 1 324 ? 29.611 90.951 17.561 1.00 28.67 324 ASP A N 1
ATOM 2596 C CA . ASP A 1 324 ? 30.034 89.805 18.349 1.00 29.34 324 ASP A CA 1
ATOM 2597 C C . ASP A 1 324 ? 31.388 90.205 18.967 1.00 29.27 324 ASP A C 1
ATOM 2598 O O . ASP A 1 324 ? 32.261 90.760 18.283 1.00 28.91 324 ASP A O 1
ATOM 2603 N N . LEU A 1 325 ? 31.560 89.937 20.256 1.00 27.27 325 LEU A N 1
ATOM 2604 C CA . LEU A 1 325 ? 32.801 90.279 20.938 1.00 26.13 325 LEU A CA 1
ATOM 2605 C C . LEU A 1 325 ? 33.729 89.075 21.102 1.00 27.06 325 LEU A C 1
ATOM 2606 O O . LEU A 1 325 ? 34.892 89.231 21.474 1.00 27.47 325 LEU A O 1
ATOM 2611 N N . LEU A 1 326 ? 33.198 87.882 20.834 1.00 26.53 326 LEU A N 1
ATOM 2612 C CA . LEU A 1 326 ? 33.935 86.629 20.936 1.00 25.96 326 LEU A CA 1
ATOM 2613 C C . LEU A 1 326 ? 34.357 86.184 19.556 1.00 25.42 326 LEU A C 1
ATOM 2614 O O . LEU A 1 326 ? 35.545 86.037 19.272 1.00 26.99 326 LEU A O 1
ATOM 2619 N N . ALA A 1 327 ? 33.372 85.928 18.710 1.00 23.66 327 ALA A N 1
ATOM 2620 C CA . ALA A 1 327 ? 33.643 85.553 17.336 1.00 24.39 327 ALA A CA 1
ATOM 2621 C C . ALA A 1 327 ? 33.653 86.903 16.615 1.00 25.60 327 ALA A C 1
ATOM 2622 O O . ALA A 1 327 ? 32.807 87.176 15.754 1.00 26.01 327 ALA A O 1
ATOM 2624 N N . ASP A 1 328 ? 34.602 87.752 17.011 1.00 25.02 328 ASP A N 1
ATOM 2625 C CA . ASP A 1 328 ? 34.757 89.094 16.462 1.00 24.62 328 ASP A CA 1
ATOM 2626 C C . ASP A 1 328 ? 34.997 89.061 14.959 1.00 25.16 328 ASP A C 1
ATOM 2627 O O . ASP A 1 328 ? 35.512 88.083 14.426 1.00 24.74 328 ASP A O 1
ATOM 2632 N N . PRO A 1 329 ? 34.633 90.139 14.256 1.00 25.94 329 PRO A N 1
ATOM 2633 C CA . PRO A 1 329 ? 34.833 90.176 12.810 1.00 26.68 329 PRO A CA 1
ATOM 2634 C C . PRO A 1 329 ? 36.276 89.940 12.367 1.00 27.88 329 PRO A C 1
ATOM 2635 O O . PRO A 1 329 ? 36.507 89.259 11.374 1.00 27.44 329 PRO A O 1
ATOM 2639 N N . HIS A 1 330 ? 37.247 90.477 13.101 1.00 28.21 330 HIS A N 1
ATOM 2640 C CA . HIS A 1 330 ? 38.641 90.296 12.711 1.00 27.51 330 HIS A CA 1
ATOM 2641 C C . HIS A 1 330 ? 39.069 88.824 12.666 1.00 28.29 330 HIS A C 1
ATOM 2642 O O . HIS A 1 330 ? 39.664 88.371 11.673 1.00 26.45 330 HIS A O 1
ATOM 2649 N N . ASP A 1 331 ? 38.783 88.081 13.735 1.00 28.06 331 ASP A N 1
ATOM 2650 C CA . ASP A 1 331 ? 39.139 86.659 13.786 1.00 29.04 331 ASP A CA 1
ATOM 2651 C C . ASP A 1 331 ? 38.348 85.886 12.732 1.00 28.51 331 ASP A C 1
ATOM 2652 O O . ASP A 1 331 ? 38.883 85.006 12.062 1.00 27.65 331 ASP A O 1
ATOM 2657 N N . VAL A 1 332 ? 37.072 86.229 12.585 1.00 28.57 332 VAL A N 1
ATOM 2658 C CA . VAL A 1 332 ? 36.218 85.588 11.596 1.00 28.03 332 VAL A CA 1
ATOM 2659 C C . VAL A 1 332 ? 36.774 85.826 10.201 1.00 29.75 332 VAL A C 1
ATOM 2660 O O . VAL A 1 332 ? 36.858 84.894 9.407 1.00 30.91 332 VAL A O 1
ATOM 2664 N N . ASP A 1 333 ? 37.153 87.070 9.901 1.00 31.75 333 ASP A N 1
ATOM 2665 C CA . ASP A 1 333 ? 37.698 87.403 8.579 1.00 32.83 333 ASP A CA 1
ATOM 2666 C C . ASP A 1 333 ? 38.973 86.631 8.250 1.00 32.51 333 ASP A C 1
ATOM 2667 O O . ASP A 1 333 ? 39.177 86.240 7.102 1.00 31.03 333 ASP A O 1
ATOM 2672 N N . LEU A 1 334 ? 39.829 86.414 9.250 1.00 32.84 334 LEU A N 1
ATOM 2673 C CA . LEU A 1 334 ? 41.056 85.651 9.036 1.00 33.53 334 LEU A CA 1
ATOM 2674 C C . LEU A 1 334 ? 40.668 84.211 8.756 1.00 34.25 334 LEU A C 1
ATOM 2675 O O . LEU A 1 334 ? 41.317 83.515 7.975 1.00 35.09 334 LEU A O 1
ATOM 2680 N N . LEU A 1 335 ? 39.598 83.773 9.404 1.00 34.42 335 LEU A N 1
ATOM 2681 C CA . LEU A 1 335 ? 39.102 82.421 9.239 1.00 34.96 335 LEU A CA 1
ATOM 2682 C C . LEU A 1 335 ? 38.516 82.235 7.847 1.00 35.74 335 LEU A C 1
ATOM 2683 O O . LEU A 1 335 ? 38.693 81.190 7.221 1.00 36.27 335 LEU A O 1
ATOM 2688 N N . LEU A 1 336 ? 37.816 83.252 7.361 1.00 36.27 336 LEU A N 1
ATOM 2689 C CA . LEU A 1 336 ? 37.210 83.177 6.040 1.00 36.76 336 LEU A CA 1
ATOM 2690 C C . LEU A 1 336 ? 38.262 83.147 4.928 1.00 37.07 336 LEU A C 1
ATOM 2691 O O . LEU A 1 336 ? 38.064 82.512 3.891 1.00 35.90 336 LEU A O 1
ATOM 2696 N N . SER A 1 337 ? 39.383 83.827 5.151 1.00 37.68 337 SER A N 1
ATOM 2697 C CA . SER A 1 337 ? 40.441 83.891 4.151 1.00 38.80 337 SER A CA 1
ATOM 2698 C C . SER A 1 337 ? 41.207 82.581 4.008 1.00 38.85 337 SER A C 1
ATOM 2699 O O . SER A 1 337 ? 42.030 82.423 3.102 1.00 38.38 337 SER A O 1
ATOM 2702 N N . LYS A 1 338 ? 40.939 81.638 4.900 1.00 38.77 338 LYS A N 1
ATOM 2703 C CA . LYS A 1 338 ? 41.616 80.353 4.836 1.00 38.77 338 LYS A CA 1
ATOM 2704 C C . LYS A 1 338 ? 40.723 79.232 4.313 1.00 39.76 338 LYS A C 1
ATOM 2705 O O . LYS A 1 338 ? 41.175 78.388 3.532 1.00 40.55 338 LYS A O 1
ATOM 2711 N N . LEU A 1 339 ? 39.460 79.226 4.736 1.00 40.15 339 LEU A N 1
ATOM 2712 C CA . LEU A 1 339 ? 38.507 78.199 4.315 1.00 40.54 339 LEU A CA 1
ATOM 2713 C C . LEU A 1 339 ? 38.490 77.975 2.801 1.00 41.34 339 LEU A C 1
ATOM 2714 O O . LEU A 1 339 ? 38.101 78.854 2.026 1.00 42.56 339 LEU A O 1
ATOM 2719 N N . PRO A 1 340 ? 38.896 76.773 2.367 1.00 40.87 340 PRO A N 1
ATOM 2720 C CA . PRO A 1 340 ? 38.960 76.371 0.960 1.00 40.04 340 PRO A CA 1
ATOM 2721 C C . PRO A 1 340 ? 37.639 76.270 0.197 1.00 39.67 340 PRO A C 1
ATOM 2722 O O . PRO A 1 340 ? 37.595 76.565 -0.991 1.00 39.52 340 PRO A O 1
ATOM 2726 N N . ASN A 1 341 ? 36.566 75.862 0.866 1.00 39.27 341 ASN A N 1
ATOM 2727 C CA . ASN A 1 341 ? 35.287 75.702 0.178 1.00 38.82 341 ASN A CA 1
ATOM 2728 C C . ASN A 1 341 ? 34.130 76.491 0.803 1.00 37.42 341 ASN A C 1
ATOM 2729 O O . ASN A 1 341 ? 33.099 75.936 1.193 1.00 36.20 341 ASN A O 1
ATOM 2734 N N . LEU A 1 342 ? 34.322 77.802 0.885 1.00 37.20 342 LEU A N 1
ATOM 2735 C CA . LEU A 1 342 ? 33.314 78.706 1.425 1.00 35.47 342 LEU A CA 1
ATOM 2736 C C . LEU A 1 342 ? 32.194 78.819 0.402 1.00 33.92 342 LEU A C 1
ATOM 2737 O O . LEU A 1 342 ? 32.404 79.304 -0.707 1.00 33.46 342 LEU A O 1
ATOM 2742 N N . ILE A 1 343 ? 31.005 78.365 0.762 1.00 33.37 343 ILE A N 1
ATOM 2743 C CA . ILE A 1 343 ? 29.895 78.447 -0.165 1.00 33.07 343 ILE A CA 1
ATOM 2744 C C . ILE A 1 343 ? 29.010 79.634 0.175 1.00 33.22 343 ILE A C 1
ATOM 2745 O O . ILE A 1 343 ? 28.256 80.120 -0.672 1.00 33.08 343 ILE A O 1
ATOM 2750 N N . TYR A 1 344 ? 29.113 80.113 1.410 1.00 32.47 344 TYR A N 1
ATOM 2751 C CA . TYR A 1 344 ? 28.292 81.235 1.822 1.00 32.89 344 TYR A CA 1
ATOM 2752 C C . TYR A 1 344 ? 28.901 82.039 2.949 1.00 33.77 344 TYR A C 1
ATOM 2753 O O . TYR A 1 344 ? 29.622 81.508 3.783 1.00 34.56 344 TYR A O 1
ATOM 2762 N N . HIS A 1 345 ? 28.614 83.334 2.964 1.00 34.61 345 HIS A N 1
ATOM 2763 C CA . HIS A 1 345 ? 29.073 84.208 4.038 1.00 33.40 345 HIS A CA 1
ATOM 2764 C C . HIS A 1 345 ? 28.124 85.372 4.138 1.00 33.05 345 HIS A C 1
ATOM 2765 O O . HIS A 1 345 ? 27.867 86.063 3.160 1.00 31.75 345 HIS A O 1
ATOM 2772 N N . ARG A 1 346 ? 27.606 85.579 5.338 1.00 33.77 346 ARG A N 1
ATOM 2773 C CA . ARG A 1 346 ? 26.682 86.658 5.593 1.00 34.21 346 ARG A CA 1
ATOM 2774 C C . ARG A 1 346 ? 27.057 87.257 6.922 1.00 34.03 346 ARG A C 1
ATOM 2775 O O . ARG A 1 346 ? 27.044 86.572 7.946 1.00 34.92 346 ARG A O 1
ATOM 2783 N N . LYS A 1 347 ? 27.421 88.529 6.910 1.00 33.23 347 LYS A N 1
ATOM 2784 C CA . LYS A 1 347 ? 27.748 89.203 8.153 1.00 30.96 347 LYS A CA 1
ATOM 2785 C C . LYS A 1 347 ? 26.524 90.031 8.526 1.00 29.00 347 LYS A C 1
ATOM 2786 O O . LYS A 1 347 ? 26.108 90.905 7.764 1.00 29.94 347 LYS A O 1
ATOM 2792 N N . ILE A 1 348 ? 25.922 89.731 9.671 1.00 26.02 348 ILE A N 1
ATOM 2793 C CA . ILE A 1 348 ? 24.774 90.497 10.135 1.00 24.81 348 ILE A CA 1
ATOM 2794 C C . ILE A 1 348 ? 25.354 91.558 11.081 1.00 24.70 348 ILE A C 1
ATOM 2795 O O . ILE A 1 348 ? 25.698 91.257 12.225 1.00 24.74 348 ILE A O 1
ATOM 2800 N N . PRO A 1 349 ? 25.453 92.820 10.612 1.00 24.97 349 PRO A N 1
ATOM 2801 C CA . PRO A 1 349 ? 25.995 93.957 11.363 1.00 24.69 349 PRO A CA 1
ATOM 2802 C C . PRO A 1 349 ? 25.628 94.129 12.836 1.00 25.48 349 PRO A C 1
ATOM 2803 O O . PRO A 1 349 ? 26.515 94.216 13.683 1.00 27.51 349 PRO A O 1
ATOM 2807 N N . PRO A 1 350 ? 24.323 94.180 13.166 1.00 26.04 350 PRO A N 1
ATOM 2808 C CA . PRO A 1 350 ? 23.930 94.363 14.568 1.00 24.41 350 PRO A CA 1
ATOM 2809 C C . PRO A 1 350 ? 24.032 93.157 15.475 1.00 23.94 350 PRO A C 1
ATOM 2810 O O . PRO A 1 350 ? 24.014 93.297 16.696 1.00 25.73 350 PRO A O 1
ATOM 2814 N N . TYR A 1 351 ? 24.139 91.977 14.881 1.00 23.13 351 TYR A N 1
ATOM 2815 C CA . TYR A 1 351 ? 24.197 90.743 15.648 1.00 21.84 351 TYR A CA 1
ATOM 2816 C C . TYR A 1 351 ? 25.371 90.629 16.605 1.00 21.61 351 TYR A C 1
ATOM 2817 O O . TYR A 1 351 ? 26.490 91.003 16.282 1.00 22.36 351 TYR A O 1
ATOM 2826 N N . ASN A 1 352 ? 25.088 90.132 17.802 1.00 22.53 352 ASN A N 1
ATOM 2827 C CA . ASN A 1 352 ? 26.110 89.916 18.811 1.00 22.80 352 ASN A CA 1
ATOM 2828 C C . ASN A 1 352 ? 26.298 88.398 18.847 1.00 23.91 352 ASN A C 1
ATOM 2829 O O . ASN A 1 352 ? 25.711 87.677 18.035 1.00 23.16 352 ASN A O 1
ATOM 2834 N N . HIS A 1 353 ? 27.090 87.907 19.794 1.00 23.82 353 HIS A N 1
ATOM 2835 C CA . HIS A 1 353 ? 27.343 86.482 19.874 1.00 23.42 353 HIS A CA 1
ATOM 2836 C C . HIS A 1 353 ? 26.181 85.567 20.242 1.00 24.67 353 HIS A C 1
ATOM 2837 O O . HIS A 1 353 ? 26.080 84.458 19.719 1.00 24.90 353 HIS A O 1
ATOM 2844 N N . LEU A 1 354 ? 25.318 86.006 21.153 1.00 24.69 354 LEU A N 1
ATOM 2845 C CA . LEU A 1 354 ? 24.190 85.172 21.567 1.00 24.57 354 LEU A CA 1
ATOM 2846 C C . LEU A 1 354 ? 23.009 85.232 20.605 1.00 25.40 354 LEU A C 1
ATOM 2847 O O . LEU A 1 354 ? 22.131 84.368 20.642 1.00 26.39 354 LEU A O 1
ATOM 2852 N N . ASP A 1 355 ? 22.981 86.240 19.741 1.00 24.96 355 ASP A N 1
ATOM 2853 C CA . ASP A 1 355 ? 21.864 86.360 18.815 1.00 26.20 355 ASP A CA 1
ATOM 2854 C C . ASP A 1 355 ? 21.695 85.143 17.938 1.00 26.49 355 ASP A C 1
ATOM 2855 O O . ASP A 1 355 ? 20.575 84.749 17.641 1.00 27.59 355 ASP A O 1
ATOM 2860 N N . PHE A 1 356 ? 22.802 84.546 17.519 1.00 26.65 356 PHE A N 1
ATOM 2861 C CA . PHE A 1 356 ? 22.714 83.386 16.652 1.00 26.43 356 PHE A CA 1
ATOM 2862 C C . PHE A 1 356 ? 21.867 82.255 17.225 1.00 25.91 356 PHE A C 1
ATOM 2863 O O . PHE A 1 356 ? 21.291 81.470 16.472 1.00 25.28 356 PHE A O 1
ATOM 2871 N N . ILE A 1 357 ? 21.763 82.179 18.548 1.00 24.16 357 ILE A N 1
ATOM 2872 C CA . ILE A 1 357 ? 20.939 81.138 19.153 1.00 23.94 357 ILE A CA 1
ATOM 2873 C C . ILE A 1 357 ? 19.660 81.706 19.777 1.00 24.55 357 ILE A C 1
ATOM 2874 O O . ILE A 1 357 ? 18.667 80.999 19.878 1.00 24.78 357 ILE A O 1
ATOM 2879 N N . TRP A 1 358 ? 19.676 82.982 20.174 1.00 25.06 358 TRP A N 1
ATOM 2880 C CA . TRP A 1 358 ? 18.506 83.598 20.808 1.00 23.39 358 TRP A CA 1
ATOM 2881 C C . TRP A 1 358 ? 17.895 84.861 20.203 1.00 22.78 358 TRP A C 1
ATOM 2882 O O . TRP A 1 358 ? 16.830 85.282 20.648 1.00 22.35 358 TRP A O 1
ATOM 2893 N N . ALA A 1 359 ? 18.547 85.481 19.223 1.00 23.07 359 ALA A N 1
ATOM 2894 C CA . ALA A 1 359 ? 18.002 86.694 18.608 1.00 23.46 359 ALA A CA 1
ATOM 2895 C C . ALA A 1 359 ? 16.529 86.478 18.255 1.00 25.48 359 ALA A C 1
ATOM 2896 O O . ALA A 1 359 ? 16.178 85.480 17.629 1.00 26.43 359 ALA A O 1
ATOM 2898 N N . MET A 1 360 ? 15.663 87.403 18.657 1.00 26.22 360 MET A N 1
ATOM 2899 C CA . MET A 1 360 ? 14.247 87.263 18.355 1.00 26.80 360 MET A CA 1
ATOM 2900 C C . MET A 1 360 ? 13.982 87.253 16.856 1.00 28.05 360 MET A C 1
ATOM 2901 O O . MET A 1 360 ? 12.964 86.721 16.404 1.00 29.41 360 MET A O 1
ATOM 2906 N N . ASP A 1 361 ? 14.901 87.826 16.081 1.00 28.18 361 ASP A N 1
ATOM 2907 C CA . ASP A 1 361 ? 14.743 87.870 14.628 1.00 28.16 361 ASP A CA 1
ATOM 2908 C C . ASP A 1 361 ? 15.670 86.878 13.931 1.00 29.10 361 ASP A C 1
ATOM 2909 O O . ASP A 1 361 ? 15.909 86.980 12.721 1.00 28.80 361 ASP A O 1
ATOM 2914 N N . ALA A 1 362 ? 16.195 85.925 14.696 1.00 28.48 362 ALA A N 1
ATOM 2915 C CA . ALA A 1 362 ? 17.083 84.914 14.143 1.00 29.13 362 ALA A CA 1
ATOM 2916 C C . ALA A 1 362 ? 16.475 84.202 12.923 1.00 30.21 362 ALA A C 1
ATOM 2917 O O . ALA A 1 362 ? 17.190 83.884 11.966 1.00 31.41 362 ALA A O 1
ATOM 2919 N N . PRO A 1 363 ? 15.155 83.925 12.939 1.00 29.70 363 PRO A N 1
ATOM 2920 C CA . PRO A 1 363 ? 14.557 83.253 11.779 1.00 30.17 363 PRO A CA 1
ATOM 2921 C C . PRO A 1 363 ? 14.818 84.009 10.470 1.00 31.62 363 PRO A C 1
ATOM 2922 O O . PRO A 1 363 ? 15.362 83.444 9.510 1.00 32.78 363 PRO A O 1
ATOM 2926 N N . GLN A 1 364 ? 14.445 85.286 10.444 1.00 30.71 364 GLN A N 1
ATOM 2927 C CA . GLN A 1 364 ? 14.638 86.121 9.268 1.00 31.85 364 GLN A CA 1
ATOM 2928 C C . GLN A 1 364 ? 16.103 86.397 8.981 1.00 30.92 364 GLN A C 1
ATOM 2929 O O . GLN A 1 364 ? 16.522 86.426 7.827 1.00 32.49 364 GLN A O 1
ATOM 2935 N N . ALA A 1 365 ? 16.886 86.590 10.031 1.00 30.09 365 ALA A N 1
ATOM 2936 C CA . ALA A 1 365 ? 18.300 86.891 9.871 1.00 28.89 365 ALA A CA 1
ATOM 2937 C C . ALA A 1 365 ? 19.181 85.709 9.502 1.00 26.97 365 ALA A C 1
ATOM 2938 O O . ALA A 1 365 ? 20.100 85.857 8.694 1.00 25.55 365 ALA A O 1
ATOM 2940 N N . VAL A 1 366 ? 18.905 84.544 10.083 1.00 25.53 366 VAL A N 1
ATOM 2941 C CA . VAL A 1 366 ? 19.745 83.376 9.828 1.00 26.63 366 VAL A CA 1
ATOM 2942 C C . VAL A 1 366 ? 19.058 82.055 9.526 1.00 28.38 366 VAL A C 1
ATOM 2943 O O . VAL A 1 366 ? 19.319 81.431 8.500 1.00 29.69 366 VAL A O 1
ATOM 2947 N N . TYR A 1 367 ? 18.203 81.619 10.443 1.00 30.04 367 TYR A N 1
ATOM 2948 C CA . TYR A 1 367 ? 17.526 80.336 10.318 1.00 30.50 367 TYR A CA 1
ATOM 2949 C C . TYR A 1 367 ? 16.824 80.058 8.994 1.00 31.62 367 TYR A C 1
ATOM 2950 O O . TYR A 1 367 ? 16.999 78.980 8.426 1.00 30.43 367 TYR A O 1
ATOM 2959 N N . ASN A 1 368 ? 16.037 81.011 8.497 1.00 31.93 368 ASN A N 1
ATOM 2960 C CA . ASN A 1 368 ? 15.341 80.791 7.236 1.00 33.09 368 ASN A CA 1
ATOM 2961 C C . ASN A 1 368 ? 16.315 80.576 6.109 1.00 34.80 368 ASN A C 1
ATOM 2962 O O . ASN A 1 368 ? 16.026 79.827 5.174 1.00 36.67 368 ASN A O 1
ATOM 2967 N N . GLU A 1 369 ? 17.468 81.232 6.188 1.00 35.44 369 GLU A N 1
ATOM 2968 C CA . GLU A 1 369 ? 18.465 81.079 5.148 1.00 37.31 369 GLU A CA 1
ATOM 2969 C C . GLU A 1 369 ? 19.092 79.695 5.246 1.00 36.84 369 GLU A C 1
ATOM 2970 O O . GLU A 1 369 ? 19.470 79.102 4.230 1.00 36.56 369 GLU A O 1
ATOM 2976 N N . ILE A 1 370 ? 19.196 79.174 6.466 1.00 36.58 370 ILE A N 1
ATOM 2977 C CA . ILE A 1 370 ? 19.765 77.842 6.661 1.00 36.22 370 ILE A CA 1
ATOM 2978 C C . ILE A 1 370 ? 18.782 76.795 6.138 1.00 35.24 370 ILE A C 1
ATOM 2979 O O . ILE A 1 370 ? 19.177 75.825 5.489 1.00 34.63 370 ILE A O 1
ATOM 2984 N N . VAL A 1 371 ? 17.500 77.006 6.412 1.00 35.05 371 VAL A N 1
ATOM 2985 C CA . VAL A 1 371 ? 16.472 76.095 5.941 1.00 35.25 371 VAL A CA 1
ATOM 2986 C C . VAL A 1 371 ? 16.510 76.080 4.423 1.00 36.68 371 VAL A C 1
ATOM 2987 O O . VAL A 1 371 ? 16.495 75.016 3.804 1.00 38.09 371 VAL A O 1
ATOM 2991 N N . SER A 1 372 ? 16.562 77.274 3.836 1.00 37.31 372 SER A N 1
ATOM 2992 C CA . SER A 1 372 ? 16.606 77.435 2.389 1.00 36.60 372 SER A CA 1
ATOM 2993 C C . SER A 1 372 ? 17.818 76.709 1.812 1.00 36.52 372 SER A C 1
ATOM 2994 O O . SER A 1 372 ? 17.690 75.915 0.886 1.00 36.37 372 SER A O 1
ATOM 2997 N N . MET A 1 373 ? 18.991 76.976 2.375 1.00 37.23 373 MET A N 1
ATOM 2998 C CA . MET A 1 373 ? 20.223 76.357 1.914 1.00 38.21 373 MET A CA 1
ATOM 2999 C C . MET A 1 373 ? 20.267 74.842 2.049 1.00 40.61 373 MET A C 1
ATOM 3000 O O . MET A 1 373 ? 20.777 74.154 1.161 1.00 41.55 373 MET A O 1
ATOM 3005 N N . MET A 1 374 ? 19.757 74.325 3.164 1.00 42.25 374 MET A N 1
ATOM 3006 C CA . MET A 1 374 ? 19.728 72.888 3.388 1.00 43.98 374 MET A CA 1
ATOM 3007 C C . MET A 1 374 ? 18.728 72.258 2.421 1.00 46.78 374 MET A C 1
ATOM 3008 O O . MET A 1 374 ? 18.900 71.121 1.993 1.00 47.81 374 MET A O 1
ATOM 3013 N N . GLY A 1 375 ? 17.686 73.010 2.075 1.00 49.12 375 GLY A N 1
ATOM 3014 C CA . GLY A 1 375 ? 16.671 72.507 1.166 1.00 53.22 375 GLY A CA 1
ATOM 3015 C C . GLY A 1 375 ? 17.180 72.226 -0.237 1.00 55.83 375 GLY A C 1
ATOM 3016 O O . GLY A 1 375 ? 16.710 71.306 -0.906 1.00 56.18 375 GLY A O 1
ATOM 3017 N N . THR A 1 376 ? 18.140 73.026 -0.686 1.00 59.02 376 THR A N 1
ATOM 3018 C CA . THR A 1 376 ? 18.722 72.872 -2.012 1.00 61.79 376 THR A CA 1
ATOM 3019 C C . THR A 1 376 ? 20.080 72.184 -1.887 1.00 64.27 376 THR A C 1
ATOM 3020 O O . THR A 1 376 ? 21.048 72.561 -2.544 1.00 64.90 376 THR A O 1
ATOM 3024 N N . ASP A 1 377 ? 20.138 71.169 -1.031 1.00 67.13 377 ASP A N 1
ATOM 3025 C CA . ASP A 1 377 ? 21.367 70.416 -0.802 1.00 69.64 377 ASP A CA 1
ATOM 3026 C C . ASP A 1 377 ? 21.155 68.918 -1.046 1.00 70.40 377 ASP A C 1
ATOM 3027 O O . ASP A 1 377 ? 22.051 68.288 -1.661 1.00 70.80 377 ASP A O 1
ATOM 3033 N N . ALA B 1 1 ? 19.124 11.255 42.212 1.00 52.05 1 ALA B N 1
ATOM 3034 C CA . ALA B 1 1 ? 20.1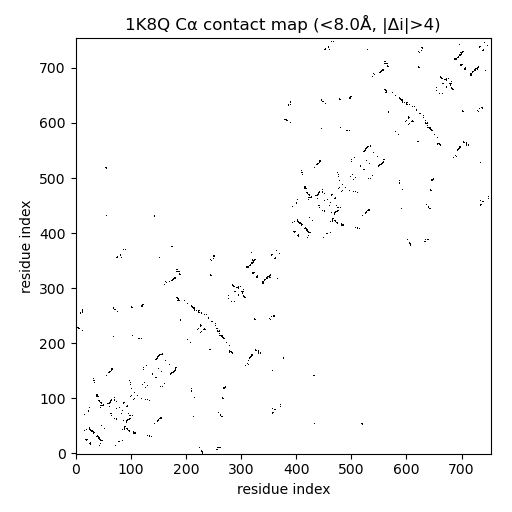54 12.181 41.663 1.00 53.18 1 ALA B CA 1
ATOM 3035 C C . ALA B 1 1 ? 19.538 13.530 41.295 1.00 52.47 1 ALA B C 1
ATOM 3036 O O . ALA B 1 1 ? 19.543 14.461 42.099 1.00 53.67 1 ALA B O 1
ATOM 3038 N N . PHE B 1 2 ? 19.013 13.632 40.078 1.00 51.27 2 PHE B N 1
ATOM 3039 C CA . PHE B 1 2 ? 18.387 14.866 39.598 1.00 50.64 2 PHE B CA 1
ATOM 3040 C C . PHE B 1 2 ? 19.324 16.068 39.693 1.00 49.65 2 PHE B C 1
ATOM 3041 O O . PHE B 1 2 ? 18.956 17.101 40.249 1.00 48.58 2 PHE B O 1
ATOM 3049 N N . GLY B 1 3 ? 20.529 15.936 39.146 1.00 49.61 3 GLY B N 1
ATOM 3050 C CA . GLY B 1 3 ? 21.481 17.030 39.204 1.00 49.83 3 GLY B CA 1
ATOM 3051 C C . GLY B 1 3 ? 21.305 18.011 38.064 1.00 50.36 3 GLY B C 1
ATOM 3052 O O . GLY B 1 3 ? 20.835 17.631 36.991 1.00 50.97 3 GLY B O 1
ATOM 3053 N N . LYS B 1 4 ? 21.678 19.271 38.296 1.00 50.75 4 LYS B N 1
ATOM 3054 C CA . LYS B 1 4 ? 21.565 20.315 37.282 1.00 50.54 4 LYS B CA 1
ATOM 3055 C C . LYS B 1 4 ? 22.279 19.912 36.009 1.00 50.32 4 LYS B C 1
ATOM 3056 O O . LYS B 1 4 ? 23.487 19.675 36.006 1.00 49.35 4 LYS B O 1
ATOM 3062 N N . LEU B 1 5 ? 21.509 19.841 34.929 1.00 51.37 5 LEU B N 1
ATOM 3063 C CA . LEU B 1 5 ? 22.013 19.457 33.617 1.00 52.02 5 LEU B CA 1
ATOM 3064 C C . LEU B 1 5 ? 22.902 20.521 32.984 1.00 52.63 5 LEU B C 1
ATOM 3065 O O . LEU B 1 5 ? 23.800 20.205 32.199 1.00 53.69 5 LEU B O 1
ATOM 3070 N N . HIS B 1 6 ? 22.658 21.779 33.332 1.00 52.71 6 HIS B N 1
ATOM 3071 C CA . HIS B 1 6 ? 23.435 22.885 32.788 1.00 52.53 6 HIS B CA 1
ATOM 3072 C C . HIS B 1 6 ? 23.323 24.087 33.709 1.00 52.57 6 HIS B C 1
ATOM 3073 O O . HIS B 1 6 ? 22.361 24.204 34.468 1.00 53.41 6 HIS B O 1
ATOM 3080 N N . PRO B 1 7 ? 24.316 24.992 33.673 1.00 52.54 7 PRO B N 1
ATOM 3081 C CA . PRO B 1 7 ? 24.215 26.171 34.548 1.00 51.07 7 PRO B CA 1
ATOM 3082 C C . PRO B 1 7 ? 23.048 27.045 34.057 1.00 49.83 7 PRO B C 1
ATOM 3083 O O . PRO B 1 7 ? 22.760 27.084 32.860 1.00 49.34 7 PRO B O 1
ATOM 3087 N N . THR B 1 8 ? 22.371 27.727 34.974 1.00 48.73 8 THR B N 1
ATOM 3088 C CA . THR B 1 8 ? 21.237 28.570 34.603 1.00 48.61 8 THR B CA 1
ATOM 3089 C C . THR B 1 8 ? 21.497 29.499 33.412 1.00 47.80 8 THR B C 1
ATOM 3090 O O . THR B 1 8 ? 22.471 30.258 33.399 1.00 48.28 8 THR B O 1
ATOM 3094 N N . ASN B 1 9 ? 20.617 29.436 32.414 1.00 45.72 9 ASN B N 1
ATOM 3095 C CA . ASN B 1 9 ? 20.739 30.283 31.233 1.00 44.14 9 ASN B CA 1
ATOM 3096 C C . ASN B 1 9 ? 20.514 31.758 31.589 1.00 43.79 9 ASN B C 1
ATOM 3097 O O . ASN B 1 9 ? 19.555 32.111 32.280 1.00 43.68 9 ASN B O 1
ATOM 3102 N N . PRO B 1 10 ? 21.412 32.639 31.124 1.00 41.88 10 PRO B N 1
ATOM 3103 C CA . PRO B 1 10 ? 21.280 34.062 31.414 1.00 40.52 10 PRO B CA 1
ATOM 3104 C C . PRO B 1 10 ? 19.898 34.600 31.081 1.00 40.03 10 PRO B C 1
ATOM 3105 O O . PRO B 1 10 ? 19.352 35.426 31.810 1.00 40.79 10 PRO B O 1
ATOM 3109 N N . GLU B 1 11 ? 19.330 34.119 29.984 1.00 38.81 11 GLU B N 1
ATOM 3110 C CA . GLU B 1 11 ? 18.021 34.582 29.537 1.00 38.62 11 GLU B CA 1
ATOM 3111 C C . GLU B 1 11 ? 16.895 34.430 30.560 1.00 39.04 11 GLU B C 1
ATOM 3112 O O . GLU B 1 11 ? 15.892 35.139 30.498 1.00 39.74 11 GLU B O 1
ATOM 3118 N N . VAL B 1 12 ? 17.062 33.513 31.500 1.00 39.91 12 VAL B N 1
ATOM 3119 C CA . VAL B 1 12 ? 16.051 33.273 32.522 1.00 41.40 12 VAL B CA 1
ATOM 3120 C C . VAL B 1 12 ? 15.654 34.518 33.332 1.00 43.40 12 VAL B C 1
ATOM 3121 O O . VAL B 1 12 ? 14.521 34.628 33.809 1.00 44.84 12 VAL B O 1
ATOM 3125 N N . THR B 1 13 ? 16.575 35.463 33.479 1.00 44.35 13 THR B N 1
ATOM 3126 C CA . THR B 1 13 ? 16.293 36.664 34.261 1.00 44.65 13 THR B CA 1
ATOM 3127 C C . THR B 1 13 ? 16.239 37.970 33.478 1.00 44.84 13 THR B C 1
ATOM 3128 O O . THR B 1 13 ? 16.049 39.037 34.068 1.00 45.80 13 THR B O 1
ATOM 3132 N N . MET B 1 14 ? 16.394 37.894 32.161 1.00 43.90 14 MET B N 1
ATOM 3133 C CA . MET B 1 14 ? 16.386 39.092 31.335 1.00 43.28 14 MET B CA 1
ATOM 3134 C C . MET B 1 14 ? 15.008 39.407 30.782 1.00 42.93 14 MET B C 1
ATOM 3135 O O . MET B 1 14 ? 14.201 38.505 30.588 1.00 43.45 14 MET B O 1
ATOM 3140 N N . ASN B 1 15 ? 14.743 40.691 30.541 1.00 42.12 15 ASN B N 1
ATOM 3141 C CA . ASN B 1 15 ? 13.477 41.100 29.958 1.00 41.45 15 ASN B CA 1
ATOM 3142 C C . ASN B 1 15 ? 13.715 41.048 28.456 1.00 40.41 15 ASN B C 1
ATOM 3143 O O . ASN B 1 15 ? 14.818 40.723 28.020 1.00 38.13 15 ASN B O 1
ATOM 3148 N N . ILE B 1 16 ? 12.697 41.370 27.667 1.00 39.36 16 ILE B N 1
ATOM 3149 C CA . ILE B 1 16 ? 12.816 41.298 26.215 1.00 39.36 16 ILE B CA 1
ATOM 3150 C C . ILE B 1 16 ? 14.070 41.935 25.594 1.00 38.78 16 ILE B C 1
ATOM 3151 O O . ILE B 1 16 ? 14.811 41.267 24.871 1.00 38.39 16 ILE B O 1
ATOM 3156 N N . SER B 1 17 ? 14.318 43.209 25.872 1.00 38.02 17 SER B N 1
ATOM 3157 C CA . SER B 1 17 ? 15.481 43.878 25.307 1.00 37.11 17 SER B CA 1
ATOM 3158 C C . SER B 1 17 ? 16.818 43.396 25.856 1.00 36.74 17 SER B C 1
ATOM 3159 O O . SER B 1 17 ? 17.855 43.633 25.250 1.00 37.48 17 SER B O 1
ATOM 3162 N N . GLN B 1 18 ? 16.812 42.729 27.000 1.00 36.92 18 GLN B N 1
ATOM 3163 C CA . GLN B 1 18 ? 18.068 42.225 27.547 1.00 38.00 18 GLN B CA 1
ATOM 3164 C C . GLN B 1 18 ? 18.465 40.977 26.764 1.00 38.15 18 GLN B C 1
ATOM 3165 O O . GLN B 1 18 ? 19.645 40.715 26.535 1.00 38.77 18 GLN B O 1
ATOM 3171 N N . MET B 1 19 ? 17.463 40.203 26.366 1.00 38.12 19 MET B N 1
ATOM 3172 C CA . MET B 1 19 ? 17.691 38.991 25.598 1.00 37.25 19 MET B CA 1
ATOM 3173 C C . MET B 1 19 ? 18.173 39.359 24.209 1.00 36.85 19 MET B C 1
ATOM 3174 O O . MET B 1 19 ? 19.043 38.693 23.643 1.00 35.96 19 MET B O 1
ATOM 3179 N N . ILE B 1 20 ? 17.598 40.421 23.657 1.00 35.48 20 ILE B N 1
ATOM 3180 C CA . ILE B 1 20 ? 17.972 40.847 22.326 1.00 35.50 20 ILE B CA 1
ATOM 3181 C C . ILE B 1 20 ? 19.421 41.344 22.277 1.00 36.19 20 ILE B C 1
ATOM 3182 O O . ILE B 1 20 ? 20.198 40.917 21.419 1.00 35.70 20 ILE B O 1
ATOM 3187 N N . THR B 1 21 ? 19.803 42.225 23.195 1.00 35.98 21 THR B N 1
ATOM 3188 C CA . THR B 1 21 ? 21.170 42.722 23.170 1.00 37.57 21 THR B CA 1
ATOM 3189 C C . THR B 1 21 ? 22.129 41.641 23.637 1.00 36.75 21 THR B C 1
ATOM 3190 O O . THR B 1 21 ? 23.327 41.695 23.360 1.00 38.29 21 THR B O 1
ATOM 3194 N N . TYR B 1 22 ? 21.593 40.650 24.337 1.00 36.23 22 TYR B N 1
ATOM 3195 C CA . TYR B 1 22 ? 22.401 39.535 24.816 1.00 35.50 22 TYR B CA 1
ATOM 3196 C C . TYR B 1 22 ? 22.996 38.759 23.627 1.00 34.91 22 TYR B C 1
ATOM 3197 O O . TYR B 1 22 ? 24.160 38.342 23.662 1.00 36.20 22 TYR B O 1
ATOM 3206 N N . TRP B 1 23 ? 22.198 38.570 22.579 1.00 32.68 23 TRP B N 1
ATOM 3207 C CA . TRP B 1 23 ? 22.654 37.868 21.386 1.00 31.75 23 TRP B CA 1
ATOM 3208 C C . TRP B 1 23 ? 23.353 38.830 20.423 1.00 32.15 23 TRP B C 1
ATOM 3209 O O . TRP B 1 23 ? 23.663 38.475 19.280 1.00 31.38 23 TRP B O 1
ATOM 3220 N N . GLY B 1 24 ? 23.582 40.056 20.883 1.00 31.60 24 GLY B N 1
ATOM 3221 C CA . GLY B 1 24 ? 24.273 41.033 20.061 1.00 30.86 24 GLY B CA 1
ATOM 3222 C C . GLY B 1 24 ? 23.456 41.772 19.028 1.00 30.07 24 GLY B C 1
ATOM 3223 O O . GLY B 1 24 ? 24.010 42.474 18.186 1.00 30.44 24 GLY B O 1
ATOM 3224 N N . TYR B 1 25 ? 22.140 41.622 19.078 1.00 30.03 25 TYR B N 1
ATOM 3225 C CA . TYR B 1 25 ? 21.279 42.314 18.125 1.00 28.30 25 TYR B CA 1
ATOM 3226 C C . TYR B 1 25 ? 20.844 43.645 18.695 1.00 27.15 25 TYR B C 1
ATOM 3227 O O . TYR B 1 25 ? 20.857 43.842 19.909 1.00 27.16 25 TYR B O 1
ATOM 3236 N N . PRO B 1 26 ? 20.456 44.581 17.823 1.00 27.45 26 PRO B N 1
ATOM 3237 C CA . PRO B 1 26 ? 20.018 45.891 18.303 1.00 28.66 26 PRO B CA 1
ATOM 3238 C C . PRO B 1 26 ? 18.636 45.761 18.939 1.00 30.85 26 PRO B C 1
ATOM 3239 O O . PRO B 1 26 ? 17.720 45.165 18.357 1.00 30.51 26 PRO B O 1
ATOM 3243 N N . ALA B 1 27 ? 18.494 46.300 20.141 1.00 32.14 27 ALA B N 1
ATOM 3244 C CA . ALA B 1 27 ? 17.219 46.244 20.837 1.00 34.61 27 ALA B CA 1
ATOM 3245 C C . ALA B 1 27 ? 16.660 47.658 21.063 1.00 36.61 27 ALA B C 1
ATOM 3246 O O . ALA B 1 27 ? 17.403 48.596 21.391 1.00 38.11 27 ALA B O 1
ATOM 3248 N N . GLU B 1 28 ? 15.355 47.815 20.872 1.00 36.54 28 GLU B N 1
ATOM 3249 C CA . GLU B 1 28 ? 14.723 49.112 21.058 1.00 38.86 28 GLU B CA 1
ATOM 3250 C C . GLU B 1 28 ? 13.362 48.961 21.722 1.00 40.12 28 GLU B C 1
ATOM 3251 O O . GLU B 1 28 ? 12.524 48.199 21.254 1.00 42.08 28 GLU B O 1
ATOM 3257 N N . GLU B 1 29 ? 13.144 49.675 22.824 1.00 41.03 29 GLU B N 1
ATOM 3258 C CA . GLU B 1 29 ? 11.865 49.590 23.521 1.00 41.78 29 GLU B CA 1
ATOM 3259 C C . GLU B 1 29 ? 10.945 50.759 23.201 1.00 40.97 29 GLU B C 1
ATOM 3260 O O . GLU B 1 29 ? 11.391 51.874 22.926 1.00 40.95 29 GLU B O 1
ATOM 3266 N N . TYR B 1 30 ? 9.651 50.482 23.222 1.00 39.85 30 TYR B N 1
ATOM 3267 C CA . TYR B 1 30 ? 8.646 51.490 22.959 1.00 39.86 30 TYR B CA 1
ATOM 3268 C C . TYR B 1 30 ? 7.421 51.062 23.715 1.00 40.34 30 TYR B C 1
ATOM 3269 O O . TYR B 1 30 ? 7.389 49.983 24.300 1.00 40.22 30 TYR B O 1
ATOM 3278 N N . GLU B 1 31 ? 6.416 51.918 23.737 1.00 41.52 31 GLU B N 1
ATOM 3279 C CA . GLU B 1 31 ? 5.188 51.532 24.380 1.00 42.26 31 GLU B CA 1
ATOM 3280 C C . GLU B 1 31 ? 4.007 52.209 23.716 1.00 42.11 31 GLU B C 1
ATOM 3281 O O . GLU B 1 31 ? 4.010 53.412 23.459 1.00 41.22 31 GLU B O 1
ATOM 3287 N N . VAL B 1 32 ? 3.021 51.386 23.385 1.00 42.23 32 VAL B N 1
ATOM 3288 C CA . VAL B 1 32 ? 1.806 51.833 22.730 1.00 42.01 32 VAL B CA 1
ATOM 3289 C C . VAL B 1 32 ? 0.749 52.115 23.782 1.00 41.11 32 VAL B C 1
ATOM 3290 O O . VAL B 1 32 ? 0.764 51.534 24.860 1.00 41.21 32 VAL B O 1
ATOM 3294 N N . VAL B 1 33 ? -0.161 53.023 23.472 1.00 41.51 33 VAL B N 1
ATOM 3295 C CA . VAL B 1 33 ? -1.232 53.335 24.397 1.00 41.97 33 VAL B CA 1
ATOM 3296 C C . VAL B 1 33 ? -2.525 53.082 23.644 1.00 41.67 33 VAL B C 1
ATOM 3297 O O . VAL B 1 33 ? -2.816 53.746 22.649 1.00 41.90 33 VAL B O 1
ATOM 3301 N N . THR B 1 34 ? -3.287 52.096 24.099 1.00 41.37 34 THR B N 1
ATOM 3302 C CA . THR B 1 34 ? -4.536 51.767 23.440 1.00 42.21 34 THR B CA 1
ATOM 3303 C C . THR B 1 34 ? -5.574 52.835 23.698 1.00 43.12 34 THR B C 1
ATOM 3304 O O . THR B 1 34 ? -5.564 53.498 24.730 1.00 42.72 34 THR B O 1
ATOM 3308 N N . GLU B 1 35 ? -6.474 52.985 22.741 1.00 44.73 35 GLU B N 1
ATOM 3309 C CA . GLU B 1 35 ? -7.541 53.960 22.829 1.00 46.50 35 GLU B CA 1
ATOM 3310 C C . GLU B 1 35 ? -8.204 53.888 24.205 1.00 45.72 35 GLU B C 1
ATOM 3311 O O . GLU B 1 35 ? -8.511 54.915 24.813 1.00 46.46 35 GLU B O 1
ATOM 3317 N N . ASP B 1 36 ? -8.408 52.674 24.706 1.00 44.20 36 ASP B N 1
ATOM 3318 C CA . ASP B 1 36 ? -9.048 52.513 25.996 1.00 41.89 36 ASP B CA 1
ATOM 3319 C C . ASP B 1 36 ? -8.110 52.602 27.192 1.00 40.42 36 ASP B C 1
ATOM 3320 O O . ASP B 1 36 ? -8.448 52.145 28.286 1.00 39.67 36 ASP B O 1
ATOM 3325 N N . GLY B 1 37 ? -6.927 53.171 26.973 1.00 39.33 37 GLY B N 1
ATOM 3326 C CA . GLY B 1 37 ? -5.983 53.378 28.061 1.00 38.64 37 GLY B CA 1
ATOM 3327 C C . GLY B 1 37 ? -4.896 52.391 28.453 1.00 38.58 37 GLY B C 1
ATOM 3328 O O . GLY B 1 37 ? -4.150 52.674 29.395 1.00 38.75 37 GLY B O 1
ATOM 3329 N N . TYR B 1 38 ? -4.776 51.254 27.772 1.00 37.31 38 TYR B N 1
ATOM 3330 C CA . TYR B 1 38 ? -3.737 50.298 28.150 1.00 36.34 38 TYR B CA 1
ATOM 3331 C C . TYR B 1 38 ? -2.384 50.637 27.545 1.00 36.12 38 TYR B C 1
ATOM 3332 O O . TYR B 1 38 ? -2.293 51.068 26.399 1.00 37.26 38 TYR B O 1
ATOM 3341 N N . ILE B 1 39 ? -1.338 50.448 28.338 1.00 35.51 39 ILE B N 1
ATOM 3342 C CA . ILE B 1 39 ? 0.035 50.740 27.933 1.00 35.89 39 ILE B CA 1
ATOM 3343 C C . ILE B 1 39 ? 0.799 49.452 27.623 1.00 35.77 39 ILE B C 1
ATOM 3344 O O . ILE B 1 39 ? 1.174 48.707 28.527 1.00 36.84 39 ILE B O 1
ATOM 3349 N N . LEU B 1 40 ? 1.043 49.207 26.341 1.00 36.05 40 LEU B N 1
ATOM 3350 C CA . LEU B 1 40 ? 1.735 47.997 25.896 1.00 35.07 40 LEU B CA 1
ATOM 3351 C C . LEU B 1 40 ? 3.201 48.232 25.576 1.00 35.20 40 LEU B C 1
ATOM 3352 O O . LEU B 1 40 ? 3.537 49.074 24.734 1.00 33.88 40 LEU B O 1
ATOM 3357 N N . GLY B 1 41 ? 4.071 47.475 26.233 1.00 35.10 41 GLY B N 1
ATOM 3358 C CA . GLY B 1 41 ? 5.489 47.617 25.973 1.00 36.85 41 GLY B CA 1
ATOM 3359 C C . GLY B 1 41 ? 5.830 46.722 24.801 1.00 39.04 41 GLY B C 1
ATOM 3360 O O . GLY B 1 41 ? 5.738 45.504 24.907 1.00 41.41 41 GLY B O 1
ATOM 3361 N N . ILE B 1 42 ? 6.195 47.310 23.668 1.00 39.19 42 ILE B N 1
ATOM 3362 C CA . ILE B 1 42 ? 6.553 46.515 22.502 1.00 39.23 42 ILE B CA 1
ATOM 3363 C C . ILE B 1 42 ? 8.037 46.692 22.239 1.00 40.02 42 ILE B C 1
ATOM 3364 O O . ILE B 1 42 ? 8.632 47.695 22.620 1.00 41.84 42 ILE B O 1
ATOM 3369 N N . ASP B 1 43 ? 8.642 45.716 21.581 1.00 39.67 43 ASP B N 1
ATOM 3370 C CA . ASP B 1 43 ? 10.069 45.777 21.320 1.00 38.88 43 ASP B CA 1
ATOM 3371 C C . ASP B 1 43 ? 10.388 45.716 19.848 1.00 38.20 43 ASP B C 1
ATOM 3372 O O . ASP B 1 43 ? 9.582 45.249 19.046 1.00 38.28 43 ASP B O 1
ATOM 3377 N N . ARG B 1 44 ? 11.578 46.187 19.497 1.00 37.61 44 ARG B N 1
ATOM 3378 C CA . ARG B 1 44 ? 11.996 46.220 18.109 1.00 37.51 44 ARG B CA 1
ATOM 3379 C C . ARG B 1 44 ? 13.453 45.828 17.935 1.00 38.15 44 ARG B C 1
ATOM 3380 O O . ARG B 1 44 ? 14.291 46.066 18.809 1.00 37.85 44 ARG B O 1
ATOM 3388 N N . ILE B 1 45 ? 13.726 45.195 16.800 1.00 38.57 45 ILE B N 1
ATOM 3389 C CA . ILE B 1 45 ? 15.068 44.785 16.404 1.00 37.76 45 ILE B CA 1
ATOM 3390 C C . ILE B 1 45 ? 15.116 45.356 14.993 1.00 37.82 45 ILE B C 1
ATOM 3391 O O . ILE B 1 45 ? 14.742 44.682 14.032 1.00 39.45 45 ILE B O 1
ATOM 3396 N N . PRO B 1 46 ? 15.554 46.623 14.859 1.00 37.12 46 PRO B N 1
ATOM 3397 C CA . PRO B 1 46 ? 15.658 47.351 13.589 1.00 36.33 46 PRO B CA 1
ATOM 3398 C C . PRO B 1 46 ? 16.441 46.646 12.487 1.00 36.52 46 PRO B C 1
ATOM 3399 O O . PRO B 1 46 ? 16.052 46.693 11.313 1.00 36.63 46 PRO B O 1
ATOM 3403 N N . TYR B 1 47 ? 17.545 46.007 12.860 1.00 35.49 47 TYR B N 1
ATOM 3404 C CA . TYR B 1 47 ? 18.361 45.284 11.899 1.00 35.25 47 TYR B CA 1
ATOM 3405 C C . TYR B 1 47 ? 18.972 44.069 12.580 1.00 36.26 47 TYR B C 1
ATOM 3406 O O . TYR B 1 47 ? 18.934 43.948 13.808 1.00 35.21 47 TYR B O 1
ATOM 3415 N N . GLY B 1 48 ? 19.528 43.165 11.779 1.00 37.62 48 GLY B N 1
ATOM 3416 C CA . GLY B 1 48 ? 20.133 41.971 12.336 1.00 38.74 48 GLY B CA 1
ATOM 3417 C C . GLY B 1 48 ? 21.644 42.037 12.339 1.00 39.73 48 GLY B C 1
ATOM 3418 O O . GLY B 1 48 ? 22.234 42.975 11.813 1.00 39.16 48 GLY B O 1
ATOM 3419 N N . ARG B 1 49 ? 22.265 41.035 12.951 1.00 42.47 49 ARG B N 1
ATOM 3420 C CA . ARG B 1 49 ? 23.719 40.935 13.030 1.00 44.17 49 ARG B CA 1
ATOM 3421 C C . ARG B 1 49 ? 24.278 40.619 11.646 1.00 45.16 49 ARG B C 1
ATOM 3422 O O . ARG B 1 49 ? 25.454 40.853 11.372 1.00 44.55 49 ARG B O 1
ATOM 3430 N N . LYS B 1 50 ? 23.415 40.090 10.780 1.00 46.25 50 LYS B N 1
ATOM 3431 C CA . LYS B 1 50 ? 23.798 39.695 9.429 1.00 46.42 50 LYS B CA 1
ATOM 3432 C C . LYS B 1 50 ? 23.184 40.528 8.300 1.00 46.78 50 LYS B C 1
ATOM 3433 O O . LYS B 1 50 ? 23.397 40.225 7.119 1.00 46.27 50 LYS B O 1
ATOM 3439 N N . ASN B 1 51 ? 22.430 41.570 8.644 1.00 45.86 51 ASN B N 1
ATOM 3440 C CA . ASN B 1 51 ? 21.796 42.396 7.620 1.00 45.33 51 ASN B CA 1
ATOM 3441 C C . ASN B 1 51 ? 21.430 43.791 8.143 1.00 46.81 51 ASN B C 1
ATOM 3442 O O . ASN B 1 51 ? 20.532 43.937 8.977 1.00 46.79 51 ASN B O 1
ATOM 3447 N N . SER B 1 52 ? 22.134 44.805 7.637 1.00 48.09 52 SER B N 1
ATOM 3448 C CA . SER B 1 52 ? 21.930 46.202 8.034 1.00 49.11 52 SER B CA 1
ATOM 3449 C C . SER B 1 52 ? 21.506 47.049 6.843 1.00 48.95 52 SER B C 1
ATOM 3450 O O . SER B 1 52 ? 21.557 48.276 6.881 1.00 48.61 52 SER B O 1
ATOM 3453 N N . GLU B 1 53 ? 21.095 46.380 5.778 1.00 49.27 53 GLU B N 1
ATOM 3454 C CA . GLU B 1 53 ? 20.668 47.049 4.559 1.00 50.04 53 GLU B CA 1
ATOM 3455 C C . GLU B 1 53 ? 19.475 47.975 4.774 1.00 49.86 53 GLU B C 1
ATOM 3456 O O . GLU B 1 53 ? 18.832 47.934 5.815 1.00 49.85 53 GLU B O 1
ATOM 3462 N N . ASN B 1 54 ? 19.205 48.819 3.784 1.00 50.24 54 ASN B N 1
ATOM 3463 C CA . ASN B 1 54 ? 18.069 49.742 3.798 1.00 50.18 54 ASN B CA 1
ATOM 3464 C C . ASN B 1 54 ? 17.628 50.362 5.123 1.00 48.44 54 ASN B C 1
ATOM 3465 O O . ASN B 1 54 ? 16.431 50.551 5.325 1.00 47.82 54 ASN B O 1
ATOM 3470 N N . ILE B 1 55 ? 18.554 50.681 6.022 1.00 46.93 55 ILE B N 1
ATOM 3471 C CA . ILE B 1 55 ? 18.155 51.278 7.303 1.00 44.66 55 ILE B CA 1
ATOM 3472 C C . ILE B 1 55 ? 17.202 52.444 7.030 1.00 44.72 55 ILE B C 1
ATOM 3473 O O . ILE B 1 55 ? 17.541 53.369 6.298 1.00 45.82 55 ILE B O 1
ATOM 3478 N N . GLY B 1 56 ? 16.012 52.389 7.616 1.00 43.81 56 GLY B N 1
ATOM 3479 C CA . GLY B 1 56 ? 15.040 53.439 7.407 1.00 43.41 56 GLY B CA 1
ATOM 3480 C C . GLY B 1 56 ? 14.084 53.079 6.296 1.00 44.48 56 GLY B C 1
ATOM 3481 O O . GLY B 1 56 ? 13.167 53.830 5.997 1.00 44.73 56 GLY B O 1
ATOM 3482 N N . ARG B 1 57 ? 14.301 51.922 5.681 1.00 46.77 57 ARG B N 1
ATOM 3483 C CA . ARG B 1 57 ? 13.452 51.455 4.590 1.00 47.91 57 ARG B CA 1
ATOM 3484 C C . ARG B 1 57 ? 13.197 49.958 4.721 1.00 45.67 57 ARG B C 1
ATOM 3485 O O . ARG B 1 57 ? 12.435 49.386 3.945 1.00 45.12 57 ARG B O 1
ATOM 3493 N N . ARG B 1 58 ? 13.842 49.328 5.702 1.00 43.49 58 ARG B N 1
ATOM 3494 C CA . ARG B 1 58 ? 13.689 47.892 5.929 1.00 40.53 58 ARG B CA 1
ATOM 3495 C C . ARG B 1 58 ? 12.223 47.511 6.087 1.00 39.87 58 ARG B C 1
ATOM 3496 O O . ARG B 1 58 ? 11.479 48.144 6.847 1.00 39.20 58 ARG B O 1
ATOM 3504 N N . PRO B 1 59 ? 11.784 46.466 5.368 1.00 38.84 59 PRO B N 1
ATOM 3505 C CA . PRO B 1 59 ? 10.383 46.044 5.474 1.00 37.49 59 PRO B CA 1
ATOM 3506 C C . PRO B 1 59 ? 10.065 45.578 6.900 1.00 36.56 59 PRO B C 1
ATOM 3507 O O . PRO B 1 59 ? 10.847 44.848 7.521 1.00 35.09 59 PRO B O 1
ATOM 3511 N N . VAL B 1 60 ? 8.917 46.016 7.409 1.00 35.58 60 VAL B N 1
ATOM 3512 C CA . VAL B 1 60 ? 8.489 45.679 8.762 1.00 34.48 60 VAL B CA 1
ATOM 3513 C C . VAL B 1 60 ? 7.851 44.297 8.908 1.00 33.83 60 VAL B C 1
ATOM 3514 O O . VAL B 1 60 ? 7.054 43.865 8.072 1.00 35.16 60 VAL B O 1
ATOM 3518 N N . ALA B 1 61 ? 8.232 43.610 9.979 1.00 31.75 61 ALA B N 1
ATOM 3519 C CA . ALA B 1 61 ? 7.702 42.296 10.303 1.00 29.51 61 ALA B CA 1
ATOM 3520 C C . ALA B 1 61 ? 7.274 42.376 11.762 1.00 28.40 61 ALA B C 1
ATOM 3521 O O . ALA B 1 61 ? 8.096 42.566 12.661 1.00 27.90 61 ALA B O 1
ATOM 3523 N N . PHE B 1 62 ? 5.973 42.252 11.982 1.00 27.77 62 PHE B N 1
ATOM 3524 C CA . PHE B 1 62 ? 5.412 42.301 13.316 1.00 26.44 62 PHE B CA 1
ATOM 3525 C C . PHE B 1 62 ? 5.004 40.901 13.769 1.00 27.76 62 PHE B C 1
ATOM 3526 O O . PHE B 1 62 ? 4.203 40.225 13.116 1.00 28.95 62 PHE B O 1
ATOM 3534 N N . LEU B 1 63 ? 5.563 40.468 14.895 1.00 29.32 63 LEU B N 1
ATOM 3535 C CA . LEU B 1 63 ? 5.265 39.146 15.445 1.00 28.57 63 LEU B CA 1
ATOM 3536 C C . LEU B 1 63 ? 4.360 39.261 16.670 1.00 28.43 63 LEU B C 1
ATOM 3537 O O . LEU B 1 63 ? 4.709 39.904 17.665 1.00 28.99 63 LEU B O 1
ATOM 3542 N N . GLN B 1 64 ? 3.192 38.635 16.578 1.00 27.34 64 GLN B N 1
ATOM 3543 C CA . GLN B 1 64 ? 2.221 38.643 17.657 1.00 27.01 64 GLN B CA 1
ATOM 3544 C C . GLN B 1 64 ? 2.153 37.289 18.371 1.00 27.38 64 GLN B C 1
ATOM 3545 O O . GLN B 1 64 ? 1.843 36.276 17.757 1.00 28.21 64 GLN B O 1
ATOM 3551 N N . HIS B 1 65 ? 2.438 37.275 19.670 1.00 28.85 65 HIS B N 1
ATOM 3552 C CA . HIS B 1 65 ? 2.377 36.041 20.455 1.00 28.95 65 HIS B CA 1
ATOM 3553 C C . HIS B 1 65 ? 0.922 35.711 20.770 1.00 30.20 65 HIS B C 1
ATOM 3554 O O . HIS B 1 65 ? 0.012 36.456 20.390 1.00 30.31 65 HIS B O 1
ATOM 3561 N N . GLY B 1 66 ? 0.713 34.608 21.489 1.00 30.83 66 GLY B N 1
ATOM 3562 C CA . GLY B 1 66 ? -0.633 34.186 21.839 1.00 30.70 66 GLY B CA 1
ATOM 3563 C C . GLY B 1 66 ? -0.944 34.241 23.327 1.00 31.76 66 GLY B C 1
ATOM 3564 O O . GLY B 1 66 ? -0.250 34.908 24.096 1.00 31.22 66 GLY B O 1
ATOM 3565 N N . LEU B 1 67 ? -1.995 33.523 23.723 1.00 30.99 67 LEU B N 1
ATOM 3566 C CA . LEU B 1 67 ? -2.463 33.459 25.108 1.00 29.18 67 LEU B CA 1
ATOM 3567 C C . LEU B 1 67 ? -1.411 33.063 26.154 1.00 29.15 67 LEU B C 1
ATOM 3568 O O . LEU B 1 67 ? -0.677 32.089 25.985 1.00 30.10 67 LEU B O 1
ATOM 3573 N N . LEU B 1 68 ? -1.373 33.829 27.242 1.00 28.40 68 LEU B N 1
ATOM 3574 C CA . LEU B 1 68 ? -0.455 33.622 28.360 1.00 28.21 68 LEU B CA 1
ATOM 3575 C C . LEU B 1 68 ? 1.021 33.630 27.966 1.00 28.71 68 LEU B C 1
ATOM 3576 O O . LEU B 1 68 ? 1.872 33.097 28.677 1.00 28.00 68 LEU B O 1
ATOM 3581 N N . ALA B 1 69 ? 1.322 34.257 26.836 1.00 28.58 69 ALA B N 1
ATOM 3582 C CA . ALA B 1 69 ? 2.694 34.331 26.358 1.00 29.41 69 ALA B CA 1
ATOM 3583 C C . ALA B 1 69 ? 3.113 35.790 26.208 1.00 30.12 69 ALA B C 1
ATOM 3584 O O . ALA B 1 69 ? 2.377 36.695 26.602 1.00 31.92 69 ALA B O 1
ATOM 3586 N N . SER B 1 70 ? 4.290 36.019 25.636 1.00 30.39 70 SER B N 1
ATOM 3587 C CA . SER B 1 70 ? 4.787 37.374 25.450 1.00 29.41 70 SER B CA 1
ATOM 3588 C C . SER B 1 70 ? 5.648 37.432 24.209 1.00 29.36 70 SER B C 1
ATOM 3589 O O . SER B 1 70 ? 5.721 36.473 23.452 1.00 29.69 70 SER B O 1
ATOM 3592 N N . ALA B 1 71 ? 6.309 38.563 24.009 1.00 31.01 71 ALA B N 1
ATOM 3593 C CA . ALA B 1 71 ? 7.171 38.745 22.851 1.00 31.68 71 ALA B CA 1
ATOM 3594 C C . ALA B 1 71 ? 8.425 37.863 22.905 1.00 32.68 71 ALA B C 1
ATOM 3595 O O . ALA B 1 71 ? 8.970 37.509 21.858 1.00 34.22 71 ALA B O 1
ATOM 3597 N N . THR B 1 72 ? 8.883 37.495 24.102 1.00 32.03 72 THR B N 1
ATOM 3598 C CA . THR B 1 72 ? 10.077 36.654 24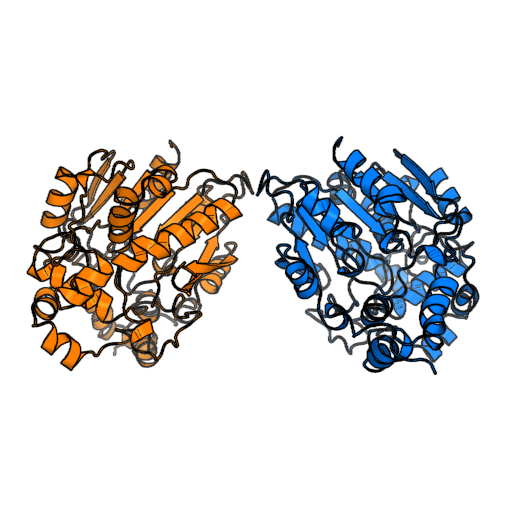.197 1.00 32.82 72 THR B CA 1
ATOM 3599 C C . THR B 1 72 ? 9.882 35.336 23.433 1.00 33.35 72 THR B C 1
ATOM 3600 O O . THR B 1 72 ? 10.843 34.637 23.108 1.00 33.80 72 THR B O 1
ATOM 3604 N N . ASN B 1 73 ? 8.627 35.012 23.146 1.00 32.48 73 ASN B N 1
ATOM 3605 C CA . ASN B 1 73 ? 8.274 33.809 22.401 1.00 30.84 73 ASN B CA 1
ATOM 3606 C C . ASN B 1 73 ? 8.994 33.730 21.068 1.00 29.01 73 ASN B C 1
ATOM 3607 O O . ASN B 1 73 ? 9.228 32.652 20.551 1.00 29.46 73 ASN B O 1
ATOM 3612 N N . TRP B 1 74 ? 9.340 34.882 20.512 1.00 29.49 74 TRP B N 1
ATOM 3613 C CA . TRP B 1 74 ? 10.002 34.929 19.215 1.00 27.88 74 TRP B CA 1
ATOM 3614 C C . TRP B 1 74 ? 11.511 35.057 19.284 1.00 26.98 74 TRP B C 1
ATOM 3615 O O . TRP B 1 74 ? 12.179 35.076 18.254 1.00 27.45 74 TRP B O 1
ATOM 3626 N N . ILE B 1 75 ? 12.043 35.135 20.498 1.00 26.87 75 ILE B N 1
ATOM 3627 C CA . ILE B 1 75 ? 13.485 35.252 20.709 1.00 27.49 75 ILE B CA 1
ATOM 3628 C C . ILE B 1 75 ? 13.895 34.302 21.835 1.00 27.31 75 ILE B C 1
ATOM 3629 O O . ILE B 1 75 ? 14.921 34.492 22.478 1.00 27.02 75 ILE B O 1
ATOM 3634 N N . SER B 1 76 ? 13.078 33.272 22.045 1.00 28.33 76 SER B N 1
ATOM 3635 C CA . SER B 1 76 ? 13.287 32.287 23.102 1.00 28.71 76 SER B CA 1
ATOM 3636 C C . SER B 1 76 ? 14.475 31.361 22.969 1.00 28.42 76 SER B C 1
ATOM 3637 O O . SER B 1 76 ? 14.809 30.665 23.925 1.00 27.02 76 SER B O 1
ATOM 3640 N N . ASN B 1 77 ? 15.114 31.334 21.803 1.00 29.44 77 ASN B N 1
ATOM 3641 C CA . ASN B 1 77 ? 16.249 30.432 21.629 1.00 31.41 77 ASN B CA 1
ATOM 3642 C C . ASN B 1 77 ? 17.529 31.042 21.069 1.00 30.86 77 ASN B C 1
ATOM 3643 O O . ASN B 1 77 ? 18.029 32.023 21.605 1.00 29.98 77 ASN B O 1
ATOM 3648 N N . LEU B 1 78 ? 18.077 30.441 20.018 1.00 31.97 78 LEU B N 1
ATOM 3649 C CA . LEU B 1 78 ? 19.295 30.962 19.402 1.00 33.35 78 LEU B CA 1
ATOM 3650 C C . LEU B 1 78 ? 18.954 31.881 18.234 1.00 34.08 78 LEU B C 1
ATOM 3651 O O . LEU B 1 78 ? 17.866 31.798 17.649 1.00 32.75 78 LEU B O 1
ATOM 3656 N N . PRO B 1 79 ? 19.884 32.780 17.880 1.00 35.05 79 PRO B N 1
ATOM 3657 C CA . PRO B 1 79 ? 19.647 33.703 16.767 1.00 35.55 79 PRO B CA 1
ATOM 3658 C C . PRO B 1 79 ? 19.353 32.951 15.466 1.00 36.56 79 PRO B C 1
ATOM 3659 O O . PRO B 1 79 ? 18.681 33.467 14.573 1.00 38.18 79 PRO B O 1
ATOM 3663 N N . ASN B 1 80 ? 19.845 31.720 15.381 1.00 37.57 80 ASN B N 1
ATOM 3664 C CA . ASN B 1 80 ? 19.677 30.909 14.185 1.00 37.62 80 ASN B CA 1
ATOM 3665 C C . ASN B 1 80 ? 18.407 30.073 14.147 1.00 35.82 80 ASN B C 1
ATOM 3666 O O . ASN B 1 80 ? 18.113 29.455 13.125 1.00 36.27 80 ASN B O 1
ATOM 3671 N N . ASN B 1 81 ? 17.651 30.047 15.242 1.00 33.04 81 ASN B N 1
ATOM 3672 C CA . ASN B 1 81 ? 16.419 29.269 15.266 1.00 30.64 81 ASN B CA 1
ATOM 3673 C C . ASN B 1 81 ? 15.265 29.983 15.957 1.00 30.28 81 ASN B C 1
ATOM 3674 O O . ASN B 1 81 ? 14.277 29.370 16.349 1.00 31.58 81 ASN B O 1
ATOM 3679 N N . SER B 1 82 ? 15.404 31.290 16.114 1.00 29.88 82 SER B N 1
ATOM 3680 C CA . SER B 1 82 ? 14.354 32.107 16.701 1.00 28.39 82 SER B CA 1
ATOM 3681 C C . SER B 1 82 ? 13.914 33.033 15.563 1.00 30.46 82 SER B C 1
ATOM 3682 O O . SER B 1 82 ? 14.738 33.777 15.005 1.00 31.79 82 SER B O 1
ATOM 3685 N N . LEU B 1 83 ? 12.628 32.977 15.207 1.00 30.04 83 LEU B N 1
ATOM 3686 C CA . LEU B 1 83 ? 12.108 33.778 14.095 1.00 29.10 83 LEU B CA 1
ATOM 3687 C C . LEU B 1 83 ? 12.538 35.244 14.087 1.00 28.83 83 LEU B C 1
ATOM 3688 O O . LEU B 1 83 ? 13.040 35.730 13.074 1.00 29.98 83 LEU B O 1
ATOM 3693 N N . ALA B 1 84 ? 12.355 35.941 15.207 1.00 27.89 84 ALA B N 1
ATOM 3694 C CA . ALA B 1 84 ? 12.719 37.354 15.300 1.00 27.52 84 ALA B CA 1
ATOM 3695 C C . ALA B 1 84 ? 14.153 37.654 14.842 1.00 27.88 84 ALA B C 1
ATOM 3696 O O . ALA B 1 84 ? 14.384 38.611 14.088 1.00 26.72 84 ALA B O 1
ATOM 3698 N N . PHE B 1 85 ? 15.116 36.847 15.285 1.00 27.40 85 PHE B N 1
ATOM 3699 C CA . PHE B 1 85 ? 16.506 37.071 14.881 1.00 28.23 85 PHE B CA 1
ATOM 3700 C C . PHE B 1 85 ? 16.674 36.745 13.407 1.00 27.82 85 PHE B C 1
ATOM 3701 O O . PHE B 1 85 ? 17.323 37.474 12.660 1.00 28.75 85 PHE B O 1
ATOM 3709 N N . ILE B 1 86 ? 16.072 35.645 12.988 1.00 27.41 86 ILE B N 1
ATOM 3710 C CA . ILE B 1 86 ? 16.159 35.234 11.605 1.00 27.22 86 ILE B CA 1
ATOM 3711 C C . ILE B 1 86 ? 15.589 36.321 10.674 1.00 29.11 86 ILE B C 1
ATOM 3712 O O . ILE B 1 86 ? 16.196 36.626 9.638 1.00 31.45 86 ILE B O 1
ATOM 3717 N N . LEU B 1 87 ? 14.445 36.914 11.029 1.00 26.75 87 LEU B N 1
ATOM 3718 C CA . LEU B 1 87 ? 13.867 37.966 10.190 1.00 25.76 87 LEU B CA 1
ATOM 3719 C C . LEU B 1 87 ? 14.798 39.176 10.110 1.00 25.45 87 LEU B C 1
ATOM 3720 O O . LEU B 1 87 ? 14.939 39.801 9.055 1.00 23.59 87 LEU B O 1
ATOM 3725 N N . ALA B 1 88 ? 15.426 39.505 11.232 1.00 25.40 88 ALA B N 1
ATOM 3726 C CA . ALA B 1 88 ? 16.351 40.622 11.264 1.00 26.94 88 ALA B CA 1
ATOM 3727 C C . ALA B 1 88 ? 17.528 40.313 10.333 1.00 28.57 88 ALA B C 1
ATOM 3728 O O . ALA B 1 88 ? 17.894 41.138 9.492 1.00 28.89 88 ALA B O 1
ATOM 3730 N N . ASP B 1 89 ? 18.108 39.125 10.468 1.00 28.41 89 ASP B N 1
ATOM 3731 C CA . ASP B 1 89 ? 19.239 38.760 9.628 1.00 30.56 89 ASP B CA 1
ATOM 3732 C C . ASP B 1 89 ? 18.830 38.571 8.179 1.00 31.76 89 ASP B C 1
ATOM 3733 O O . ASP B 1 89 ? 19.679 38.498 7.288 1.00 34.09 89 ASP B O 1
ATOM 3738 N N . ALA B 1 90 ? 17.532 38.490 7.936 1.00 32.33 90 ALA B N 1
ATOM 3739 C CA . ALA B 1 90 ? 17.047 38.299 6.580 1.00 33.34 90 ALA B CA 1
ATOM 3740 C C . ALA B 1 90 ? 16.796 39.646 5.908 1.00 34.41 90 ALA B C 1
ATOM 3741 O O . ALA B 1 90 ? 16.399 39.712 4.741 1.00 34.78 90 ALA B O 1
ATOM 3743 N N . GLY B 1 91 ? 17.023 40.718 6.660 1.00 34.71 91 GLY B N 1
ATOM 3744 C CA . GLY B 1 91 ? 16.844 42.053 6.123 1.00 34.66 91 GLY B CA 1
ATOM 3745 C C . GLY B 1 91 ? 15.608 42.795 6.586 1.00 35.07 91 GLY B C 1
ATOM 3746 O O . GLY B 1 91 ? 15.260 43.830 6.013 1.00 36.09 91 GLY B O 1
ATOM 3747 N N . TYR B 1 92 ? 14.945 42.293 7.622 1.00 34.24 92 TYR B N 1
ATOM 3748 C CA . TYR B 1 92 ? 13.741 42.948 8.109 1.00 33.31 92 TYR B CA 1
ATOM 3749 C C . TYR B 1 92 ? 13.900 43.775 9.373 1.00 33.53 92 TYR B C 1
ATOM 3750 O O . TYR B 1 92 ? 14.850 43.618 10.142 1.00 33.14 92 TYR B O 1
ATOM 3759 N N . ASP B 1 93 ? 12.939 44.673 9.555 1.00 34.92 93 ASP B N 1
ATOM 3760 C CA . ASP B 1 93 ? 12.848 45.544 10.720 1.00 34.34 93 ASP B CA 1
ATOM 3761 C C . ASP B 1 93 ? 11.759 44.828 11.509 1.00 34.10 93 ASP B C 1
ATOM 3762 O O . ASP B 1 93 ? 10.571 44.930 11.188 1.00 31.80 93 ASP B O 1
ATOM 3767 N N . VAL B 1 94 ? 12.186 44.079 12.523 1.00 33.85 94 VAL B N 1
ATOM 3768 C CA . VAL B 1 94 ? 11.277 43.270 13.327 1.00 33.89 94 VAL B CA 1
ATOM 3769 C C . VAL B 1 94 ? 10.706 43.902 14.582 1.00 33.19 94 VAL B C 1
ATOM 3770 O O . VAL B 1 94 ? 11.430 44.446 15.415 1.00 33.32 94 VAL B O 1
ATOM 3774 N N . TRP B 1 95 ? 9.391 43.806 14.715 1.00 31.90 95 TRP B N 1
ATOM 3775 C CA . TRP B 1 95 ? 8.703 44.343 15.875 1.00 30.86 95 TRP B CA 1
ATOM 3776 C C . TRP B 1 95 ? 7.980 43.214 16.590 1.00 30.57 95 TRP B C 1
ATOM 3777 O O . TRP B 1 95 ? 7.371 42.354 15.955 1.00 31.20 95 TRP B O 1
ATOM 3788 N N . LEU B 1 96 ? 8.056 43.220 17.916 1.00 30.02 96 LEU B N 1
ATOM 3789 C CA . LEU B 1 96 ? 7.430 42.188 18.729 1.00 28.42 96 LEU B CA 1
ATOM 3790 C C . LEU B 1 96 ? 6.367 42.794 19.636 1.00 29.08 96 LEU B C 1
ATOM 3791 O O . LEU B 1 96 ? 6.688 43.529 20.569 1.00 29.55 96 LEU B O 1
ATOM 3796 N N . GLY B 1 97 ? 5.100 42.485 19.372 1.00 29.71 97 GLY B N 1
ATOM 3797 C CA . GLY B 1 97 ? 4.033 43.018 20.202 1.00 28.98 97 GLY B CA 1
ATOM 3798 C C . GLY B 1 97 ? 3.821 42.261 21.508 1.00 29.64 97 GLY B C 1
ATOM 3799 O O . GLY B 1 97 ? 4.404 41.188 21.729 1.00 28.40 97 GLY B O 1
ATOM 3800 N N . ASN B 1 98 ? 2.996 42.844 22.381 1.00 30.13 98 ASN B N 1
ATOM 3801 C CA . ASN B 1 98 ? 2.636 42.262 23.680 1.00 31.12 98 ASN B CA 1
ATOM 3802 C C . ASN B 1 98 ? 1.182 42.608 23.995 1.00 32.17 98 ASN B C 1
ATOM 3803 O O . ASN B 1 98 ? 0.801 43.778 23.997 1.00 33.32 98 ASN B O 1
ATOM 3808 N N . SER B 1 99 ? 0.369 41.588 24.250 1.00 32.04 99 SER B N 1
ATOM 3809 C CA . SER B 1 99 ? -1.043 41.791 24.558 1.00 31.90 99 SER B CA 1
ATOM 3810 C C . SER B 1 99 ? -1.279 42.310 25.977 1.00 32.62 99 SER B C 1
ATOM 3811 O O . SER B 1 99 ? -0.608 41.898 26.929 1.00 31.30 99 SER B O 1
ATOM 3814 N N . ARG B 1 100 ? -2.242 43.219 26.103 1.00 33.89 100 ARG B N 1
ATOM 3815 C CA . ARG B 1 100 ? -2.596 43.801 27.393 1.00 33.63 100 ARG B CA 1
ATOM 3816 C C . ARG B 1 100 ? -2.734 42.687 28.418 1.00 33.18 100 ARG B C 1
ATOM 3817 O O . ARG B 1 100 ? -3.314 41.638 28.130 1.00 32.23 100 ARG B O 1
ATOM 3825 N N . GLY B 1 101 ? -2.185 42.916 29.606 1.00 33.02 101 GLY B N 1
ATOM 3826 C CA . GLY B 1 101 ? -2.273 41.936 30.668 1.00 32.34 101 GLY B CA 1
ATOM 3827 C C . GLY B 1 101 ? -1.022 41.122 30.907 1.00 32.32 101 GLY B C 1
ATOM 3828 O O . GLY B 1 101 ? -0.815 40.634 32.016 1.00 33.64 101 GLY B O 1
ATOM 3829 N N . ASN B 1 102 ? -0.169 40.966 29.902 1.00 32.08 102 ASN B N 1
ATOM 3830 C CA . ASN B 1 102 ? 1.018 40.161 30.135 1.00 32.99 102 ASN B CA 1
ATOM 3831 C C . ASN B 1 102 ? 2.118 40.905 30.867 1.00 33.37 102 ASN B C 1
ATOM 3832 O O . ASN B 1 102 ? 1.984 42.082 31.185 1.00 33.20 102 ASN B O 1
ATOM 3837 N N . THR B 1 103 ? 3.204 40.195 31.138 1.00 34.66 103 THR B N 1
ATOM 3838 C CA . THR B 1 103 ? 4.341 40.745 31.854 1.00 35.35 103 THR B CA 1
ATOM 3839 C C . THR B 1 103 ? 4.705 42.173 31.475 1.00 36.29 103 THR B C 1
ATOM 3840 O O . THR B 1 103 ? 5.036 42.978 32.346 1.00 37.08 103 THR B O 1
ATOM 3844 N N . TRP B 1 104 ? 4.632 42.504 30.191 1.00 36.95 104 TRP B N 1
ATOM 3845 C CA . TRP B 1 104 ? 5.032 43.838 29.779 1.00 37.80 104 TRP B CA 1
ATOM 3846 C C . TRP B 1 104 ? 3.985 44.735 29.177 1.00 37.71 104 TRP B C 1
ATOM 3847 O O . TRP B 1 104 ? 4.314 45.711 28.511 1.00 39.12 104 TRP B O 1
ATOM 3858 N N . ALA B 1 105 ? 2.725 44.418 29.427 1.00 37.50 105 ALA B N 1
ATOM 3859 C CA . ALA B 1 105 ? 1.625 45.215 28.922 1.00 39.20 105 ALA B CA 1
ATOM 3860 C C . ALA B 1 105 ? 0.583 45.166 30.005 1.00 40.47 105 ALA B C 1
ATOM 3861 O O . ALA B 1 105 ? -0.575 44.884 29.742 1.00 41.78 105 ALA B O 1
ATOM 3863 N N . ARG B 1 106 ? 1.011 45.446 31.231 1.00 43.14 106 ARG B N 1
ATOM 3864 C CA . ARG B 1 106 ? 0.131 45.401 32.391 1.00 43.51 106 ARG B CA 1
ATOM 3865 C C . ARG B 1 106 ? 0.008 46.736 33.117 1.00 44.49 106 ARG B C 1
ATOM 3866 O O . ARG B 1 106 ? 0.137 46.804 34.335 1.00 43.53 106 ARG B O 1
ATOM 3874 N N . ARG B 1 107 ? -0.247 47.798 32.363 1.00 47.93 107 ARG B N 1
ATOM 3875 C CA . ARG B 1 107 ? -0.397 49.124 32.948 1.00 51.13 107 ARG B CA 1
ATOM 3876 C C . ARG B 1 107 ? -1.419 49.941 32.158 1.00 51.47 107 ARG B C 1
ATOM 3877 O O . ARG B 1 107 ? -1.353 50.035 30.936 1.00 52.53 107 ARG B O 1
ATOM 3885 N N . ASN B 1 108 ? -2.376 50.520 32.871 1.00 52.06 108 ASN B N 1
ATOM 3886 C CA . ASN B 1 108 ? -3.426 51.317 32.253 1.00 52.25 108 ASN B CA 1
ATOM 3887 C C . ASN B 1 108 ? -3.342 52.765 32.750 1.00 52.95 108 ASN B C 1
ATOM 3888 O O . ASN B 1 108 ? -2.824 53.029 33.837 1.00 53.29 108 ASN B O 1
ATOM 3893 N N . LEU B 1 109 ? -3.831 53.706 31.948 1.00 53.41 109 LEU B N 1
ATOM 3894 C CA . LEU B 1 109 ? -3.800 55.122 32.319 1.00 53.23 109 LEU B CA 1
ATOM 3895 C C . LEU B 1 109 ? -4.813 55.450 33.406 1.00 54.48 109 LEU B C 1
ATOM 3896 O O . LEU B 1 109 ? -4.535 56.218 34.327 1.00 53.47 109 LEU B O 1
ATOM 3901 N N . TYR B 1 110 ? -5.990 54.847 33.282 1.00 56.34 110 TYR B N 1
ATOM 3902 C CA . TYR B 1 110 ? -7.097 55.088 34.189 1.00 56.94 110 TYR B CA 1
ATOM 3903 C C . TYR B 1 110 ? -7.277 54.094 35.322 1.00 57.91 110 TYR B C 1
ATOM 3904 O O . TYR B 1 110 ? -7.717 54.483 36.403 1.00 59.42 110 TYR B O 1
ATOM 3913 N N . TYR B 1 111 ? -6.952 52.823 35.103 1.00 57.28 111 TYR B N 1
ATOM 3914 C CA . TYR B 1 111 ? -7.130 51.851 36.173 1.00 56.94 111 TYR B CA 1
ATOM 3915 C C . TYR B 1 111 ? -5.858 51.245 36.699 1.00 57.15 111 TYR B C 1
ATOM 3916 O O . TYR B 1 111 ? -4.820 51.261 36.038 1.00 57.12 111 TYR B O 1
ATOM 3925 N N . SER B 1 112 ? -5.961 50.701 37.906 1.00 57.73 112 SER B N 1
ATOM 3926 C CA . SER B 1 112 ? -4.834 50.065 38.565 1.00 58.46 112 SER B CA 1
ATOM 3927 C C . SER B 1 112 ? -4.774 48.594 38.182 1.00 59.34 112 SER B C 1
ATOM 3928 O O . SER B 1 112 ? -5.799 47.969 37.907 1.00 59.22 112 SER B O 1
ATOM 3931 N N . PRO B 1 113 ? -3.563 48.024 38.139 1.00 60.17 113 PRO B N 1
ATOM 3932 C CA . PRO B 1 113 ? -3.450 46.609 37.786 1.00 61.05 113 PRO B CA 1
ATOM 3933 C C . PRO B 1 113 ? -4.260 45.775 38.776 1.00 61.74 113 PRO B C 1
ATOM 3934 O O . PRO B 1 113 ? -4.678 44.663 38.470 1.00 62.65 113 PRO B O 1
ATOM 3938 N N . ASP B 1 114 ? -4.483 46.333 39.962 1.00 62.38 114 ASP B N 1
ATOM 3939 C CA . ASP B 1 114 ? -5.224 45.650 41.016 1.00 63.28 114 ASP B CA 1
ATOM 3940 C C . ASP B 1 114 ? -6.743 45.806 40.948 1.00 62.29 114 ASP B C 1
ATOM 3941 O O . ASP B 1 114 ? -7.466 45.176 41.722 1.00 62.60 114 ASP B O 1
ATOM 3946 N N . SER B 1 115 ? -7.229 46.642 40.035 1.00 61.00 115 SER B N 1
ATOM 3947 C CA . SER B 1 115 ? -8.668 46.858 39.904 1.00 59.25 115 SER B CA 1
ATOM 3948 C C . SER B 1 115 ? -9.335 45.804 39.023 1.00 57.89 115 SER B C 1
ATOM 3949 O O . SER B 1 115 ? -8.719 45.238 38.119 1.00 58.36 115 SER B O 1
ATOM 3952 N N . VAL B 1 116 ? -10.604 45.548 39.301 1.00 55.67 116 VAL B N 1
ATOM 3953 C CA . VAL B 1 116 ? -11.382 44.575 38.555 1.00 53.03 116 VAL B CA 1
ATOM 3954 C C . VAL B 1 116 ? -11.612 45.054 37.130 1.00 52.44 116 VAL B C 1
ATOM 3955 O O . VAL B 1 116 ? -11.657 44.257 36.196 1.00 52.99 116 VAL B O 1
ATOM 3959 N N . GLU B 1 117 ? -11.760 46.362 36.972 1.00 51.51 117 GLU B N 1
ATOM 3960 C CA . GLU B 1 117 ? -12.007 46.951 35.667 1.00 50.79 117 GLU B CA 1
ATOM 3961 C C . GLU B 1 117 ? -10.813 46.783 34.733 1.00 48.73 117 GLU B C 1
ATOM 3962 O O . GLU B 1 117 ? -10.976 46.660 33.521 1.00 47.03 117 GLU B O 1
ATOM 3968 N N . PHE B 1 118 ? -9.616 46.767 35.313 1.00 47.52 118 PHE B N 1
ATOM 3969 C CA . PHE B 1 118 ? -8.381 46.621 34.551 1.00 44.41 118 PHE B CA 1
ATOM 3970 C C . PHE B 1 118 ? -8.343 45.322 33.760 1.00 43.72 118 PHE B C 1
ATOM 3971 O O . PHE B 1 118 ? -7.853 45.295 32.630 1.00 43.93 118 PHE B O 1
ATOM 3979 N N . TRP B 1 119 ? -8.846 44.245 34.359 1.00 42.33 119 TRP B N 1
ATOM 3980 C CA . TRP B 1 119 ? -8.846 42.940 33.708 1.00 41.21 119 TRP B CA 1
ATOM 3981 C C . TRP B 1 119 ? -10.175 42.591 33.041 1.00 40.85 119 TRP B C 1
ATOM 3982 O O . TRP B 1 119 ? -10.476 41.427 32.807 1.00 41.53 119 TRP B O 1
ATOM 3993 N N . ALA B 1 120 ? -10.970 43.607 32.730 1.00 41.03 120 ALA B N 1
ATOM 3994 C CA . ALA B 1 120 ? -12.259 43.389 32.087 1.00 40.62 120 ALA B CA 1
ATOM 3995 C C . ALA B 1 120 ? -12.059 43.379 30.578 1.00 41.19 120 ALA B C 1
ATOM 3996 O O . ALA B 1 120 ? -12.649 44.189 29.857 1.00 42.66 120 ALA B O 1
ATOM 3998 N N . PHE B 1 121 ? -11.226 42.459 30.100 1.00 39.29 121 PHE B N 1
ATOM 3999 C CA . PHE B 1 121 ? -10.946 42.369 28.675 1.00 36.11 121 PHE B CA 1
ATOM 4000 C C . PHE B 1 121 ? -10.645 40.946 28.266 1.00 35.12 121 PHE B C 1
ATOM 4001 O O . PHE B 1 121 ? -10.392 40.082 29.099 1.00 35.16 121 PHE B O 1
ATOM 4009 N N . SER B 1 122 ? -10.676 40.715 26.963 1.00 34.95 122 SER B N 1
ATOM 4010 C CA . SER B 1 122 ? -10.367 39.412 26.390 1.00 34.96 122 SER B CA 1
ATOM 4011 C C . SER B 1 122 ? -9.681 39.714 25.058 1.00 34.09 122 SER B C 1
ATOM 4012 O O . SER B 1 122 ? -9.287 40.850 24.798 1.00 32.51 122 SER B O 1
ATOM 4015 N N . PHE B 1 123 ? -9.540 38.709 24.208 1.00 34.45 123 PHE B N 1
ATOM 4016 C CA . PHE B 1 123 ? -8.900 38.950 22.932 1.00 34.62 123 PHE B CA 1
ATOM 4017 C C . PHE B 1 123 ? -9.720 39.856 22.017 1.00 34.29 123 PHE B C 1
ATOM 4018 O O . PHE B 1 123 ? -9.241 40.273 20.974 1.00 34.59 123 PHE B O 1
ATOM 4026 N N . ASP B 1 124 ? -10.951 40.168 22.411 1.00 35.07 124 ASP B N 1
ATOM 4027 C CA . ASP B 1 124 ? -11.787 41.065 21.614 1.00 35.98 124 ASP B CA 1
ATOM 4028 C C . ASP B 1 124 ? -11.140 42.443 21.656 1.00 36.78 124 ASP B C 1
ATOM 4029 O O . ASP B 1 124 ? -10.982 43.107 20.628 1.00 37.50 124 ASP B O 1
ATOM 4034 N N . GLU B 1 125 ? -10.798 42.867 22.869 1.00 36.93 125 GLU B N 1
ATOM 4035 C CA . GLU B 1 125 ? -10.166 44.157 23.103 1.00 38.33 125 GLU B CA 1
ATOM 4036 C C . GLU B 1 125 ? -8.778 44.196 22.465 1.00 39.12 125 GLU B C 1
ATOM 4037 O O . GLU B 1 125 ? -8.314 45.246 22.011 1.00 39.66 125 GLU B O 1
ATOM 4043 N N . MET B 1 126 ? -8.116 43.043 22.448 1.00 38.75 126 MET B N 1
ATOM 4044 C CA . MET B 1 126 ? -6.788 42.926 21.871 1.00 37.39 126 MET B CA 1
ATOM 4045 C C . MET B 1 126 ? -6.832 43.145 20.367 1.00 37.88 126 MET B C 1
ATOM 4046 O O . MET B 1 126 ? -5.939 43.770 19.787 1.00 38.14 126 MET B O 1
ATOM 4051 N N . ALA B 1 127 ? -7.881 42.630 19.739 1.00 37.50 127 ALA B N 1
ATOM 4052 C CA . ALA B 1 127 ? -8.043 42.762 18.302 1.00 38.82 127 ALA B CA 1
ATOM 4053 C C . ALA B 1 127 ? -8.485 44.168 17.951 1.00 40.27 127 ALA B C 1
ATOM 4054 O O . ALA B 1 127 ? -7.969 44.786 17.014 1.00 39.64 127 ALA B O 1
ATOM 4056 N N . LYS B 1 128 ? -9.440 44.661 18.733 1.00 41.71 128 LYS B N 1
ATOM 4057 C CA . LYS B 1 128 ? -10.034 45.978 18.544 1.00 41.89 128 LYS B CA 1
ATOM 4058 C C . LYS B 1 128 ? -9.158 47.172 18.943 1.00 41.92 128 LYS B C 1
ATOM 4059 O O . LYS B 1 128 ? -9.225 48.218 18.302 1.00 42.10 128 LYS B O 1
ATOM 4065 N N . TYR B 1 129 ? -8.332 47.027 19.979 1.00 41.56 129 TYR B N 1
ATOM 4066 C CA . TYR B 1 129 ? -7.490 48.138 20.419 1.00 41.63 129 TYR B CA 1
ATOM 4067 C C . TYR B 1 129 ? -5.985 47.898 20.382 1.00 42.27 129 TYR B C 1
ATOM 4068 O O . TYR B 1 129 ? -5.236 48.740 19.889 1.00 43.64 129 TYR B O 1
ATOM 4077 N N . ASP B 1 130 ? -5.539 46.765 20.917 1.00 41.81 130 ASP B N 1
ATOM 4078 C CA . ASP B 1 130 ? -4.115 46.437 20.942 1.00 40.64 130 ASP B CA 1
ATOM 4079 C C . ASP B 1 130 ? -3.472 46.497 19.561 1.00 40.74 130 ASP B C 1
ATOM 4080 O O . ASP B 1 130 ? -2.498 47.232 19.349 1.00 40.14 130 ASP B O 1
ATOM 4085 N N . LEU B 1 131 ? -4.017 45.726 18.623 1.00 39.79 131 LEU B N 1
ATOM 4086 C CA . LEU B 1 131 ? -3.478 45.690 17.269 1.00 38.95 131 LEU B CA 1
ATOM 4087 C C . LEU B 1 131 ? -3.453 47.043 16.569 1.00 37.97 131 LEU B C 1
ATOM 4088 O O . LEU B 1 131 ? -2.388 47.523 16.180 1.00 38.65 131 LEU B O 1
ATOM 4093 N N . PRO B 1 132 ? -4.627 47.671 16.390 1.00 36.59 132 PRO B N 1
ATOM 4094 C CA . PRO B 1 132 ? -4.661 48.974 15.723 1.00 35.14 132 PRO B CA 1
ATOM 4095 C C . PRO B 1 132 ? -3.606 49.911 16.299 1.00 32.49 132 PRO B C 1
ATOM 4096 O O . PRO B 1 132 ? -2.777 50.452 15.578 1.00 31.05 132 PRO B O 1
ATOM 4100 N N . ALA B 1 133 ? -3.634 50.079 17.612 1.00 31.18 133 ALA B N 1
ATOM 4101 C CA . ALA B 1 133 ? -2.692 50.953 18.282 1.00 31.92 133 ALA B CA 1
ATOM 4102 C C . ALA B 1 133 ? -1.235 50.568 18.013 1.00 32.83 133 ALA B C 1
ATOM 4103 O O . ALA B 1 133 ? -0.414 51.420 17.688 1.00 33.64 133 ALA B O 1
ATOM 4105 N N . THR B 1 134 ? -0.915 49.287 18.144 1.00 32.36 134 THR B N 1
ATOM 4106 C CA . THR B 1 134 ? 0.447 48.827 17.926 1.00 32.80 134 THR B CA 1
ATOM 4107 C C . THR B 1 134 ? 0.901 48.957 16.471 1.00 33.49 134 THR B C 1
ATOM 4108 O O . THR B 1 134 ? 2.003 49.439 16.194 1.00 33.13 134 THR B O 1
ATOM 4112 N N . ILE B 1 135 ? 0.059 48.526 15.538 1.00 33.87 135 ILE B N 1
ATOM 4113 C CA . ILE B 1 135 ? 0.409 48.610 14.123 1.00 34.18 135 ILE B CA 1
ATOM 4114 C C . ILE B 1 135 ? 0.476 50.062 13.662 1.00 35.71 135 ILE B C 1
ATOM 4115 O O . ILE B 1 135 ? 1.374 50.440 12.900 1.00 37.37 135 ILE B O 1
ATOM 4120 N N . ASP B 1 136 ? -0.460 50.879 14.136 1.00 36.42 136 ASP B N 1
ATOM 4121 C CA . ASP B 1 136 ? -0.476 52.289 13.777 1.00 36.69 136 ASP B CA 1
ATOM 4122 C C . ASP B 1 136 ? 0.814 52.934 14.259 1.00 36.27 136 ASP B C 1
ATOM 4123 O O . ASP B 1 136 ? 1.428 53.727 13.551 1.00 36.44 136 ASP B O 1
ATOM 4128 N N . PHE B 1 137 ? 1.225 52.573 15.468 1.00 35.98 137 PHE B N 1
ATOM 4129 C CA . PHE B 1 137 ? 2.446 53.105 16.061 1.00 35.80 137 PHE B CA 1
ATOM 4130 C C . PHE B 1 137 ? 3.669 52.732 15.241 1.00 35.77 137 PHE B C 1
ATOM 4131 O O . PHE B 1 137 ? 4.504 53.582 14.933 1.00 37.15 137 PHE B O 1
ATOM 4139 N N . ILE B 1 138 ? 3.774 51.456 14.895 1.00 35.80 138 ILE B N 1
ATOM 4140 C CA . ILE B 1 138 ? 4.919 50.973 14.133 1.00 36.89 138 ILE B CA 1
ATOM 4141 C C . ILE B 1 138 ? 5.042 51.617 12.758 1.00 37.84 138 ILE B C 1
ATOM 4142 O O . ILE B 1 138 ? 6.120 52.089 12.390 1.00 37.19 138 ILE B O 1
ATOM 4147 N N . LEU B 1 139 ? 3.947 51.645 12.002 1.00 38.11 139 LEU B N 1
ATOM 4148 C CA . LEU B 1 139 ? 3.989 52.237 10.672 1.00 39.19 139 LEU B CA 1
ATOM 4149 C C . LEU B 1 139 ? 4.299 53.727 10.705 1.00 39.84 139 LEU B C 1
ATOM 4150 O O . LEU B 1 139 ? 4.979 54.239 9.815 1.00 41.34 139 LEU B O 1
ATOM 4155 N N . LYS B 1 140 ? 3.808 54.422 11.728 1.00 40.40 140 LYS B N 1
ATOM 4156 C CA . LYS B 1 140 ? 4.053 55.857 11.859 1.00 41.09 140 LYS B CA 1
ATOM 4157 C C . LYS B 1 140 ? 5.512 56.136 12.220 1.00 40.32 140 LYS B C 1
ATOM 4158 O O . LYS B 1 140 ? 6.085 57.152 11.834 1.00 40.54 140 LYS B O 1
ATOM 4164 N N . LYS B 1 141 ? 6.102 55.210 12.961 1.00 38.69 141 LYS B N 1
ATOM 4165 C CA . LYS B 1 141 ? 7.483 55.314 13.399 1.00 37.21 141 LYS B CA 1
ATOM 4166 C C . LYS B 1 141 ? 8.466 54.971 12.289 1.00 36.72 141 LYS B C 1
ATOM 4167 O O . LYS B 1 141 ? 9.431 55.690 12.052 1.00 37.40 141 LYS B O 1
ATOM 4173 N N . THR B 1 142 ? 8.216 53.847 11.629 1.00 35.72 142 THR B N 1
ATOM 4174 C CA . THR B 1 142 ? 9.073 53.351 10.566 1.00 32.43 142 THR B CA 1
ATOM 4175 C C . THR B 1 142 ? 8.878 54.05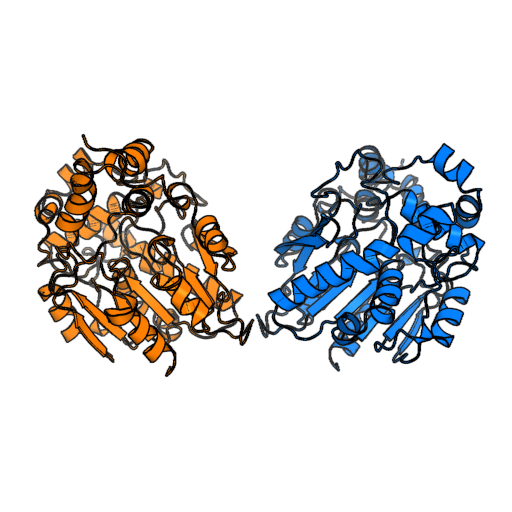6 9.232 1.00 33.19 142 THR B C 1
ATOM 4176 O O . THR B 1 142 ? 9.807 54.118 8.417 1.00 32.29 142 THR B O 1
ATOM 4180 N N . GLY B 1 143 ? 7.675 54.580 9.010 1.00 33.23 143 GLY B N 1
ATOM 4181 C CA . GLY B 1 143 ? 7.384 55.263 7.764 1.00 34.39 143 GLY B CA 1
ATOM 4182 C C . GLY B 1 143 ? 6.969 54.324 6.647 1.00 35.58 143 GLY B C 1
ATOM 4183 O O . GLY B 1 143 ? 6.876 54.742 5.497 1.00 37.89 143 GLY B O 1
ATOM 4184 N N . GLN B 1 144 ? 6.724 53.060 6.982 1.00 36.60 144 GLN B N 1
ATOM 4185 C CA . GLN B 1 144 ? 6.313 52.057 6.005 1.00 38.10 144 GLN B CA 1
ATOM 4186 C C . GLN B 1 144 ? 4.811 52.134 5.772 1.00 39.00 144 GLN B C 1
ATOM 4187 O O . GLN B 1 144 ? 4.074 52.598 6.626 1.00 39.59 144 GLN B O 1
ATOM 4193 N N . ASP B 1 145 ? 4.356 51.679 4.615 1.00 41.44 145 ASP B N 1
ATOM 4194 C CA . ASP B 1 145 ? 2.934 51.723 4.307 1.00 43.92 145 ASP B CA 1
ATOM 4195 C C . ASP B 1 145 ? 2.192 50.492 4.827 1.00 43.21 145 ASP B C 1
ATOM 4196 O O . ASP B 1 145 ? 1.050 50.589 5.282 1.00 43.42 145 ASP B O 1
ATOM 4201 N N . LYS B 1 146 ? 2.850 49.340 4.754 1.00 41.30 146 LYS B N 1
ATOM 4202 C CA . LYS B 1 146 ? 2.269 48.085 5.197 1.00 38.75 146 LYS B CA 1
ATOM 4203 C C . LYS B 1 146 ? 3.342 47.275 5.911 1.00 36.99 146 LYS B C 1
ATOM 4204 O O . LYS B 1 146 ? 4.521 47.596 5.828 1.00 36.70 146 LYS B O 1
ATOM 4210 N N . LEU B 1 147 ? 2.936 46.226 6.613 1.00 35.57 147 LEU B N 1
ATOM 4211 C CA . LEU B 1 147 ? 3.888 45.379 7.311 1.00 34.41 147 LEU B CA 1
ATOM 4212 C C . LEU B 1 147 ? 3.476 43.911 7.235 1.00 34.43 147 LEU B C 1
ATOM 4213 O O . LEU B 1 147 ? 2.322 43.590 6.932 1.00 33.11 147 LEU B O 1
ATOM 4218 N N . HIS B 1 148 ? 4.435 43.029 7.493 1.00 34.32 148 HIS B N 1
ATOM 4219 C CA . HIS B 1 148 ? 4.197 41.589 7.486 1.00 35.87 148 HIS B CA 1
ATOM 4220 C C . HIS B 1 148 ? 3.766 41.147 8.885 1.00 35.83 148 HIS B C 1
ATOM 4221 O O . HIS B 1 148 ? 4.510 41.304 9.862 1.00 36.00 148 HIS B O 1
ATOM 4228 N N . TYR B 1 149 ? 2.566 40.583 8.978 1.00 33.45 149 TYR B N 1
ATOM 4229 C CA . TYR B 1 149 ? 2.030 40.143 10.263 1.00 31.92 149 TYR B CA 1
ATOM 4230 C C . TYR B 1 149 ? 2.210 38.652 10.531 1.00 31.03 149 TYR B C 1
ATOM 4231 O O . TYR B 1 149 ? 1.731 37.810 9.768 1.00 31.12 149 TYR B O 1
ATOM 4240 N N . VAL B 1 150 ? 2.908 38.317 11.606 1.00 29.43 150 VAL B N 1
ATOM 4241 C CA . VAL B 1 150 ? 3.072 36.907 11.949 1.00 28.31 150 VAL B CA 1
ATOM 4242 C C . VAL B 1 150 ? 2.440 36.734 13.311 1.00 27.35 150 VAL B C 1
ATOM 4243 O O . VAL B 1 150 ? 2.805 37.431 14.259 1.00 27.59 150 VAL B O 1
ATOM 4247 N N . GLY B 1 151 ? 1.477 35.827 13.402 1.00 26.54 151 GLY B N 1
ATOM 4248 C CA . GLY B 1 151 ? 0.823 35.585 14.672 1.00 25.22 151 GLY B CA 1
ATOM 4249 C C . GLY B 1 151 ? 0.900 34.120 15.037 1.00 25.44 151 GLY B C 1
ATOM 4250 O O . GLY B 1 151 ? 1.136 33.259 14.182 1.00 26.17 151 GLY B O 1
ATOM 4251 N N . HIS B 1 152 ? 0.710 33.829 16.313 1.00 25.56 152 HIS B N 1
ATOM 4252 C CA . HIS B 1 152 ? 0.742 32.454 16.781 1.00 26.45 152 HIS B CA 1
ATOM 4253 C C . HIS B 1 152 ? -0.394 32.263 17.752 1.00 27.03 152 HIS B C 1
ATOM 4254 O O . HIS B 1 152 ? -0.533 33.023 18.709 1.00 26.23 152 HIS B O 1
ATOM 4261 N N . SER B 1 153 ? -1.217 31.258 17.494 1.00 28.63 153 SER B N 1
ATOM 4262 C CA . SER B 1 153 ? -2.326 30.964 18.385 1.00 30.67 153 SER B CA 1
ATOM 4263 C C . SER B 1 153 ? -3.293 32.146 18.453 1.00 29.97 153 SER B C 1
ATOM 4264 O O . SER B 1 153 ? -3.788 32.626 17.435 1.00 30.91 153 SER B O 1
ATOM 4267 N N . GLN B 1 154 ? -3.562 32.600 19.670 1.00 30.00 154 GLN B N 1
ATOM 4268 C CA . GLN B 1 154 ? -4.436 33.737 19.902 1.00 29.46 154 GLN B CA 1
ATOM 4269 C C . GLN B 1 154 ? -3.847 34.921 19.130 1.00 29.93 154 GLN B C 1
ATOM 4270 O O . GLN B 1 154 ? -4.536 35.900 18.836 1.00 29.90 154 GLN B O 1
ATOM 4276 N N . GLY B 1 155 ? -2.562 34.815 18.803 1.00 29.57 155 GLY B N 1
ATOM 4277 C CA . GLY B 1 155 ? -1.895 35.863 18.054 1.00 30.07 155 GLY B CA 1
ATOM 4278 C C . GLY B 1 155 ? -2.483 35.969 16.659 1.00 29.89 155 GLY B C 1
ATOM 4279 O O . GLY B 1 155 ? -2.451 37.025 16.027 1.00 29.25 155 GLY B O 1
ATOM 4280 N N . THR B 1 156 ? -3.008 34.858 16.161 1.00 29.12 156 THR B N 1
ATOM 4281 C CA . THR B 1 156 ? -3.628 34.874 14.851 1.00 29.20 156 THR B CA 1
ATOM 4282 C C . THR B 1 156 ? -5.105 35.198 15.082 1.00 28.78 156 THR B C 1
ATOM 4283 O O . THR B 1 156 ? -5.746 35.834 14.242 1.00 29.95 156 THR B O 1
ATOM 4287 N N . THR B 1 157 ? -5.632 34.790 16.235 1.00 26.40 157 THR B N 1
ATOM 4288 C CA . THR B 1 157 ? -7.036 35.046 16.549 1.00 27.36 157 THR B CA 1
ATOM 4289 C C . THR B 1 157 ? -7.355 36.537 16.447 1.00 28.24 157 THR B C 1
ATOM 4290 O O . THR B 1 157 ? -8.263 36.932 15.716 1.00 25.69 157 THR B O 1
ATOM 4294 N N . ILE B 1 158 ? -6.612 37.360 17.189 1.00 29.96 158 ILE B N 1
ATOM 4295 C CA . ILE B 1 158 ? -6.832 38.801 17.163 1.00 31.62 158 ILE B CA 1
ATOM 4296 C C . ILE B 1 158 ? -6.592 39.316 15.743 1.00 33.95 158 ILE B C 1
ATOM 4297 O O . ILE B 1 158 ? -7.217 40.287 15.301 1.00 33.42 158 ILE B O 1
ATOM 4302 N N . GLY B 1 159 ? -5.697 38.641 15.024 1.00 34.50 159 GLY B N 1
ATOM 4303 C CA . GLY B 1 159 ? -5.414 39.023 13.655 1.00 34.83 159 GLY B CA 1
ATOM 4304 C C . GLY B 1 159 ? -6.622 38.782 12.764 1.00 36.02 159 GLY B C 1
ATOM 4305 O O . GLY B 1 159 ? -6.901 39.586 11.874 1.00 36.23 159 GLY B O 1
ATOM 4306 N N . PHE B 1 160 ? -7.333 37.673 12.986 1.00 36.53 160 PHE B N 1
ATOM 4307 C CA . PHE B 1 160 ? -8.531 37.356 12.197 1.00 35.96 160 PHE B CA 1
ATOM 4308 C C . PHE B 1 160 ? -9.629 38.359 12.526 1.00 34.69 160 PHE B C 1
ATOM 4309 O O . PHE B 1 160 ? -10.273 38.897 11.639 1.00 34.87 160 PHE B O 1
ATOM 4317 N N . ILE B 1 161 ? -9.831 38.609 13.812 1.00 34.73 161 ILE B N 1
ATOM 4318 C CA . ILE B 1 161 ? -10.856 39.547 14.248 1.00 35.72 161 ILE B CA 1
ATOM 4319 C C . ILE B 1 161 ? -10.644 40.943 13.663 1.00 37.16 161 ILE B C 1
ATOM 4320 O O . ILE B 1 161 ? -11.535 41.503 13.014 1.00 37.19 161 ILE B O 1
ATOM 4325 N N . ALA B 1 162 ? -9.459 41.496 13.895 1.00 37.61 162 ALA B N 1
ATOM 4326 C CA . ALA B 1 162 ? -9.132 42.830 13.411 1.00 37.59 162 ALA B CA 1
ATOM 4327 C C . ALA B 1 162 ? -9.229 42.952 11.890 1.00 38.07 162 ALA B C 1
ATOM 4328 O O . ALA B 1 162 ? -10.076 43.680 11.369 1.00 37.42 162 ALA B O 1
ATOM 4330 N N . PHE B 1 163 ? -8.362 42.230 11.188 1.00 38.11 163 PHE B N 1
ATOM 4331 C CA . PHE B 1 163 ? -8.310 42.272 9.732 1.00 37.65 163 PHE B CA 1
ATOM 4332 C C . PHE B 1 163 ? -9.621 41.956 9.018 1.00 38.66 163 PHE B C 1
ATOM 4333 O O . PHE B 1 163 ? -9.691 42.057 7.795 1.00 39.47 163 PHE B O 1
ATOM 4341 N N . SER B 1 164 ? -10.660 41.577 9.760 1.00 39.69 164 SER B N 1
ATOM 4342 C CA . SER B 1 164 ? -11.948 41.278 9.128 1.00 39.81 164 SER B CA 1
ATOM 4343 C C . SER B 1 164 ? -13.051 42.203 9.643 1.00 41.20 164 SER B C 1
ATOM 4344 O O . SER B 1 164 ? -14.203 42.102 9.219 1.00 42.72 164 SER B O 1
ATOM 4347 N N . THR B 1 165 ? -12.698 43.106 10.553 1.00 41.46 165 THR B N 1
ATOM 4348 C CA . THR B 1 165 ? -13.671 44.032 11.127 1.00 42.47 165 THR B CA 1
ATOM 4349 C C . THR B 1 165 ? -13.184 45.461 10.990 1.00 43.80 165 THR B C 1
ATOM 4350 O O . THR B 1 165 ? -13.937 46.409 11.214 1.00 45.32 165 THR B O 1
ATOM 4354 N N . ASN B 1 166 ? -11.916 45.591 10.614 1.00 44.02 166 ASN B N 1
ATOM 4355 C CA . ASN B 1 166 ? -11.241 46.871 10.468 1.00 42.60 166 ASN B CA 1
ATOM 4356 C C . ASN B 1 166 ? -10.678 46.927 9.054 1.00 43.98 166 ASN B C 1
ATOM 4357 O O . ASN B 1 166 ? -9.507 46.615 8.827 1.00 44.03 166 ASN B O 1
ATOM 4362 N N . PRO B 1 167 ? -11.502 47.338 8.081 1.00 45.62 167 PRO B N 1
ATOM 4363 C CA . PRO B 1 167 ? -11.045 47.415 6.687 1.00 46.43 167 PRO B CA 1
ATOM 4364 C C . PRO B 1 167 ? -9.780 48.263 6.494 1.00 47.03 167 PRO B C 1
ATOM 4365 O O . PRO B 1 167 ? -8.927 47.938 5.665 1.00 45.94 167 PRO B O 1
ATOM 4369 N N . LYS B 1 168 ? -9.661 49.340 7.266 1.00 47.50 168 LYS B N 1
ATOM 4370 C CA . LYS B 1 168 ? -8.507 50.222 7.157 1.00 48.86 168 LYS B CA 1
ATOM 4371 C C . LYS B 1 168 ? -7.218 49.568 7.640 1.00 47.79 168 LYS B C 1
ATOM 4372 O O . LYS B 1 168 ? -6.168 49.704 7.003 1.00 48.69 168 LYS B O 1
ATOM 4378 N N . LEU B 1 169 ? -7.291 48.872 8.771 1.00 45.11 169 LEU B N 1
ATOM 4379 C CA . LEU B 1 169 ? -6.115 48.212 9.318 1.00 42.27 169 LEU B CA 1
ATOM 4380 C C . LEU B 1 169 ? -5.676 47.088 8.399 1.00 41.76 169 LEU B C 1
ATOM 4381 O O . LEU B 1 169 ? -4.495 46.962 8.059 1.00 40.55 169 LEU B O 1
ATOM 4386 N N . ALA B 1 170 ? -6.644 46.276 7.994 1.00 42.01 170 ALA B N 1
ATOM 4387 C CA . ALA B 1 170 ? -6.385 45.143 7.115 1.00 42.91 170 ALA B CA 1
ATOM 4388 C C . ALA B 1 170 ? -5.584 45.524 5.870 1.00 44.22 170 ALA B C 1
ATOM 4389 O O . ALA B 1 170 ? -4.692 44.788 5.456 1.00 44.30 170 ALA B O 1
ATOM 4391 N N . LYS B 1 171 ? -5.890 46.679 5.285 1.00 45.87 171 LYS B N 1
ATOM 4392 C CA . LYS B 1 171 ? -5.212 47.120 4.070 1.00 47.43 171 LYS B CA 1
ATOM 4393 C C . LYS B 1 171 ? -3.729 47.415 4.277 1.00 46.61 171 LYS B C 1
ATOM 4394 O O . LYS B 1 171 ? -2.978 47.552 3.310 1.00 45.74 171 LYS B O 1
ATOM 4400 N N . ARG B 1 172 ? -3.301 47.495 5.533 1.00 45.82 172 ARG B N 1
ATOM 4401 C CA . ARG B 1 172 ? -1.900 47.776 5.830 1.00 44.99 172 ARG B CA 1
ATOM 4402 C C . ARG B 1 172 ? -1.112 46.505 6.142 1.00 42.98 172 ARG B C 1
ATOM 4403 O O . ARG B 1 172 ? 0.024 46.568 6.598 1.00 42.91 172 ARG B O 1
ATOM 4411 N N . ILE B 1 173 ? -1.724 45.354 5.889 1.00 40.72 173 ILE B N 1
ATOM 4412 C CA . ILE B 1 173 ? -1.096 44.059 6.134 1.00 37.89 173 ILE B CA 1
ATOM 4413 C C . ILE B 1 173 ? -0.684 43.435 4.796 1.00 37.37 173 ILE B C 1
ATOM 4414 O O . ILE B 1 173 ? -1.534 43.066 3.987 1.00 36.72 173 ILE B O 1
ATOM 4419 N N . LYS B 1 174 ? 0.619 43.326 4.563 1.00 37.44 174 LYS B N 1
ATOM 4420 C CA . LYS B 1 174 ? 1.124 42.757 3.320 1.00 38.09 174 LYS B CA 1
ATOM 4421 C C . LYS B 1 174 ? 0.675 41.300 3.215 1.00 38.21 174 LYS B C 1
ATOM 4422 O O . LYS B 1 174 ? -0.066 40.925 2.299 1.00 38.58 174 LYS B O 1
ATOM 4428 N N . THR B 1 175 ? 1.136 40.479 4.155 1.00 38.08 175 THR B N 1
ATOM 4429 C CA . THR B 1 175 ? 0.751 39.075 4.211 1.00 36.58 175 THR B CA 1
ATOM 4430 C C . THR B 1 175 ? 0.553 38.678 5.666 1.00 34.99 175 THR B C 1
ATOM 4431 O O . THR B 1 175 ? 1.239 39.168 6.560 1.00 35.84 175 THR B O 1
ATOM 4435 N N . PHE B 1 176 ? -0.405 37.794 5.893 1.00 33.34 176 PHE B N 1
ATOM 4436 C CA . PHE B 1 176 ? -0.712 37.322 7.225 1.00 31.33 176 PHE B CA 1
ATOM 4437 C C . PHE B 1 176 ? -0.118 35.919 7.330 1.00 31.00 176 PHE B C 1
ATOM 4438 O O . PHE B 1 176 ? -0.502 35.027 6.586 1.00 31.36 176 PHE B O 1
ATOM 4446 N N . TYR B 1 177 ? 0.850 35.746 8.228 1.00 30.81 177 TYR B N 1
ATOM 4447 C CA . TYR B 1 177 ? 1.481 34.449 8.446 1.00 29.78 177 TYR B CA 1
ATOM 4448 C C . TYR B 1 177 ? 0.949 33.934 9.766 1.00 29.35 177 TYR B C 1
ATOM 4449 O O . TYR B 1 177 ? 1.337 34.425 10.830 1.00 31.25 177 TYR B O 1
ATOM 4458 N N . ALA B 1 178 ? 0.052 32.953 9.689 1.00 27.31 178 ALA B N 1
ATOM 4459 C CA . ALA B 1 178 ? -0.577 32.375 10.869 1.00 25.18 178 ALA B CA 1
ATOM 4460 C C . ALA B 1 178 ? 0.017 31.026 11.256 1.00 24.98 178 ALA B C 1
ATOM 4461 O O . ALA B 1 178 ? -0.083 30.049 10.509 1.00 26.54 178 ALA B O 1
ATOM 4463 N N . LEU B 1 179 ? 0.639 30.979 12.427 1.00 23.41 179 LEU B N 1
ATOM 4464 C CA . LEU B 1 179 ? 1.239 29.752 12.923 1.00 22.30 179 LEU B CA 1
ATOM 4465 C C . LEU B 1 179 ? 0.278 29.207 13.960 1.00 22.11 179 LEU B C 1
ATOM 4466 O O . LEU B 1 179 ? -0.058 29.896 14.923 1.00 21.55 179 LEU B O 1
ATOM 4471 N N . ALA B 1 180 ? -0.169 27.974 13.765 1.00 22.35 180 ALA B N 1
ATOM 4472 C CA . ALA B 1 180 ? -1.125 27.376 14.692 1.00 23.86 180 ALA B CA 1
ATOM 4473 C C . ALA B 1 180 ? -2.328 28.316 14.793 1.00 24.50 180 ALA B C 1
ATOM 4474 O O . ALA B 1 180 ? -2.700 28.765 15.876 1.00 25.18 180 ALA B O 1
ATOM 4476 N N . PRO B 1 181 ? -2.957 28.620 13.653 1.00 25.56 181 PRO B N 1
ATOM 4477 C CA . PRO B 1 181 ? -4.115 29.514 13.611 1.00 26.93 181 PRO B CA 1
ATOM 4478 C C . PRO B 1 181 ? -5.273 29.026 14.469 1.00 28.48 181 PRO B C 1
ATOM 4479 O O . PRO B 1 181 ? -5.569 27.829 14.498 1.00 29.43 181 PRO B O 1
ATOM 4483 N N . VAL B 1 182 ? -5.928 29.955 15.163 1.00 28.43 182 VAL B N 1
ATOM 4484 C CA . VAL B 1 182 ? -7.062 29.609 16.007 1.00 27.02 182 VAL B CA 1
ATOM 4485 C C . VAL B 1 182 ? -8.232 30.578 15.880 1.00 27.14 182 VAL B C 1
ATOM 4486 O O . VAL B 1 182 ? -8.148 31.733 16.293 1.00 27.21 182 VAL B O 1
ATOM 4490 N N . ALA B 1 183 ? -9.328 30.108 15.305 1.00 27.44 183 ALA B N 1
ATOM 4491 C CA . ALA B 1 183 ? -10.521 30.942 15.186 1.00 28.69 183 ALA B CA 1
ATOM 4492 C C . ALA B 1 183 ? -11.549 30.354 16.153 1.00 28.50 183 ALA B C 1
ATOM 4493 O O . ALA B 1 183 ? -12.220 31.081 16.884 1.00 27.88 183 ALA B O 1
ATOM 4495 N N . THR B 1 184 ? -11.645 29.025 16.153 1.00 28.85 184 THR B N 1
ATOM 4496 C CA . THR B 1 184 ? -12.555 28.297 17.031 1.00 29.56 184 THR B CA 1
ATOM 4497 C C . THR B 1 184 ? -11.760 27.188 17.719 1.00 30.41 184 THR B C 1
ATOM 4498 O O . THR B 1 184 ? -10.721 26.757 17.217 1.00 29.09 184 THR B O 1
ATOM 4502 N N . VAL B 1 185 ? -12.260 26.731 18.865 1.00 32.00 185 VAL B N 1
ATOM 4503 C CA . VAL B 1 185 ? -11.627 25.655 19.627 1.00 31.38 185 VAL B CA 1
ATOM 4504 C C . VAL B 1 185 ? -12.692 24.656 20.090 1.00 32.45 185 VAL B C 1
ATOM 4505 O O . VAL B 1 185 ? -12.856 24.418 21.294 1.00 32.18 185 VAL B O 1
ATOM 4509 N N . LYS B 1 186 ? -13.418 24.066 19.145 1.00 31.89 186 LYS B N 1
ATOM 4510 C CA . LYS B 1 186 ? -14.441 23.112 19.543 1.00 34.58 186 LYS B CA 1
ATOM 4511 C C . LYS B 1 186 ? -13.974 21.668 19.437 1.00 34.74 186 LYS B C 1
ATOM 4512 O O . LYS B 1 186 ? -14.719 20.751 19.785 1.00 35.69 186 LYS B O 1
ATOM 4518 N N . TYR B 1 187 ? -12.743 21.474 18.969 1.00 33.80 187 TYR B N 1
ATOM 4519 C CA . TYR B 1 187 ? -12.182 20.140 18.813 1.00 33.42 187 TYR B CA 1
ATOM 4520 C C . TYR B 1 187 ? -10.758 20.046 19.368 1.00 33.53 187 TYR B C 1
ATOM 4521 O O . TYR B 1 187 ? -9.946 19.247 18.887 1.00 32.91 187 TYR B O 1
ATOM 4530 N N . THR B 1 188 ? -10.440 20.870 20.361 1.00 32.64 188 THR B N 1
ATOM 4531 C CA . THR B 1 188 ? -9.105 20.832 20.946 1.00 31.54 188 THR B CA 1
ATOM 4532 C C . THR B 1 188 ? -8.933 19.473 21.627 1.00 31.67 188 THR B C 1
ATOM 4533 O O . THR B 1 188 ? -9.903 18.879 22.097 1.00 29.83 188 THR B O 1
ATOM 4537 N N . GLU B 1 189 ? -7.699 18.982 21.675 1.00 33.79 189 GLU B N 1
ATOM 4538 C CA . GLU B 1 189 ? -7.423 17.676 22.267 1.00 35.69 189 GLU B CA 1
ATOM 4539 C C . GLU B 1 189 ? -6.721 17.662 23.621 1.00 36.51 189 GLU B C 1
ATOM 4540 O O . GLU B 1 189 ? -6.574 16.599 24.224 1.00 38.59 189 GLU B O 1
ATOM 4546 N N . THR B 1 190 ? -6.288 18.823 24.103 1.00 36.16 190 THR B N 1
ATOM 4547 C CA . THR B 1 190 ? -5.593 18.881 25.389 1.00 36.02 190 THR B CA 1
ATOM 4548 C C . THR B 1 190 ? -6.532 18.594 26.564 1.00 35.81 190 THR B C 1
ATOM 4549 O O . THR B 1 190 ? -7.667 19.053 26.593 1.00 32.50 190 THR B O 1
ATOM 4553 N N . LEU B 1 191 ? -6.047 17.822 27.530 1.00 38.17 191 LEU B N 1
ATOM 4554 C CA . LEU B 1 191 ? -6.838 17.463 28.704 1.00 39.93 191 LEU B CA 1
ATOM 4555 C C . LEU B 1 191 ? -7.450 18.698 29.345 1.00 41.23 191 LEU B C 1
ATOM 4556 O O . LEU B 1 191 ? -8.558 18.647 29.892 1.00 41.98 191 LEU B O 1
ATOM 4561 N N . ILE B 1 192 ? -6.724 19.808 29.291 1.00 41.95 192 ILE B N 1
ATOM 4562 C CA . ILE B 1 192 ? -7.213 21.028 29.895 1.00 43.20 192 ILE B CA 1
ATOM 4563 C C . ILE B 1 192 ? -8.550 21.452 29.275 1.00 44.04 192 ILE B C 1
ATOM 4564 O O . ILE B 1 192 ? -9.089 22.498 29.618 1.00 44.45 192 ILE B O 1
ATOM 4569 N N . ASN B 1 193 ? -9.072 20.628 28.362 1.00 45.42 193 ASN B N 1
ATOM 4570 C CA . ASN B 1 193 ? -10.374 20.855 27.719 1.00 45.08 193 ASN B CA 1
ATOM 4571 C C . ASN B 1 193 ? -11.378 21.155 28.820 1.00 45.69 193 ASN B C 1
ATOM 4572 O O . ASN B 1 193 ? -11.946 22.241 28.912 1.00 44.05 193 ASN B O 1
ATOM 4577 N N . LYS B 1 194 ? -11.577 20.119 29.635 1.00 46.00 194 LYS B N 1
ATOM 4578 C CA . LYS B 1 194 ? -12.508 20.074 30.755 1.00 46.30 194 LYS B CA 1
ATOM 4579 C C . LYS B 1 194 ? -12.506 21.247 31.717 1.00 47.09 194 LYS B C 1
ATOM 4580 O O . LYS B 1 194 ? -13.552 21.636 32.234 1.00 48.08 194 LYS B O 1
ATOM 4586 N N . LEU B 1 195 ? -11.335 21.802 31.980 1.00 47.58 195 LEU B N 1
ATOM 4587 C CA . LEU B 1 195 ? -11.245 22.940 32.876 1.00 47.21 195 LEU B CA 1
ATOM 4588 C C . LEU B 1 195 ? -11.990 24.114 32.221 1.00 46.71 195 LEU B C 1
ATOM 4589 O O . LEU B 1 195 ? -12.404 25.060 32.896 1.00 46.92 195 LEU B O 1
ATOM 4594 N N . MET B 1 196 ? -12.185 24.026 30.906 1.00 45.80 196 MET B N 1
ATOM 4595 C CA . MET B 1 196 ? -12.864 25.072 30.137 1.00 45.43 196 MET B CA 1
ATOM 4596 C C . MET B 1 196 ? -14.352 24.835 29.948 1.00 45.25 196 MET B C 1
ATOM 4597 O O . MET B 1 196 ? -15.072 25.723 29.502 1.00 45.13 196 MET B O 1
ATOM 4602 N N . LEU B 1 197 ? -14.813 23.629 30.251 1.00 45.16 197 LEU B N 1
ATOM 4603 C CA . LEU B 1 197 ? -16.229 23.331 30.111 1.00 44.99 197 LEU B CA 1
ATOM 4604 C C . LEU B 1 197 ? -16.927 23.590 31.430 1.00 46.35 197 LEU B C 1
ATOM 4605 O O . LEU B 1 197 ? -18.152 23.559 31.507 1.00 47.56 197 LEU B O 1
ATOM 4610 N N . VAL B 1 198 ? -16.150 23.848 32.474 1.00 46.89 198 VAL B N 1
ATOM 4611 C CA . VAL B 1 198 ? -16.744 24.131 33.774 1.00 48.53 198 VAL B CA 1
ATOM 4612 C C . VAL B 1 198 ? -17.598 25.401 33.660 1.00 50.45 198 VAL B C 1
ATOM 4613 O O . VAL B 1 198 ? -17.293 26.288 32.857 1.00 50.65 198 VAL B O 1
ATOM 4617 N N . PRO B 1 199 ? -18.687 25.496 34.448 1.00 51.66 199 PRO B N 1
ATOM 4618 C CA . PRO B 1 199 ? -19.554 26.677 34.402 1.00 52.10 199 PRO B CA 1
ATOM 4619 C C . PRO B 1 199 ? -18.766 27.947 34.682 1.00 52.53 199 PRO B C 1
ATOM 4620 O O . PRO B 1 199 ? -17.919 27.970 35.569 1.00 52.00 199 PRO B O 1
ATOM 4624 N N . SER B 1 200 ? -19.050 29.003 33.930 1.00 54.40 200 SER B N 1
ATOM 4625 C CA . SER B 1 200 ? -18.352 30.267 34.123 1.00 56.33 200 SER B CA 1
ATOM 4626 C C . SER B 1 200 ? -18.314 30.633 35.600 1.00 56.19 200 SER B C 1
ATOM 4627 O O . SER B 1 200 ? -17.288 31.065 36.117 1.00 55.35 200 SER B O 1
ATOM 4630 N N . PHE B 1 201 ? -19.443 30.446 36.274 1.00 56.93 201 PHE B N 1
ATOM 4631 C CA . PHE B 1 201 ? -19.538 30.750 37.693 1.00 56.92 201 PHE B CA 1
ATOM 4632 C C . PHE B 1 201 ? -18.430 30.084 38.514 1.00 55.55 201 PHE B C 1
ATOM 4633 O O . PHE B 1 201 ? -17.746 30.743 39.297 1.00 54.59 201 PHE B O 1
ATOM 4641 N N . LEU B 1 202 ? -18.266 28.776 38.332 1.00 54.10 202 LEU B N 1
ATOM 4642 C CA . LEU B 1 202 ? -17.255 28.009 39.052 1.00 52.46 202 LEU B CA 1
ATOM 4643 C C . LEU B 1 202 ? -15.860 28.501 38.684 1.00 52.93 202 LEU B C 1
ATOM 4644 O O . LEU B 1 202 ? -14.978 28.612 39.540 1.00 52.96 202 LEU B O 1
ATOM 4649 N N . PHE B 1 203 ? -15.667 28.795 37.401 1.00 53.65 203 PHE B N 1
ATOM 4650 C CA . PHE B 1 203 ? -14.381 29.273 36.905 1.00 53.99 203 PHE B CA 1
ATOM 4651 C C . PHE B 1 203 ? -13.911 30.484 37.717 1.00 53.89 203 PHE B C 1
ATOM 4652 O O . PHE B 1 203 ? -12.763 30.543 38.154 1.00 52.67 203 PHE B O 1
ATOM 4660 N N . LYS B 1 204 ? -14.812 31.445 37.913 1.00 54.25 204 LYS B N 1
ATOM 4661 C CA . LYS B 1 204 ? -14.500 32.656 38.666 1.00 55.27 204 LYS B CA 1
ATOM 4662 C C . LYS B 1 204 ? -14.391 32.379 40.160 1.00 54.57 204 LYS B C 1
ATOM 4663 O O . LYS B 1 204 ? -13.770 33.137 40.907 1.00 53.36 204 LYS B O 1
ATOM 4669 N N . LEU B 1 205 ? -15.009 31.292 40.594 1.00 54.10 205 LEU B N 1
ATOM 4670 C CA . LEU B 1 205 ? -14.969 30.927 41.994 1.00 54.11 205 LEU B CA 1
ATOM 4671 C C . LEU B 1 205 ? -13.564 30.405 42.292 1.00 53.25 205 LEU B C 1
ATOM 4672 O O . LEU B 1 205 ? -12.976 30.711 43.334 1.00 52.26 205 LEU B O 1
ATOM 4677 N N . ILE B 1 206 ? -13.027 29.626 41.358 1.00 52.30 206 ILE B N 1
ATOM 4678 C CA . ILE B 1 206 ? -11.694 29.052 41.509 1.00 50.93 206 ILE B CA 1
ATOM 4679 C C . ILE B 1 206 ? -10.574 30.063 41.278 1.00 51.20 206 ILE B C 1
ATOM 4680 O O . ILE B 1 206 ? -9.675 30.207 42.108 1.00 51.32 206 ILE B O 1
ATOM 4685 N N . PHE B 1 207 ? -10.640 30.763 40.147 1.00 51.77 207 PHE B N 1
ATOM 4686 C CA . PHE B 1 207 ? -9.607 31.720 39.766 1.00 51.41 207 PHE B CA 1
ATOM 4687 C C . PHE B 1 207 ? -9.786 33.167 40.197 1.00 51.65 207 PHE B C 1
ATOM 4688 O O . PHE B 1 207 ? -8.850 33.787 40.700 1.00 52.01 207 PHE B O 1
ATOM 4696 N N . GLY B 1 208 ? -10.972 33.719 39.995 1.00 51.44 208 GLY B N 1
ATOM 4697 C CA . GLY B 1 208 ? -11.176 35.093 40.395 1.00 51.30 208 GLY B CA 1
ATOM 4698 C C . GLY B 1 208 ? -11.740 35.956 39.289 1.00 51.89 208 GLY B C 1
ATOM 4699 O O . GLY B 1 208 ? -12.432 35.468 38.397 1.00 51.94 208 GLY B O 1
ATOM 4700 N N . ASN B 1 209 ? -11.419 37.242 39.339 1.00 52.59 209 ASN B N 1
ATOM 4701 C CA . ASN B 1 209 ? -11.926 38.204 38.370 1.00 52.95 209 ASN B CA 1
ATOM 4702 C C . ASN B 1 209 ? -10.843 39.154 37.877 1.00 51.69 209 ASN B C 1
ATOM 4703 O O . ASN B 1 209 ? -11.128 40.097 37.139 1.00 51.62 209 ASN B O 1
ATOM 4708 N N . LYS B 1 210 ? -9.607 38.909 38.296 1.00 50.72 210 LYS B N 1
ATOM 4709 C CA . LYS B 1 210 ? -8.492 39.760 37.914 1.00 49.02 210 LYS B CA 1
ATOM 4710 C C . LYS B 1 210 ? -7.447 39.016 37.077 1.00 48.13 210 LYS B C 1
ATOM 4711 O O . LYS B 1 210 ? -7.785 38.365 36.088 1.00 48.88 210 LYS B O 1
ATOM 4717 N N . ILE B 1 211 ? -6.181 39.111 37.476 1.00 45.92 211 ILE B N 1
ATOM 4718 C CA . ILE B 1 211 ? -5.100 38.461 36.746 1.00 44.25 211 ILE B CA 1
ATOM 4719 C C . ILE B 1 211 ? -5.257 36.946 36.715 1.00 45.11 211 ILE B C 1
ATOM 4720 O O . ILE B 1 211 ? -5.901 36.361 37.589 1.00 44.76 211 ILE B O 1
ATOM 4725 N N . PHE B 1 212 ? -4.670 36.329 35.691 1.00 46.19 212 PHE B N 1
ATOM 4726 C CA . PHE B 1 212 ? -4.709 34.884 35.504 1.00 46.71 212 PHE B CA 1
ATOM 4727 C C . PHE B 1 212 ? -3.312 34.369 35.161 1.00 48.22 212 PHE B C 1
ATOM 4728 O O . PHE B 1 212 ? -2.670 34.843 34.222 1.00 47.07 212 PHE B O 1
ATOM 4736 N N . TYR B 1 213 ? -2.857 33.397 35.942 1.00 51.35 213 TYR B N 1
ATOM 4737 C CA . TYR B 1 213 ? -1.544 32.778 35.778 1.00 55.05 213 TYR B CA 1
ATOM 4738 C C . TYR B 1 213 ? -0.397 33.646 35.278 1.00 57.25 213 TYR B C 1
ATOM 4739 O O . TYR B 1 213 ? 0.073 33.476 34.147 1.00 58.21 213 TYR B O 1
ATOM 4748 N N . PRO B 1 214 ? 0.066 34.595 36.109 1.00 58.36 214 PRO B N 1
ATOM 4749 C CA . PRO B 1 214 ? 1.179 35.446 35.686 1.00 59.21 214 PRO B CA 1
ATOM 4750 C C . PRO B 1 214 ? 2.472 34.760 36.136 1.00 60.74 214 PRO B C 1
ATOM 4751 O O . PRO B 1 214 ? 2.444 33.639 36.643 1.00 59.76 214 PRO B O 1
ATOM 4755 N N . HIS B 1 215 ? 3.600 35.428 35.951 1.00 64.04 215 HIS B N 1
ATOM 4756 C CA . HIS B 1 215 ? 4.883 34.868 36.358 1.00 67.38 215 HIS B CA 1
ATOM 4757 C C . HIS B 1 215 ? 5.124 35.185 37.835 1.00 69.29 215 HIS B C 1
ATOM 4758 O O . HIS B 1 215 ? 5.095 36.346 38.235 1.00 70.22 215 HIS B O 1
ATOM 4765 N N . HIS B 1 216 ? 5.344 34.147 38.641 1.00 72.11 216 HIS B N 1
ATOM 4766 C CA . HIS B 1 216 ? 5.592 34.303 40.081 1.00 74.54 216 HIS B CA 1
ATOM 4767 C C . HIS B 1 216 ? 7.060 33.974 40.437 1.00 74.71 216 HIS B C 1
ATOM 4768 O O . HIS B 1 216 ? 7.857 33.618 39.564 1.00 73.94 216 HIS B O 1
ATOM 4775 N N . PHE B 1 217 ? 7.406 34.094 41.720 1.00 75.19 217 PHE B N 1
ATOM 4776 C CA . PHE B 1 217 ? 8.761 33.779 42.190 1.00 75.27 217 PHE B CA 1
ATOM 4777 C C . PHE B 1 217 ? 8.954 32.270 42.083 1.00 73.43 217 PHE B C 1
ATOM 4778 O O . PHE B 1 217 ? 9.980 31.782 41.605 1.00 72.69 217 PHE B O 1
ATOM 4786 N N . PHE B 1 218 ? 7.950 31.542 42.560 1.00 71.55 218 PHE B N 1
ATOM 4787 C CA . PHE B 1 218 ? 7.970 30.091 42.541 1.00 69.07 218 PHE B CA 1
ATOM 4788 C C . PHE B 1 218 ? 8.198 29.609 41.117 1.00 67.22 218 PHE B C 1
ATOM 4789 O O . PHE B 1 218 ? 8.936 28.652 40.889 1.00 66.95 218 PHE B O 1
ATOM 4797 N N . ASP B 1 219 ? 7.556 30.275 40.163 1.00 65.23 219 ASP B N 1
ATOM 4798 C CA . ASP B 1 219 ? 7.704 29.916 38.761 1.00 63.88 219 ASP B CA 1
ATOM 4799 C C . ASP B 1 219 ? 9.191 29.882 38.437 1.00 62.16 219 ASP B C 1
ATOM 4800 O O . ASP B 1 219 ? 9.645 29.070 37.625 1.00 61.20 219 ASP B O 1
ATOM 4805 N N . GLN B 1 220 ? 9.943 30.759 39.099 1.00 60.16 220 GLN B N 1
ATOM 4806 C CA . GLN B 1 220 ? 11.385 30.856 38.912 1.00 57.90 220 GLN B CA 1
ATOM 4807 C C . GLN B 1 220 ? 12.136 29.735 39.611 1.00 56.43 220 GLN B C 1
ATOM 4808 O O . GLN B 1 220 ? 13.119 29.224 39.074 1.00 56.92 220 GLN B O 1
ATOM 4814 N N . PHE B 1 221 ? 11.695 29.362 40.810 1.00 54.12 221 PHE B N 1
ATOM 4815 C CA . PHE B 1 221 ? 12.341 28.264 41.524 1.00 51.29 221 PHE B CA 1
ATOM 4816 C C . PHE B 1 221 ? 12.219 27.006 40.661 1.00 50.79 221 PHE B C 1
ATOM 4817 O O . PHE B 1 221 ? 13.199 26.297 40.445 1.00 50.13 221 PHE B O 1
ATOM 4825 N N . LEU B 1 222 ? 11.010 26.742 40.170 1.00 49.73 222 LEU B N 1
ATOM 4826 C CA . LEU B 1 222 ? 10.760 25.584 39.325 1.00 49.30 222 LEU B CA 1
ATOM 4827 C C . LEU B 1 222 ? 11.523 25.700 38.024 1.00 48.32 222 LEU B C 1
ATOM 4828 O O . LEU B 1 222 ? 12.091 24.726 37.540 1.00 47.78 222 LEU B O 1
ATOM 4833 N N . ALA B 1 223 ? 11.519 26.902 37.456 1.00 47.76 223 ALA B N 1
ATOM 4834 C CA . ALA B 1 223 ? 12.196 27.165 36.191 1.00 47.27 223 ALA B CA 1
ATOM 4835 C C . ALA B 1 223 ? 13.693 26.911 36.262 1.00 47.44 223 ALA B C 1
ATOM 4836 O O . ALA B 1 223 ? 14.256 26.217 35.414 1.00 48.21 223 ALA B O 1
ATOM 4838 N N . THR B 1 224 ? 14.336 27.473 37.278 1.00 46.44 224 THR B N 1
ATOM 4839 C CA . THR B 1 224 ? 15.770 27.325 37.437 1.00 47.26 224 THR B CA 1
ATOM 4840 C C . THR B 1 224 ? 16.202 26.079 38.208 1.00 47.80 224 THR B C 1
ATOM 4841 O O . THR B 1 224 ? 17.279 25.532 37.955 1.00 48.81 224 THR B O 1
ATOM 4845 N N . GLU B 1 225 ? 15.369 25.620 39.138 1.00 47.28 225 GLU B N 1
ATOM 4846 C CA . GLU B 1 225 ? 15.730 24.456 39.931 1.00 46.36 225 GLU B CA 1
ATOM 4847 C C . GLU B 1 225 ? 15.146 23.113 39.505 1.00 45.15 225 GLU B C 1
ATOM 4848 O O . GLU B 1 225 ? 15.799 22.096 39.653 1.00 46.63 225 GLU B O 1
ATOM 4854 N N . VAL B 1 226 ? 13.929 23.087 38.983 1.00 43.18 226 VAL B N 1
ATOM 4855 C CA . VAL B 1 226 ? 13.338 21.815 38.576 1.00 40.72 226 VAL B CA 1
ATOM 4856 C C . VAL B 1 226 ? 13.538 21.544 37.077 1.00 40.09 226 VAL B C 1
ATOM 4857 O O . VAL B 1 226 ? 13.891 20.430 36.675 1.00 40.20 226 VAL B O 1
ATOM 4861 N N . CYS B 1 227 ? 13.318 22.573 36.263 1.00 37.71 227 CYS B N 1
ATOM 4862 C CA . CYS B 1 227 ? 13.455 22.474 34.817 1.00 38.49 227 CYS B CA 1
ATOM 4863 C C . CYS B 1 227 ? 14.898 22.399 34.341 1.00 40.25 227 CYS B C 1
ATOM 4864 O O . CYS B 1 227 ? 15.161 22.293 33.141 1.00 40.43 227 CYS B O 1
ATOM 4867 N N . SER B 1 228 ? 15.829 22.451 35.287 1.00 42.64 228 SER B N 1
ATOM 4868 C CA . SER B 1 228 ? 17.247 22.397 34.974 1.00 42.71 228 SER B CA 1
ATOM 4869 C C . SER B 1 228 ? 17.863 21.093 35.424 1.00 42.72 228 SER B C 1
ATOM 4870 O O . SER B 1 228 ? 18.953 20.746 34.986 1.00 43.18 228 SER B O 1
ATOM 4873 N N . ARG B 1 229 ? 17.176 20.369 36.301 1.00 42.66 229 ARG B N 1
ATOM 4874 C CA . ARG B 1 229 ? 17.726 19.119 36.809 1.00 42.78 229 ARG B CA 1
ATOM 4875 C C . ARG B 1 229 ? 17.374 17.909 35.965 1.00 43.85 229 ARG B C 1
ATOM 4876 O O . ARG B 1 229 ? 16.340 17.874 35.311 1.00 43.11 229 ARG B O 1
ATOM 4884 N N . GLU B 1 230 ? 18.252 16.914 36.009 1.00 45.94 230 GLU B N 1
ATOM 4885 C CA . GLU B 1 230 ? 18.126 15.689 35.230 1.00 47.97 230 GLU B CA 1
ATOM 4886 C C . GLU B 1 230 ? 16.782 15.003 35.001 1.00 47.56 230 GLU B C 1
ATOM 4887 O O . GLU B 1 230 ? 16.290 14.973 33.869 1.00 48.91 230 GLU B O 1
ATOM 4893 N N . THR B 1 231 ? 16.192 14.420 36.035 1.00 44.86 231 THR B N 1
ATOM 4894 C CA . THR B 1 231 ? 14.932 13.723 35.808 1.00 44.00 231 THR B CA 1
ATOM 4895 C C . THR B 1 231 ? 13.689 14.557 36.073 1.00 42.00 231 THR B C 1
ATOM 4896 O O . THR B 1 231 ? 12.769 14.571 35.264 1.00 41.46 231 THR B O 1
ATOM 4900 N N . VAL B 1 232 ? 13.665 15.248 37.205 1.00 40.80 232 VAL B N 1
ATOM 4901 C CA . VAL B 1 232 ? 12.542 16.112 37.567 1.00 40.04 232 VAL B CA 1
ATOM 4902 C C . VAL B 1 232 ? 12.279 17.076 36.390 1.00 39.55 232 VAL B C 1
ATOM 4903 O O . VAL B 1 232 ? 11.239 17.737 36.289 1.00 38.88 232 VAL B O 1
ATOM 4907 N N . ASP B 1 233 ? 13.278 17.117 35.519 1.00 38.54 233 ASP B N 1
ATOM 4908 C CA . ASP B 1 233 ? 13.343 17.871 34.273 1.00 37.22 233 ASP B CA 1
ATOM 4909 C C . ASP B 1 233 ? 12.035 17.698 33.486 1.00 36.10 233 ASP B C 1
ATOM 4910 O O . ASP B 1 233 ? 11.446 18.659 32.973 1.00 34.10 233 ASP B O 1
ATOM 4915 N N . LEU B 1 234 ? 11.608 16.442 33.405 1.00 34.59 234 LEU B N 1
ATOM 4916 C CA . LEU B 1 234 ? 10.410 16.027 32.692 1.00 33.91 234 LEU B CA 1
ATOM 4917 C C . LEU B 1 234 ? 9.103 16.671 33.143 1.00 35.17 234 LEU B C 1
ATOM 4918 O O . LEU B 1 234 ? 8.162 16.775 32.354 1.00 36.90 234 LEU B O 1
ATOM 4923 N N . LEU B 1 235 ? 9.022 17.094 34.398 1.00 34.57 235 LEU B N 1
ATOM 4924 C CA . LEU B 1 235 ? 7.799 17.735 34.860 1.00 35.45 235 LEU B CA 1
ATOM 4925 C C . LEU B 1 235 ? 7.513 18.955 33.985 1.00 35.58 235 LEU B C 1
ATOM 4926 O O . LEU B 1 235 ? 6.391 19.182 33.532 1.00 35.86 235 LEU B O 1
ATOM 4931 N N . CYS B 1 236 ? 8.546 19.742 33.746 1.00 34.65 236 CYS B N 1
ATOM 4932 C CA . CYS B 1 236 ? 8.398 20.938 32.946 1.00 33.69 236 CYS B CA 1
ATOM 4933 C C . CYS B 1 236 ? 8.040 20.606 31.499 1.00 33.13 236 CYS B C 1
ATOM 4934 O O . CYS B 1 236 ? 7.046 21.114 30.974 1.00 34.53 236 CYS B O 1
ATOM 4937 N N . SER B 1 237 ? 8.831 19.751 30.854 1.00 30.14 237 SER B N 1
ATOM 4938 C CA . SER B 1 237 ? 8.560 19.418 29.461 1.00 28.74 237 SER B CA 1
ATOM 4939 C C . SER B 1 237 ? 7.204 18.745 29.223 1.00 28.23 237 SER B C 1
ATOM 4940 O O . SER B 1 237 ? 6.520 19.065 28.265 1.00 27.59 237 SER B O 1
ATOM 4943 N N . ASN B 1 238 ? 6.808 17.822 30.090 1.00 29.21 238 ASN B N 1
ATOM 4944 C CA . ASN B 1 238 ? 5.538 17.139 29.900 1.00 30.65 238 ASN B CA 1
ATOM 4945 C C . ASN B 1 238 ? 4.345 18.033 30.191 1.00 31.26 238 ASN B C 1
ATOM 4946 O O . ASN B 1 238 ? 3.245 17.790 29.707 1.00 31.94 238 ASN B O 1
ATOM 4951 N N . ALA B 1 239 ? 4.563 19.067 30.991 1.00 32.30 239 ALA B N 1
ATOM 4952 C CA . ALA B 1 239 ? 3.495 20.000 31.319 1.00 32.52 239 ALA B CA 1
ATOM 4953 C C . ALA B 1 239 ? 3.203 20.774 30.041 1.00 32.24 239 ALA B C 1
ATOM 4954 O O . ALA B 1 239 ? 2.056 21.119 29.749 1.00 33.45 239 ALA B O 1
ATOM 4956 N N . LEU B 1 240 ? 4.265 21.040 29.288 1.00 30.57 240 LEU B N 1
ATOM 4957 C CA . LEU B 1 240 ? 4.171 21.761 28.034 1.00 29.19 240 LEU B CA 1
ATOM 4958 C C . LEU B 1 240 ? 3.530 20.891 26.954 1.00 29.76 240 LEU B C 1
ATOM 4959 O O . LEU B 1 240 ? 2.703 21.361 26.168 1.00 31.80 240 LEU B O 1
ATOM 4964 N N . PHE B 1 241 ? 3.897 19.616 26.920 1.00 28.37 241 PHE B N 1
ATOM 4965 C CA . PHE B 1 241 ? 3.357 18.719 25.915 1.00 27.60 241 PHE B CA 1
ATOM 4966 C C . PHE B 1 241 ? 1.900 18.397 26.154 1.00 27.57 241 PHE B C 1
ATOM 4967 O O . PHE B 1 241 ? 1.139 18.256 25.207 1.00 28.49 241 PHE B O 1
ATOM 4975 N N . ILE B 1 242 ? 1.496 18.285 27.411 1.00 26.98 242 ILE B N 1
ATOM 4976 C CA . ILE B 1 242 ? 0.102 17.974 27.687 1.00 27.95 242 ILE B CA 1
ATOM 4977 C C . ILE B 1 242 ? -0.777 19.090 27.154 1.00 28.85 242 ILE B C 1
ATOM 4978 O O . ILE B 1 242 ? -1.923 18.858 26.751 1.00 30.51 242 ILE B O 1
ATOM 4983 N N . ILE B 1 243 ? -0.214 20.293 27.126 1.00 27.58 243 ILE B N 1
ATOM 4984 C CA . ILE B 1 243 ? -0.913 21.469 26.645 1.00 25.79 243 ILE B CA 1
ATOM 4985 C C . ILE B 1 243 ? -0.868 21.619 25.127 1.00 26.36 243 ILE B C 1
ATOM 4986 O O . ILE B 1 243 ? -1.887 21.906 24.493 1.00 26.47 243 ILE B O 1
ATOM 4991 N N . CYS B 1 244 ? 0.315 21.411 24.554 1.00 25.32 244 CYS B N 1
ATOM 4992 C CA . CYS B 1 244 ? 0.522 21.588 23.124 1.00 25.51 244 CYS B CA 1
ATOM 4993 C C . CYS B 1 244 ? 0.517 20.372 22.203 1.00 26.13 244 CYS B C 1
ATOM 4994 O O . CYS B 1 244 ? 0.251 20.506 21.007 1.00 27.18 244 CYS B O 1
ATOM 4997 N N . GLY B 1 245 ? 0.825 19.199 22.740 1.00 25.28 245 GLY B N 1
ATOM 4998 C CA . GLY B 1 245 ? 0.901 18.013 21.910 1.00 26.35 245 GLY B CA 1
ATOM 4999 C C . GLY B 1 245 ? 2.331 17.508 21.987 1.00 26.37 245 GLY B C 1
ATOM 5000 O O . GLY B 1 245 ? 3.234 18.255 22.360 1.00 25.86 245 GLY B O 1
ATOM 5001 N N . PHE B 1 246 ? 2.557 16.256 21.615 1.00 27.59 246 PHE B N 1
ATOM 5002 C CA . PHE B 1 246 ? 3.894 15.698 21.735 1.00 28.34 246 PHE B CA 1
ATOM 5003 C C . PHE B 1 246 ? 4.797 15.661 20.521 1.00 28.49 246 PHE B C 1
ATOM 5004 O O . PHE B 1 246 ? 4.440 15.158 19.462 1.00 30.59 246 PHE B O 1
ATOM 5012 N N . ASP B 1 247 ? 5.988 16.201 20.717 1.00 28.60 247 ASP B N 1
ATOM 5013 C CA . ASP B 1 247 ? 7.038 16.250 19.719 1.00 29.86 247 ASP B CA 1
ATOM 5014 C C . ASP B 1 247 ? 8.273 16.330 20.604 1.00 31.30 247 ASP B C 1
ATOM 5015 O O . ASP B 1 247 ? 9.080 17.255 20.510 1.00 31.79 247 ASP B O 1
ATOM 5020 N N . THR B 1 248 ? 8.384 15.343 21.485 1.00 32.97 248 THR B N 1
ATOM 5021 C CA . THR B 1 248 ? 9.456 15.254 22.472 1.00 36.58 248 THR B CA 1
ATOM 5022 C C . THR B 1 248 ? 10.889 15.606 22.040 1.00 35.99 248 THR B C 1
ATOM 5023 O O . THR B 1 248 ? 11.612 16.263 22.790 1.00 35.23 248 THR B O 1
ATOM 5027 N N . MET B 1 249 ? 11.306 15.187 20.847 1.00 35.68 249 MET B N 1
ATOM 5028 C CA . MET B 1 249 ? 12.673 15.473 20.410 1.00 34.98 249 MET B CA 1
ATOM 5029 C C . MET B 1 249 ? 12.865 16.786 19.663 1.00 33.97 249 MET B C 1
ATOM 5030 O O . MET B 1 249 ? 13.935 17.025 19.106 1.00 35.94 249 MET B O 1
ATOM 5035 N N . ASN B 1 250 ? 11.856 17.649 19.655 1.00 30.92 250 ASN B N 1
ATOM 5036 C CA . ASN B 1 250 ? 11.992 18.913 18.943 1.00 29.02 250 ASN B CA 1
ATOM 5037 C C . ASN B 1 250 ? 12.162 20.074 19.909 1.00 28.83 250 ASN B C 1
ATOM 5038 O O . ASN B 1 250 ? 12.401 21.210 19.496 1.00 27.42 250 ASN B O 1
ATOM 5043 N N . LEU B 1 251 ? 12.028 19.778 21.197 1.00 29.08 251 LEU B N 1
ATOM 5044 C CA . LEU B 1 251 ? 12.163 20.781 22.242 1.00 29.72 251 LEU B CA 1
ATOM 5045 C C . LEU B 1 251 ? 13.577 20.730 22.831 1.00 30.81 251 LEU B C 1
ATOM 5046 O O . LEU B 1 251 ? 14.088 19.654 23.140 1.00 30.63 251 LEU B O 1
ATOM 5051 N N . ASN B 1 252 ? 14.214 21.890 22.976 1.00 31.56 252 ASN B N 1
ATOM 5052 C CA . ASN B 1 252 ? 15.557 21.929 23.534 1.00 32.34 252 ASN B CA 1
ATOM 5053 C C . ASN B 1 252 ? 15.468 21.872 25.059 1.00 33.12 252 ASN B C 1
ATOM 5054 O O . ASN B 1 252 ? 15.362 22.904 25.717 1.00 34.69 252 ASN B O 1
ATOM 5059 N N . MET B 1 253 ? 15.518 20.660 25.613 1.00 33.56 253 MET B N 1
ATOM 5060 C CA . MET B 1 253 ? 15.432 20.444 27.063 1.00 32.80 253 MET B CA 1
ATOM 5061 C C . MET B 1 253 ? 16.344 21.345 27.902 1.00 32.66 253 MET B C 1
ATOM 5062 O O . MET B 1 253 ? 16.029 21.653 29.052 1.00 32.66 253 MET B O 1
ATOM 5067 N N . SER B 1 254 ? 17.472 21.759 27.331 1.00 33.29 254 SER B N 1
ATOM 5068 C CA . SER B 1 254 ? 18.427 22.610 28.039 1.00 34.03 254 SER B CA 1
ATOM 5069 C C . SER B 1 254 ? 17.984 24.053 28.154 1.00 33.74 254 SER B C 1
ATOM 5070 O O . SER B 1 254 ? 18.708 24.882 28.698 1.00 34.32 254 SER B O 1
ATOM 5073 N N . ARG B 1 255 ? 16.797 24.360 27.644 1.00 33.94 255 ARG B N 1
ATOM 5074 C CA . ARG B 1 255 ? 16.293 25.724 27.729 1.00 33.71 255 ARG B CA 1
ATOM 5075 C C . ARG B 1 255 ? 14.929 25.811 28.394 1.00 32.49 255 ARG B C 1
ATOM 5076 O O . ARG B 1 255 ? 14.268 26.840 28.294 1.00 32.25 255 ARG B O 1
ATOM 5084 N N . LEU B 1 256 ? 14.506 24.738 29.061 1.00 33.02 256 LEU B N 1
ATOM 5085 C CA . LEU B 1 256 ? 13.206 24.732 29.741 1.00 32.91 256 LEU B CA 1
ATOM 5086 C C . LEU B 1 256 ? 13.171 25.815 30.803 1.00 33.00 256 LEU B C 1
ATOM 5087 O O . LEU B 1 256 ? 12.125 26.405 31.067 1.00 33.36 256 LEU B O 1
ATOM 5092 N N . ASP B 1 257 ? 14.323 26.078 31.410 1.00 32.80 257 ASP B N 1
ATOM 5093 C CA . ASP B 1 257 ? 14.402 27.107 32.432 1.00 33.14 257 ASP B CA 1
ATOM 5094 C C . ASP B 1 257 ? 14.017 28.448 31.813 1.00 32.45 257 ASP B C 1
ATOM 5095 O O . ASP B 1 257 ? 13.345 29.264 32.450 1.00 33.42 257 ASP B O 1
ATOM 5100 N N . VAL B 1 258 ? 14.422 28.656 30.561 1.00 30.50 258 VAL B N 1
ATOM 5101 C CA . VAL B 1 258 ? 14.113 29.887 29.841 1.00 28.42 258 VAL B CA 1
ATOM 5102 C C . VAL B 1 258 ? 12.636 29.940 29.480 1.00 29.47 258 VAL B C 1
ATOM 5103 O O . VAL B 1 258 ? 11.979 30.955 29.689 1.00 31.63 258 VAL B O 1
ATOM 5107 N N . TYR B 1 259 ? 12.106 28.849 28.944 1.00 29.12 259 TYR B N 1
ATOM 5108 C CA . TYR B 1 259 ? 10.704 28.837 28.555 1.00 29.98 259 TYR B CA 1
ATOM 5109 C C . TYR B 1 259 ? 9.760 29.049 29.725 1.00 30.96 259 TYR B C 1
ATOM 5110 O O . TYR B 1 259 ? 8.840 29.859 29.643 1.00 31.25 259 TYR B O 1
ATOM 5119 N N . LEU B 1 260 ? 9.993 28.328 30.816 1.00 32.01 260 LEU B N 1
ATOM 5120 C CA . LEU B 1 260 ? 9.119 28.423 31.970 1.00 32.82 260 LEU B CA 1
ATOM 5121 C C . LEU B 1 260 ? 9.367 29.598 32.884 1.00 33.16 260 LEU B C 1
ATOM 5122 O O . LEU B 1 260 ? 8.573 29.858 33.791 1.00 34.99 260 LEU B O 1
ATOM 5127 N N . SER B 1 261 ? 10.455 30.320 32.665 1.00 31.94 261 SER B N 1
ATOM 5128 C CA . SER B 1 261 ? 10.693 31.484 33.499 1.00 32.59 261 SER B CA 1
ATOM 5129 C C . SER B 1 261 ? 10.133 32.676 32.736 1.00 32.79 261 SER B C 1
ATOM 5130 O O . SER B 1 261 ? 10.245 33.823 33.172 1.00 33.93 261 SER B O 1
ATOM 5133 N N . HIS B 1 262 ? 9.522 32.396 31.589 1.00 32.06 262 HIS B N 1
ATOM 5134 C CA . HIS B 1 262 ? 8.948 33.449 30.757 1.00 32.05 262 HIS B CA 1
ATOM 5135 C C . HIS B 1 262 ? 7.501 33.145 30.365 1.00 31.71 262 HIS B C 1
ATOM 5136 O O . HIS B 1 262 ? 6.776 34.011 29.859 1.00 30.68 262 HIS B O 1
ATOM 5143 N N . ASN B 1 263 ? 7.082 31.911 30.619 1.00 30.58 263 ASN B N 1
ATOM 5144 C CA . ASN B 1 263 ? 5.729 31.494 30.306 1.00 29.19 263 ASN B CA 1
ATOM 5145 C C . ASN B 1 263 ? 5.183 30.719 31.495 1.00 29.09 263 ASN B C 1
ATOM 5146 O O . ASN B 1 263 ? 5.877 29.885 32.068 1.00 29.40 263 ASN B O 1
ATOM 5151 N N . PRO B 1 264 ? 3.930 30.999 31.890 1.00 29.05 264 PRO B N 1
ATOM 5152 C CA . PRO B 1 264 ? 3.029 31.980 31.268 1.00 29.63 264 PRO B CA 1
ATOM 5153 C C . PRO B 1 264 ? 3.337 33.430 31.658 1.00 29.56 264 PRO B C 1
ATOM 5154 O O . PRO B 1 264 ? 3.959 33.688 32.692 1.00 30.14 264 PRO B O 1
ATOM 5158 N N . ALA B 1 265 ? 2.890 34.370 30.831 1.00 30.29 265 ALA B N 1
ATOM 5159 C CA . ALA B 1 265 ? 3.129 35.788 31.088 1.00 32.56 265 ALA B CA 1
ATOM 5160 C C . ALA B 1 265 ? 1.890 36.504 31.632 1.00 33.68 265 ALA B C 1
ATOM 5161 O O . ALA B 1 265 ? 1.889 37.727 31.798 1.00 33.63 265 ALA B O 1
ATOM 5163 N N . GLY B 1 266 ? 0.841 35.734 31.907 1.00 34.32 266 GLY B N 1
ATOM 5164 C CA . GLY B 1 266 ? -0.377 36.306 32.455 1.00 34.86 266 GLY B CA 1
ATOM 5165 C C . GLY B 1 266 ? -1.372 36.893 31.473 1.00 34.63 266 GLY B C 1
ATOM 5166 O O . GLY B 1 266 ? -1.037 37.265 30.348 1.00 35.19 266 GLY B O 1
ATOM 5167 N N . THR B 1 267 ? -2.622 36.955 31.913 1.00 34.50 267 THR B N 1
ATOM 5168 C CA . THR B 1 267 ? -3.713 37.518 31.125 1.00 33.03 267 THR B CA 1
ATOM 5169 C C . THR B 1 267 ? -4.898 37.655 32.063 1.00 32.04 267 THR B C 1
ATOM 5170 O O . THR B 1 267 ? -4.862 37.179 33.192 1.00 31.18 267 THR B O 1
ATOM 5174 N N . SER B 1 268 ? -5.954 38.299 31.594 1.00 32.33 268 SER B N 1
ATOM 5175 C CA . SER B 1 268 ? -7.144 38.495 32.410 1.00 31.84 268 SER B CA 1
ATOM 5176 C C . SER B 1 268 ? -7.898 37.188 32.575 1.00 32.45 268 SER B C 1
ATOM 5177 O O . SER B 1 268 ? -7.840 36.316 31.711 1.00 33.31 268 SER B O 1
ATOM 5180 N N . VAL B 1 269 ? -8.602 37.049 33.690 1.00 32.57 269 VAL B N 1
ATOM 5181 C CA . VAL B 1 269 ? -9.405 35.859 33.902 1.00 31.81 269 VAL B CA 1
ATOM 5182 C C . VAL B 1 269 ? -10.460 35.885 32.805 1.00 30.77 269 VAL B C 1
ATOM 5183 O O . VAL B 1 269 ? -10.848 34.841 32.281 1.00 30.11 269 VAL B O 1
ATOM 5187 N N . GLN B 1 270 ? -10.896 37.092 32.448 1.00 29.83 270 GLN B N 1
ATOM 5188 C CA . GLN B 1 270 ? -11.915 37.258 31.420 1.00 31.42 270 GLN B CA 1
ATOM 5189 C C . GLN B 1 270 ? -11.502 36.710 30.066 1.00 32.29 270 GLN B C 1
ATOM 5190 O O . GLN B 1 270 ? -12.330 36.155 29.335 1.00 32.17 270 GLN B O 1
ATOM 5196 N N . ASN B 1 271 ? -10.227 36.873 29.725 1.00 32.67 271 ASN B N 1
ATOM 5197 C CA . ASN B 1 271 ? -9.740 36.394 28.439 1.00 33.11 271 ASN B CA 1
ATOM 5198 C C . ASN B 1 271 ? -9.895 34.885 28.341 1.00 32.98 271 ASN B C 1
ATOM 5199 O O . ASN B 1 271 ? -10.368 34.364 27.330 1.00 32.84 271 ASN B O 1
ATOM 5204 N N . VAL B 1 272 ? -9.501 34.188 29.400 1.00 33.16 272 VAL B N 1
ATOM 5205 C CA . VAL B 1 272 ? -9.605 32.738 29.437 1.00 33.57 272 VAL B CA 1
ATOM 5206 C C . VAL B 1 272 ? -11.080 32.350 29.479 1.00 33.41 272 VAL B C 1
ATOM 5207 O O . VAL B 1 272 ? -11.491 31.367 28.866 1.00 31.90 272 VAL B O 1
ATOM 5211 N N . LEU B 1 273 ? -11.876 33.141 30.192 1.00 34.00 273 LEU B N 1
ATOM 5212 C CA . LEU B 1 273 ? -13.304 32.870 30.298 1.00 34.17 273 LEU B CA 1
ATOM 5213 C C . LEU B 1 273 ? -13.930 32.986 28.912 1.00 33.12 273 LEU B C 1
ATOM 5214 O O . LEU B 1 273 ? -14.823 32.216 28.553 1.00 32.89 273 LEU B O 1
ATOM 5219 N N . HIS B 1 274 ? -13.450 33.948 28.130 1.00 32.24 274 HIS B N 1
ATOM 5220 C CA . HIS B 1 274 ? -13.950 34.135 26.776 1.00 30.10 274 HIS B CA 1
ATOM 5221 C C . HIS B 1 274 ? -13.564 32.911 25.959 1.00 31.84 274 HIS B C 1
ATOM 5222 O O . HIS B 1 274 ? -14.369 32.384 25.192 1.00 32.73 274 HIS B O 1
ATOM 5229 N N . TRP B 1 275 ? -12.324 32.457 26.115 1.00 32.38 275 TRP B N 1
ATOM 5230 C CA . TRP B 1 275 ? -11.880 31.280 25.380 1.00 31.96 275 TRP B CA 1
ATOM 5231 C C . TRP B 1 275 ? -12.710 30.090 25.807 1.00 31.88 275 TRP B C 1
ATOM 5232 O O . TRP B 1 275 ? -12.995 29.201 25.005 1.00 31.80 275 TRP B O 1
ATOM 5243 N N . SER B 1 276 ? -13.106 30.090 27.077 1.00 33.12 276 SER B N 1
ATOM 5244 C CA . SER B 1 276 ? -13.925 29.014 27.611 1.00 34.35 276 SER B CA 1
ATOM 5245 C C . SER B 1 276 ? -15.259 28.947 26.873 1.00 35.53 276 SER B C 1
ATOM 5246 O O . SER B 1 276 ? -15.720 27.865 26.497 1.00 37.21 276 SER B O 1
ATOM 5249 N N . GLN B 1 277 ? -15.875 30.108 26.668 1.00 35.37 277 GLN B N 1
ATOM 5250 C CA . GLN B 1 277 ? -17.141 30.188 25.949 1.00 34.43 277 GLN B CA 1
ATOM 5251 C C . GLN B 1 277 ? -16.921 29.659 24.547 1.00 34.83 277 GLN B C 1
ATOM 5252 O O . GLN B 1 277 ? -17.839 29.138 23.919 1.00 36.65 277 GLN B O 1
ATOM 5258 N N . ALA B 1 278 ? -15.694 29.801 24.056 1.00 34.68 278 ALA B N 1
ATOM 5259 C CA . ALA B 1 278 ? -15.360 29.332 22.717 1.00 35.03 278 ALA B CA 1
ATOM 5260 C C . ALA B 1 278 ? -15.348 27.805 22.691 1.00 34.99 278 ALA B C 1
ATOM 5261 O O . ALA B 1 278 ? -15.836 27.178 21.741 1.00 34.20 278 ALA B O 1
ATOM 5263 N N . VAL B 1 279 ? -14.783 27.218 23.743 1.00 32.99 279 VAL B N 1
ATOM 5264 C CA . VAL B 1 279 ? -14.689 25.775 23.860 1.00 32.75 279 VAL B CA 1
ATOM 5265 C C . VAL B 1 279 ? -16.083 25.165 23.985 1.00 33.22 279 VAL B C 1
ATOM 5266 O O . VAL B 1 279 ? -16.353 24.095 23.445 1.00 33.81 279 VAL B O 1
ATOM 5270 N N . LYS B 1 280 ? -16.977 25.855 24.678 1.00 32.80 280 LYS B N 1
ATOM 5271 C CA . LYS B 1 280 ? -18.337 25.358 24.828 1.00 32.77 280 LYS B CA 1
ATOM 5272 C C . LYS B 1 280 ? -19.121 25.513 23.526 1.00 33.47 280 LYS B C 1
ATOM 5273 O O . LYS B 1 280 ? -19.609 24.529 22.976 1.00 34.06 280 LYS B O 1
ATOM 5279 N N . SER B 1 281 ? -19.213 26.743 23.022 1.00 34.29 281 SER B N 1
ATOM 5280 C CA . SER B 1 281 ? -19.967 27.038 21.798 1.00 35.02 281 SER B CA 1
ATOM 5281 C C . SER B 1 281 ? -19.384 26.446 20.528 1.00 35.63 281 SER B C 1
ATOM 5282 O O . SER B 1 281 ? -20.122 26.067 19.612 1.00 35.30 281 SER B O 1
ATOM 5285 N N . GLY B 1 282 ? -18.057 26.383 20.471 1.00 36.80 282 GLY B N 1
ATOM 5286 C CA . GLY B 1 282 ? -17.392 25.849 19.299 1.00 35.42 282 GLY B CA 1
ATOM 5287 C C . GLY B 1 282 ? -17.461 26.864 18.184 1.00 35.50 282 GLY B C 1
ATOM 5288 O O . GLY B 1 282 ? -17.112 26.588 17.039 1.00 35.85 282 GLY B O 1
ATOM 5289 N N . LYS B 1 283 ? -17.909 28.062 18.531 1.00 36.14 283 LYS B N 1
ATOM 5290 C CA . LYS B 1 283 ? -18.048 29.127 17.556 1.00 36.88 283 LYS B CA 1
ATOM 5291 C C . LYS B 1 283 ? -16.925 30.140 17.658 1.00 36.27 283 LYS B C 1
ATOM 5292 O O . LYS B 1 283 ? -16.125 30.124 18.590 1.00 36.23 283 LYS B O 1
ATOM 5298 N N . PHE B 1 284 ? -16.882 31.023 16.674 1.00 36.76 284 PHE B N 1
ATOM 5299 C CA . PHE B 1 284 ? -15.896 32.088 16.619 1.00 36.17 284 PHE B CA 1
ATOM 5300 C C . PHE B 1 284 ? -16.715 33.342 16.832 1.00 36.27 284 PHE B C 1
ATOM 5301 O O . PHE B 1 284 ? -17.234 33.908 15.875 1.00 36.61 284 PHE B O 1
ATOM 5309 N N . GLN B 1 285 ? -16.863 33.760 18.085 1.00 36.66 285 GLN B N 1
ATOM 5310 C CA . GLN B 1 285 ? -17.651 34.946 18.365 1.00 37.97 285 GLN B CA 1
ATOM 5311 C C . GLN B 1 285 ? -17.109 35.759 19.521 1.00 37.79 285 GLN B C 1
ATOM 5312 O O . GLN B 1 285 ? -16.267 35.288 20.278 1.00 38.05 285 GLN B O 1
ATOM 5318 N N . ALA B 1 286 ? -17.608 36.986 19.642 1.00 38.11 286 ALA B N 1
ATOM 5319 C CA . ALA B 1 286 ? -17.185 37.906 20.686 1.00 38.12 286 ALA B CA 1
ATOM 5320 C C . ALA B 1 286 ? -17.576 37.438 22.083 1.00 37.84 286 ALA B C 1
ATOM 5321 O O . ALA B 1 286 ? -18.315 36.467 22.244 1.00 37.48 286 ALA B O 1
ATOM 5323 N N . PHE B 1 287 ? -17.074 38.148 23.086 1.00 37.21 287 PHE B N 1
ATOM 5324 C CA . PHE B 1 287 ? -17.321 37.811 24.477 1.00 39.38 287 PHE B CA 1
ATOM 5325 C C . PHE B 1 287 ? -18.758 38.039 24.919 1.00 42.83 287 PHE B C 1
ATOM 5326 O O . PHE B 1 287 ? -19.442 38.955 24.452 1.00 43.99 287 PHE B O 1
ATOM 5334 N N . ASP B 1 288 ? -19.211 37.178 25.822 1.00 45.60 288 ASP B N 1
ATOM 5335 C CA . ASP B 1 288 ? -20.543 37.287 26.391 1.00 47.25 288 ASP B CA 1
ATOM 5336 C C . ASP B 1 288 ? -20.260 37.886 27.766 1.00 46.50 288 ASP B C 1
ATOM 5337 O O . ASP B 1 288 ? -19.672 37.227 28.624 1.00 44.17 288 ASP B O 1
ATOM 5342 N N . TRP B 1 289 ? -20.646 39.142 27.967 1.00 47.24 289 TRP B N 1
ATOM 5343 C CA . TRP B 1 289 ? -20.389 39.785 29.249 1.00 48.84 289 TRP B CA 1
ATOM 5344 C C . TRP B 1 289 ? -21.293 39.288 30.374 1.00 51.99 289 TRP B C 1
ATOM 5345 O O . TRP B 1 289 ? -21.151 39.707 31.527 1.00 52.42 289 TRP B O 1
ATOM 5356 N N . GLY B 1 290 ? -22.221 38.395 30.026 1.00 54.74 290 GLY B N 1
ATOM 5357 C CA . GLY B 1 290 ? -23.104 37.802 31.016 1.00 58.55 290 GLY B CA 1
ATOM 5358 C C . GLY B 1 290 ? -24.440 38.455 31.293 1.00 61.62 290 GLY B C 1
ATOM 5359 O O . GLY B 1 290 ? -24.876 38.493 32.448 1.00 62.47 290 GLY B O 1
ATOM 5360 N N . SER B 1 291 ? -25.096 38.951 30.247 1.00 63.88 291 SER B N 1
ATOM 5361 C CA . SER B 1 291 ? -26.398 39.609 30.382 1.00 66.21 291 SER B CA 1
ATOM 5362 C C . SER B 1 291 ? -26.730 40.406 29.123 1.00 67.66 291 SER B C 1
ATOM 5363 O O . SER B 1 291 ? -25.855 41.043 28.539 1.00 68.31 291 SER B O 1
ATOM 5366 N N . PRO B 1 292 ? -28.002 40.381 28.686 1.00 68.75 292 PRO B N 1
ATOM 5367 C CA . PRO B 1 292 ? -28.393 41.125 27.484 1.00 68.81 292 PRO B CA 1
ATOM 5368 C C . PRO B 1 292 ? -28.036 42.608 27.592 1.00 69.28 292 PRO B C 1
ATOM 5369 O O . PRO B 1 292 ? -27.717 43.250 26.591 1.00 69.73 292 PRO B O 1
ATOM 5373 N N . VAL B 1 293 ? -28.079 43.141 28.812 1.00 69.05 293 VAL B N 1
ATOM 5374 C CA . VAL B 1 293 ? -27.774 44.550 29.046 1.00 69.22 293 VAL B CA 1
ATOM 5375 C C . VAL B 1 293 ? -26.310 44.912 28.791 1.00 69.24 293 VAL B C 1
ATOM 5376 O O . VAL B 1 293 ? -26.017 45.888 28.092 1.00 69.40 293 VAL B O 1
ATOM 5380 N N . GLN B 1 294 ? -25.391 44.135 29.358 1.00 68.48 294 GLN B N 1
ATOM 5381 C CA . GLN B 1 294 ? -23.971 44.403 29.172 1.00 67.13 294 GLN B CA 1
ATOM 5382 C C . GLN B 1 294 ? -23.556 44.173 27.726 1.00 65.94 294 GLN B C 1
ATOM 5383 O O . GLN B 1 294 ? -22.745 44.925 27.181 1.00 65.22 294 GLN B O 1
ATOM 5389 N N . ASN B 1 295 ? -24.107 43.135 27.103 1.00 64.95 295 ASN B N 1
ATOM 5390 C CA . ASN B 1 295 ? -23.792 42.850 25.708 1.00 64.94 295 ASN B CA 1
ATOM 5391 C C . ASN B 1 295 ? -24.369 43.981 24.856 1.00 65.15 295 ASN B C 1
ATOM 5392 O O . ASN B 1 295 ? -23.797 44.348 23.828 1.00 64.32 295 ASN B O 1
ATOM 5397 N N . MET B 1 296 ? -25.501 44.533 25.295 1.00 65.92 296 MET B N 1
ATOM 5398 C CA . MET B 1 296 ? -26.149 45.645 24.593 1.00 66.67 296 MET B CA 1
ATOM 5399 C C . MET B 1 296 ? -25.187 46.823 24.606 1.00 65.58 296 MET B C 1
ATOM 5400 O O . MET B 1 296 ? -24.925 47.462 23.585 1.00 65.15 296 MET B O 1
ATOM 5405 N N . MET B 1 297 ? -24.676 47.096 25.797 1.00 64.63 297 MET B N 1
ATOM 5406 C CA . MET B 1 297 ? -23.734 48.172 26.029 1.00 64.58 297 MET B CA 1
ATOM 5407 C C . MET B 1 297 ? -22.417 47.943 25.280 1.00 63.74 297 MET B C 1
ATOM 5408 O O . MET B 1 297 ? -21.578 48.839 25.192 1.00 63.30 297 MET B O 1
ATOM 5413 N N . HIS B 1 298 ? -22.245 46.743 24.733 1.00 62.70 298 HIS B N 1
ATOM 5414 C CA . HIS B 1 298 ? -21.021 46.402 24.012 1.00 61.14 298 HIS B CA 1
ATOM 5415 C C . HIS B 1 298 ? -21.207 46.120 22.529 1.00 62.09 298 HIS B C 1
ATOM 5416 O O . HIS B 1 298 ? -20.341 46.452 21.716 1.00 62.21 298 HIS B O 1
ATOM 5423 N N . TYR B 1 299 ? -22.331 45.506 22.174 1.00 62.30 299 TYR B N 1
ATOM 5424 C CA . TYR B 1 299 ? -22.578 45.154 20.784 1.00 62.96 299 TYR B CA 1
ATOM 5425 C C . TYR B 1 299 ? -23.881 45.707 20.256 1.00 64.18 299 TYR B C 1
ATOM 5426 O O . TYR B 1 299 ? -24.185 45.554 19.074 1.00 64.25 299 TYR B O 1
ATOM 5435 N N . HIS B 1 300 ? -24.650 46.348 21.132 1.00 65.95 300 HIS B N 1
ATOM 5436 C CA . HIS B 1 300 ? -25.947 46.899 20.755 1.00 67.09 300 HIS B CA 1
ATOM 5437 C C . HIS B 1 300 ? -26.875 45.736 20.389 1.00 66.98 300 HIS B C 1
ATOM 5438 O O . HIS B 1 300 ? -27.933 45.928 19.792 1.00 67.22 300 HIS B O 1
ATOM 5445 N N . GLN B 1 301 ? -26.454 44.527 20.762 1.00 66.68 301 GLN B N 1
ATOM 5446 C CA . GLN B 1 301 ? -27.213 43.303 20.519 1.00 66.42 301 GLN B CA 1
ATOM 5447 C C . GLN B 1 301 ? -27.320 42.572 21.851 1.00 66.68 301 GLN B C 1
ATOM 5448 O O . GLN B 1 301 ? -26.681 42.958 22.831 1.00 66.54 301 GLN B O 1
ATOM 5454 N N . SER B 1 302 ? -28.112 41.508 21.886 1.00 66.72 302 SER B N 1
ATOM 5455 C CA . SER B 1 302 ? -28.281 40.742 23.116 1.00 67.42 302 SER B CA 1
ATOM 5456 C C . SER B 1 302 ? -27.262 39.604 23.166 1.00 66.29 302 SER B C 1
ATOM 5457 O O . SER B 1 302 ? -26.857 39.154 24.242 1.00 65.13 302 SER B O 1
ATOM 5460 N N . MET B 1 303 ? -26.860 39.154 21.981 1.00 65.35 303 MET B N 1
ATOM 5461 C CA . MET B 1 303 ? -25.903 38.061 21.821 1.00 64.44 303 MET B CA 1
ATOM 5462 C C . MET B 1 303 ? -24.631 38.585 21.156 1.00 60.85 303 MET B C 1
ATOM 5463 O O . MET B 1 303 ? -24.694 39.250 20.126 1.00 60.36 303 MET B O 1
ATOM 5468 N N . PRO B 1 304 ? -23.460 38.295 21.739 1.00 57.65 304 PRO B N 1
ATOM 5469 C CA . PRO B 1 304 ? -22.212 38.775 21.137 1.00 55.96 304 PRO B CA 1
ATOM 5470 C C . PRO B 1 304 ? -22.210 38.451 19.643 1.00 54.20 304 PRO B C 1
ATOM 5471 O O . PRO B 1 304 ? -22.692 37.396 19.238 1.00 54.92 304 PRO B O 1
ATOM 5475 N N . PRO B 1 305 ? -21.676 39.352 18.804 1.00 52.22 305 PRO B N 1
ATOM 5476 C CA . PRO B 1 305 ? -21.646 39.104 17.360 1.00 50.56 305 PRO B CA 1
ATOM 5477 C C . PRO B 1 305 ? -20.645 38.032 16.970 1.00 49.78 305 PRO B C 1
ATOM 5478 O O . PRO B 1 305 ? -19.652 37.816 17.663 1.00 50.58 305 PRO B O 1
ATOM 5482 N N . TYR B 1 306 ? -20.912 37.358 15.858 1.00 48.65 306 TYR B N 1
ATOM 5483 C CA . TYR B 1 306 ? -20.011 36.324 15.375 1.00 47.32 306 TYR B CA 1
ATOM 5484 C C . TYR B 1 306 ? -18.961 36.933 14.469 1.00 46.01 306 TYR B C 1
ATOM 5485 O O . TYR B 1 306 ? -19.232 37.887 13.744 1.00 45.10 306 TYR B O 1
ATOM 5494 N N . TYR B 1 307 ? -17.754 36.387 14.528 1.00 44.24 307 TYR B N 1
ATOM 5495 C CA . TYR B 1 307 ? -16.677 36.864 13.686 1.00 42.66 307 TYR B CA 1
ATOM 5496 C C . TYR B 1 307 ? -16.744 36.068 12.395 1.00 43.36 307 TYR B C 1
ATOM 5497 O O . TYR B 1 307 ? -17.081 34.879 12.397 1.00 43.22 307 TYR B O 1
ATOM 5506 N N . ASN B 1 308 ? -16.437 36.729 11.288 1.00 44.14 308 ASN B N 1
ATOM 5507 C CA . ASN B 1 308 ? -16.519 36.083 9.990 1.00 44.53 308 ASN B CA 1
ATOM 5508 C C . ASN B 1 308 ? -15.151 35.939 9.341 1.00 43.06 308 ASN B C 1
ATOM 5509 O O . ASN B 1 308 ? -14.570 36.919 8.879 1.00 44.22 308 ASN B O 1
ATOM 5514 N N . LEU B 1 309 ? -14.634 34.716 9.309 1.00 41.27 309 LEU B N 1
ATOM 5515 C CA . LEU B 1 309 ? -13.334 34.464 8.697 1.00 40.23 309 LEU B CA 1
ATOM 5516 C C . LEU B 1 309 ? -13.394 34.779 7.210 1.00 41.10 309 LEU B C 1
ATOM 5517 O O . LEU B 1 309 ? -12.382 35.125 6.595 1.00 40.70 309 LEU B O 1
ATOM 5522 N N . THR B 1 310 ? -14.592 34.655 6.638 1.00 41.86 310 THR B N 1
ATOM 5523 C CA . THR B 1 310 ? -14.812 34.928 5.220 1.00 41.17 310 THR B CA 1
ATOM 5524 C C . THR B 1 310 ? -14.566 36.395 4.880 1.00 40.24 310 THR B C 1
ATOM 5525 O O . THR B 1 310 ? -14.332 36.733 3.719 1.00 40.11 310 THR B O 1
ATOM 5529 N N . ASP B 1 311 ? -14.617 37.264 5.889 1.00 39.28 311 ASP B N 1
ATOM 5530 C CA . ASP B 1 311 ? -14.382 38.690 5.669 1.00 38.94 311 ASP B CA 1
ATOM 5531 C C . ASP B 1 311 ? -12.918 39.058 5.879 1.00 38.55 311 ASP B C 1
ATOM 5532 O O . ASP B 1 311 ? -12.533 40.225 5.780 1.00 39.24 311 ASP B O 1
ATOM 5537 N N . MET B 1 312 ? -12.104 38.055 6.174 1.00 36.94 312 MET B N 1
ATOM 5538 C CA . MET B 1 312 ? -10.686 38.274 6.379 1.00 35.45 312 MET B CA 1
ATOM 5539 C C . MET B 1 312 ? -10.075 38.045 5.001 1.00 34.91 312 MET B C 1
ATOM 5540 O O . MET B 1 312 ? -9.736 36.921 4.638 1.00 34.63 312 MET B O 1
ATOM 5545 N N . HIS B 1 313 ? -9.957 39.119 4.228 1.00 35.13 313 HIS B N 1
ATOM 5546 C CA . HIS B 1 313 ? -9.421 39.028 2.873 1.00 35.51 313 HIS B CA 1
ATOM 5547 C C . HIS B 1 313 ? -7.915 39.253 2.740 1.00 34.74 313 HIS B C 1
ATOM 5548 O O . HIS B 1 313 ? -7.383 39.254 1.631 1.00 34.19 313 HIS B O 1
ATOM 5555 N N . VAL B 1 314 ? -7.226 39.436 3.860 1.00 32.98 314 VAL B N 1
ATOM 5556 C CA . VAL B 1 314 ? -5.788 39.645 3.808 1.00 31.47 314 VAL B CA 1
ATOM 5557 C C . VAL B 1 314 ? -5.142 38.361 3.295 1.00 31.06 314 VAL B C 1
ATOM 5558 O O . VAL B 1 314 ? -5.588 37.263 3.624 1.00 31.23 314 VAL B O 1
ATOM 5562 N N . PRO B 1 315 ? -4.101 38.478 2.455 1.00 31.12 315 PRO B N 1
ATOM 5563 C CA . PRO B 1 315 ? -3.458 37.254 1.958 1.00 31.61 315 PRO B CA 1
ATOM 5564 C C . PRO B 1 315 ? -2.849 36.524 3.156 1.00 32.23 315 PRO B C 1
ATOM 5565 O O . PRO B 1 315 ? -1.987 37.071 3.854 1.00 30.33 315 PRO B O 1
ATOM 5569 N N . ILE B 1 316 ? -3.299 35.292 3.389 1.00 33.22 316 ILE B N 1
ATOM 5570 C CA . ILE B 1 316 ? -2.826 34.509 4.527 1.00 32.34 316 ILE B CA 1
ATOM 5571 C C . ILE B 1 316 ? -2.130 33.188 4.165 1.00 32.71 316 ILE B C 1
ATOM 5572 O O . ILE B 1 316 ? -2.539 32.477 3.245 1.00 33.68 316 ILE B O 1
ATOM 5577 N N . ALA B 1 317 ? -1.050 32.893 4.882 1.00 33.00 317 ALA B N 1
ATOM 5578 C CA . ALA B 1 317 ? -0.281 31.659 4.702 1.00 31.66 317 ALA B CA 1
ATOM 5579 C C . ALA B 1 317 ? -0.355 30.993 6.072 1.00 31.52 317 ALA B C 1
ATOM 5580 O O . ALA B 1 317 ? -0.027 31.615 7.088 1.00 32.09 317 ALA B O 1
ATOM 5582 N N . VAL B 1 318 ? -0.797 29.741 6.108 1.00 29.86 318 VAL B N 1
ATOM 5583 C CA . VAL B 1 318 ? -0.951 29.042 7.377 1.00 29.32 318 VAL B CA 1
ATOM 5584 C C . VAL B 1 318 ? -0.052 27.825 7.575 1.00 29.96 318 VAL B C 1
ATOM 5585 O O . VAL B 1 318 ? 0.221 27.071 6.639 1.00 30.76 318 VAL B O 1
ATOM 5589 N N . TRP B 1 319 ? 0.386 27.638 8.815 1.00 28.70 319 TRP B N 1
ATOM 5590 C CA . TRP B 1 319 ? 1.206 26.498 9.197 1.00 28.22 319 TRP B CA 1
ATOM 5591 C C . TRP B 1 319 ? 0.596 25.974 10.478 1.00 29.68 319 TRP B C 1
ATOM 5592 O O . TRP B 1 319 ? 0.558 26.690 11.490 1.00 30.79 319 TRP B O 1
ATOM 5603 N N . ASN B 1 320 ? 0.104 24.741 10.444 1.00 29.07 320 ASN B N 1
ATOM 5604 C CA . ASN B 1 320 ? -0.491 24.146 11.634 1.00 29.57 320 ASN B CA 1
ATOM 5605 C C . ASN B 1 320 ? 0.148 22.784 11.872 1.00 29.27 320 ASN B C 1
ATOM 5606 O O . ASN B 1 320 ? 0.706 22.188 10.952 1.00 30.00 320 ASN B O 1
ATOM 5611 N N . GLY B 1 321 ? 0.087 22.291 13.101 1.00 29.12 321 GLY B N 1
ATOM 5612 C CA . GLY B 1 321 ? 0.702 21.006 13.384 1.00 28.99 321 GLY B CA 1
ATOM 5613 C C . GLY B 1 321 ? -0.262 19.845 13.498 1.00 30.11 321 GLY B C 1
ATOM 5614 O O . GLY B 1 321 ? -1.359 19.976 14.055 1.00 31.74 321 GLY B O 1
ATOM 5615 N N . GLY B 1 322 ? 0.142 18.699 12.961 1.00 29.94 322 GLY B N 1
ATOM 5616 C CA . GLY B 1 322 ? -0.701 17.523 13.046 1.00 30.17 322 GLY B CA 1
ATOM 5617 C C . GLY B 1 322 ? -0.858 17.064 14.488 1.00 31.25 322 GLY B C 1
ATOM 5618 O O . GLY B 1 322 ? -1.813 16.356 14.824 1.00 32.03 322 GLY B O 1
ATOM 5619 N N . ASN B 1 323 ? 0.077 17.467 15.349 1.00 31.32 323 ASN B N 1
ATOM 5620 C CA . ASN B 1 323 ? 0.024 17.083 16.757 1.00 30.98 323 ASN B CA 1
ATOM 5621 C C . ASN B 1 323 ? -0.333 18.199 17.722 1.00 29.96 323 ASN B C 1
ATOM 5622 O O . ASN B 1 323 ? -0.193 18.057 18.929 1.00 28.40 323 ASN B O 1
ATOM 5627 N N . ASP B 1 324 ? -0.802 19.312 17.178 1.00 30.60 324 ASP B N 1
ATOM 5628 C CA . ASP B 1 324 ? -1.221 20.444 17.991 1.00 30.30 324 ASP B CA 1
ATOM 5629 C C . ASP B 1 324 ? -2.519 20.003 18.709 1.00 29.66 324 ASP B C 1
ATOM 5630 O O . ASP B 1 324 ? -3.410 19.397 18.095 1.00 29.46 324 ASP B O 1
ATOM 5635 N N . LEU B 1 325 ? -2.610 20.284 20.007 1.00 27.69 325 LEU B N 1
ATOM 5636 C CA . LEU B 1 325 ? -3.783 19.914 20.795 1.00 26.92 325 LEU B CA 1
ATOM 5637 C C . LEU B 1 325 ? -4.710 21.107 21.034 1.00 27.41 325 LEU B C 1
ATOM 5638 O O . LEU B 1 325 ? -5.831 20.951 21.539 1.00 26.22 325 LEU B O 1
ATOM 5643 N N . LEU B 1 326 ? -4.222 22.293 20.675 1.00 26.84 326 LEU B N 1
ATOM 5644 C CA . LEU B 1 326 ? -4.960 23.545 20.831 1.00 26.73 326 LEU B CA 1
ATOM 5645 C C . LEU B 1 326 ? -5.484 24.010 19.485 1.00 25.35 326 LEU B C 1
ATOM 5646 O O . LEU B 1 326 ? -6.690 24.166 19.298 1.00 25.10 326 LEU B O 1
ATOM 5651 N N . ALA B 1 327 ? -4.565 24.254 18.562 1.00 24.28 327 ALA B N 1
ATOM 5652 C CA . ALA B 1 327 ? -4.921 24.636 17.204 1.00 23.75 327 ALA B CA 1
ATOM 5653 C C . ALA B 1 327 ? -4.946 23.291 16.477 1.00 23.98 327 ALA B C 1
ATOM 5654 O O . ALA B 1 327 ? -4.179 23.062 15.535 1.00 25.98 327 ALA B O 1
ATOM 5656 N N . ASP B 1 328 ? -5.814 22.401 16.959 1.00 23.79 328 ASP B N 1
ATOM 5657 C CA . ASP B 1 328 ? -5.973 21.050 16.420 1.00 24.62 328 ASP B CA 1
ATOM 5658 C C . ASP B 1 328 ? -6.320 21.037 14.938 1.00 26.80 328 ASP B C 1
ATOM 5659 O O . ASP B 1 328 ? -6.963 21.957 14.425 1.00 26.67 328 ASP B O 1
ATOM 5664 N N . PRO B 1 329 ? -5.920 19.970 14.235 1.00 27.65 329 PRO B N 1
ATOM 5665 C CA . PRO B 1 329 ? -6.185 19.830 12.804 1.00 28.62 329 PRO B CA 1
ATOM 5666 C C . PRO B 1 329 ? -7.628 20.110 12.381 1.00 29.79 329 PRO B C 1
ATOM 5667 O O . PRO B 1 329 ? -7.871 20.815 11.402 1.00 30.18 329 PRO B O 1
ATOM 5671 N N . HIS B 1 330 ? -8.586 19.577 13.128 1.00 30.88 330 HIS B N 1
ATOM 5672 C CA . HIS B 1 330 ? -9.994 19.758 12.785 1.00 30.57 330 HIS B CA 1
ATOM 5673 C C . HIS B 1 330 ? -10.425 21.235 12.762 1.00 31.08 330 HIS B C 1
ATOM 5674 O O . HIS B 1 330 ? -10.932 21.722 11.738 1.00 30.47 330 HIS B O 1
ATOM 5681 N N . ASP B 1 331 ? -10.223 21.946 13.872 1.00 30.42 331 ASP B N 1
ATOM 5682 C CA . ASP B 1 331 ? -10.590 23.360 13.939 1.00 30.47 331 ASP B CA 1
ATOM 5683 C C . ASP B 1 331 ? -9.867 24.164 12.841 1.00 31.20 331 ASP B C 1
ATOM 5684 O O . ASP B 1 331 ? -10.453 25.055 12.223 1.00 31.63 331 ASP B O 1
ATOM 5689 N N . VAL B 1 332 ? -8.600 23.835 12.594 1.00 30.39 332 VAL B N 1
ATOM 5690 C CA . VAL B 1 332 ? -7.810 24.521 11.578 1.00 29.45 332 VAL B CA 1
ATOM 5691 C C . VAL B 1 332 ? -8.400 24.255 10.201 1.00 30.85 332 VAL B C 1
ATOM 5692 O O . VAL B 1 332 ? -8.485 25.152 9.369 1.00 30.93 332 VAL B O 1
ATOM 5696 N N . ASP B 1 333 ? -8.817 23.016 9.964 1.00 33.56 333 ASP B N 1
ATOM 5697 C CA . ASP B 1 333 ? -9.390 22.650 8.676 1.00 34.36 333 ASP B CA 1
ATOM 5698 C C . ASP B 1 333 ? -10.685 23.388 8.399 1.00 33.99 333 ASP B C 1
ATOM 5699 O O . ASP B 1 333 ? -10.989 23.688 7.246 1.00 33.22 333 ASP B O 1
ATOM 5704 N N . LEU B 1 334 ? -11.445 23.679 9.452 1.00 32.67 334 LEU B N 1
ATOM 5705 C CA . LEU B 1 334 ? -12.688 24.411 9.290 1.00 33.49 334 LEU B CA 1
ATOM 5706 C C . LEU B 1 334 ? -12.351 25.872 9.012 1.00 35.11 334 LEU B C 1
ATOM 5707 O O . LEU B 1 334 ? -13.065 26.573 8.289 1.00 35.42 334 LEU B O 1
ATOM 5712 N N . LEU B 1 335 ? -11.252 26.331 9.599 1.00 36.25 335 LEU B N 1
ATOM 5713 C CA . LEU B 1 335 ? -10.817 27.707 9.409 1.00 36.56 335 LEU B CA 1
ATOM 5714 C C . LEU B 1 335 ? -10.305 27.866 7.986 1.00 36.69 335 LEU B C 1
ATOM 5715 O O . LEU B 1 335 ? -10.629 28.833 7.306 1.00 37.39 335 LEU B O 1
ATOM 5720 N N . LEU B 1 336 ? -9.521 26.896 7.532 1.00 36.71 336 LEU B N 1
ATOM 5721 C CA . LEU B 1 336 ? -8.963 26.945 6.194 1.00 37.06 336 LEU B CA 1
ATOM 5722 C C . LEU B 1 336 ? -10.033 27.017 5.110 1.00 38.30 336 LEU B C 1
ATOM 5723 O O . LEU B 1 336 ? -9.889 27.765 4.139 1.00 38.56 336 LEU B O 1
ATOM 5728 N N . SER B 1 337 ? -11.112 26.257 5.279 1.00 38.88 337 SER B N 1
ATOM 5729 C CA . SER B 1 337 ? -12.176 26.228 4.280 1.00 39.74 337 SER B CA 1
ATOM 5730 C C . SER B 1 337 ? -12.953 27.535 4.170 1.00 39.81 337 SER B C 1
ATOM 5731 O O . SER B 1 337 ? -13.725 27.727 3.230 1.00 40.93 337 SER B O 1
ATOM 5734 N N . LYS B 1 338 ? -12.753 28.441 5.117 1.00 39.20 338 LYS B N 1
ATOM 5735 C CA . LYS B 1 338 ? -13.469 29.702 5.061 1.00 38.51 338 LYS B CA 1
ATOM 5736 C C . LYS B 1 338 ? -12.630 30.825 4.469 1.00 38.62 338 LYS B C 1
ATOM 5737 O O . LYS B 1 338 ? -13.106 31.566 3.615 1.00 38.14 338 LYS B O 1
ATOM 5743 N N . LEU B 1 339 ? -11.378 30.930 4.908 1.00 40.10 339 LEU B N 1
ATOM 5744 C CA . LEU B 1 339 ? -10.470 31.981 4.438 1.00 41.79 339 LEU B CA 1
ATOM 5745 C C . LEU B 1 339 ? -10.556 32.264 2.933 1.00 42.32 339 LEU B C 1
ATOM 5746 O O . LEU B 1 339 ? -10.183 31.429 2.105 1.00 43.23 339 LEU B O 1
ATOM 5751 N N . PRO B 1 340 ? -11.031 33.469 2.567 1.00 41.76 340 PRO B N 1
ATOM 5752 C CA . PRO B 1 340 ? -11.185 33.898 1.174 1.00 40.13 340 PRO B CA 1
ATOM 5753 C C . PRO B 1 340 ? -9.910 34.030 0.346 1.00 39.51 340 PRO B C 1
ATOM 5754 O O . PRO B 1 340 ? -9.931 33.813 -0.864 1.00 39.33 340 PRO B O 1
ATOM 5758 N N . ASN B 1 341 ? -8.802 34.379 0.987 1.00 38.44 341 ASN B N 1
ATOM 5759 C CA . ASN B 1 341 ? -7.564 34.575 0.250 1.00 38.55 341 ASN B CA 1
ATOM 5760 C C . ASN B 1 341 ? -6.383 33.774 0.813 1.00 38.42 341 ASN B C 1
ATOM 5761 O O . ASN B 1 341 ? -5.346 34.332 1.178 1.00 39.59 341 ASN B O 1
ATOM 5766 N N . LEU B 1 342 ? -6.538 32.457 0.875 1.00 37.23 342 LEU B N 1
ATOM 5767 C CA . LEU B 1 342 ? -5.478 31.601 1.397 1.00 36.22 342 LEU B CA 1
ATOM 5768 C C . LEU B 1 342 ? -4.406 31.411 0.325 1.00 36.08 342 LEU B C 1
ATOM 5769 O O . LEU B 1 342 ? -4.643 30.765 -0.694 1.00 36.46 342 LEU B O 1
ATOM 5774 N N . ILE B 1 343 ? -3.221 31.963 0.551 1.00 35.64 343 ILE B N 1
ATOM 5775 C CA . ILE B 1 343 ? -2.168 31.848 -0.447 1.00 35.27 343 ILE B CA 1
ATOM 5776 C C . ILE B 1 343 ? -1.255 30.665 -0.196 1.00 35.65 343 ILE B C 1
ATOM 5777 O O . ILE B 1 343 ? -0.522 30.234 -1.084 1.00 36.33 343 ILE B O 1
ATOM 5782 N N . TYR B 1 344 ? -1.311 30.125 1.012 1.00 36.21 344 TYR B N 1
ATOM 5783 C CA . TYR B 1 344 ? -0.443 29.016 1.360 1.00 35.69 344 TYR B CA 1
ATOM 5784 C C . TYR B 1 344 ? -0.950 28.238 2.554 1.00 35.96 344 TYR B C 1
ATOM 5785 O O . TYR B 1 344 ? -1.656 28.762 3.411 1.00 37.46 344 TYR B O 1
ATOM 5794 N N . HIS B 1 345 ? -0.578 26.971 2.596 1.00 35.72 345 HIS B N 1
ATOM 5795 C CA . HIS B 1 345 ? -0.947 26.100 3.689 1.00 35.78 345 HIS B CA 1
ATOM 5796 C C . HIS B 1 345 ? 0.073 24.993 3.723 1.00 34.67 345 HIS B C 1
ATOM 5797 O O . HIS B 1 345 ? 0.445 24.448 2.690 1.00 35.34 345 HIS B O 1
ATOM 5804 N N . ARG B 1 346 ? 0.520 24.663 4.921 1.00 34.15 346 ARG B N 1
ATOM 5805 C CA . ARG B 1 346 ? 1.500 23.615 5.099 1.00 34.83 346 ARG B CA 1
ATOM 5806 C C . ARG B 1 346 ? 1.208 22.977 6.438 1.00 33.71 346 ARG B C 1
ATOM 5807 O O . ARG B 1 346 ? 1.296 23.637 7.477 1.00 33.21 346 ARG B O 1
ATOM 5815 N N . LYS B 1 347 ? 0.816 21.707 6.418 1.00 32.68 347 LYS B N 1
ATOM 5816 C CA . LYS B 1 347 ? 0.543 21.005 7.668 1.00 31.33 347 LYS B CA 1
ATOM 5817 C C . LYS B 1 347 ? 1.773 20.177 8.021 1.00 30.97 347 LYS B C 1
ATOM 5818 O O . LYS B 1 347 ? 2.143 19.261 7.285 1.00 32.84 347 LYS B O 1
ATOM 5824 N N . ILE B 1 348 ? 2.422 20.514 9.131 1.00 28.69 348 ILE B N 1
ATOM 5825 C CA . ILE B 1 348 ? 3.599 19.779 9.561 1.00 26.42 348 ILE B CA 1
ATOM 5826 C C . ILE B 1 348 ? 3.088 18.720 10.533 1.00 27.42 348 ILE B C 1
ATOM 5827 O O . ILE B 1 348 ? 2.776 19.024 11.688 1.00 27.50 348 ILE B O 1
ATOM 5832 N N . PRO B 1 349 ? 2.996 17.461 10.075 1.00 26.94 349 PRO B N 1
ATOM 5833 C CA . PRO B 1 349 ? 2.514 16.313 10.860 1.00 27.07 349 PRO B CA 1
ATOM 5834 C C . PRO B 1 349 ? 3.023 16.134 12.298 1.00 26.78 349 PRO B C 1
ATOM 5835 O O . PRO B 1 349 ? 2.227 16.040 13.239 1.00 27.84 349 PRO B O 1
ATOM 5839 N N . PRO B 1 350 ? 4.346 16.087 12.492 1.00 25.21 350 PRO B N 1
ATOM 5840 C CA . PRO B 1 350 ? 4.897 15.911 13.837 1.00 24.59 350 PRO B CA 1
ATOM 5841 C C . PRO B 1 350 ? 4.775 17.110 14.786 1.00 24.73 350 PRO B C 1
ATOM 5842 O O . PRO B 1 350 ? 4.830 16.955 16.010 1.00 25.56 350 PRO B O 1
ATOM 5846 N N . TYR B 1 351 ? 4.607 18.296 14.216 1.00 23.37 351 TYR B N 1
ATOM 5847 C CA . TYR B 1 351 ? 4.516 19.523 14.986 1.00 20.86 351 TYR B CA 1
ATOM 5848 C C . TYR B 1 351 ? 3.371 19.629 15.978 1.00 20.49 351 TYR B C 1
ATOM 5849 O O . TYR B 1 351 ? 2.231 19.261 15.696 1.00 19.08 351 TYR B O 1
ATOM 5858 N N . ASN B 1 352 ? 3.711 20.126 17.158 1.00 22.17 352 ASN B N 1
ATOM 5859 C CA . ASN B 1 352 ? 2.757 20.346 18.228 1.00 23.92 352 ASN B CA 1
ATOM 5860 C C . ASN B 1 352 ? 2.583 21.870 18.336 1.00 25.21 352 ASN B C 1
ATOM 5861 O O . ASN B 1 352 ? 3.199 22.639 17.588 1.00 23.24 352 ASN B O 1
ATOM 5866 N N . HIS B 1 353 ? 1.769 22.316 19.279 1.00 25.35 353 HIS B N 1
ATOM 5867 C CA . HIS B 1 353 ? 1.527 23.740 19.389 1.00 25.57 353 HIS B CA 1
ATOM 5868 C C . HIS B 1 353 ? 2.727 24.656 19.674 1.00 25.71 353 HIS B C 1
ATOM 5869 O O . HIS B 1 353 ? 2.821 25.748 19.105 1.00 25.61 353 HIS B O 1
ATOM 5876 N N . LEU B 1 354 ? 3.630 24.236 20.554 1.00 23.35 354 LEU B N 1
ATOM 5877 C CA . LEU B 1 354 ? 4.784 25.062 20.885 1.00 22.10 354 LEU B CA 1
ATOM 5878 C C . LEU B 1 354 ? 5.912 25.021 19.846 1.00 22.46 354 LEU B C 1
ATOM 5879 O O . LEU B 1 354 ? 6.791 25.882 19.844 1.00 22.66 354 LEU B O 1
ATOM 5884 N N . ASP B 1 355 ? 5.889 24.031 18.960 1.00 23.74 355 ASP B N 1
ATOM 5885 C CA . ASP B 1 355 ? 6.945 23.901 17.959 1.00 24.32 355 ASP B CA 1
ATOM 5886 C C . ASP B 1 355 ? 7.096 25.128 17.084 1.00 26.28 355 ASP B C 1
ATOM 5887 O O . ASP B 1 355 ? 8.209 25.539 16.764 1.00 26.80 355 ASP B O 1
ATOM 5892 N N . PHE B 1 356 ? 5.971 25.712 16.695 1.00 27.54 356 PHE B N 1
ATOM 5893 C CA . PHE B 1 356 ? 5.980 26.895 15.847 1.00 26.90 356 PHE B CA 1
ATOM 5894 C C . PHE B 1 356 ? 6.809 28.061 16.404 1.00 26.32 356 PHE B C 1
ATOM 5895 O O . PHE B 1 356 ? 7.252 28.924 15.637 1.00 26.15 356 PHE B O 1
ATOM 5903 N N . ILE B 1 357 ? 7.024 28.092 17.720 1.00 24.57 357 ILE B N 1
ATOM 5904 C CA . ILE B 1 357 ? 7.826 29.155 18.317 1.00 25.18 357 ILE B CA 1
ATOM 5905 C C . ILE B 1 357 ? 9.135 28.622 18.903 1.00 26.43 357 ILE B C 1
ATOM 5906 O O . ILE B 1 357 ? 10.102 29.376 19.031 1.00 27.35 357 ILE B O 1
ATOM 5911 N N . TRP B 1 358 ? 9.178 27.324 19.229 1.00 26.87 358 TRP B N 1
ATOM 5912 C CA . TRP B 1 358 ? 10.369 26.716 19.845 1.00 25.31 358 TRP B CA 1
ATOM 5913 C C . TRP B 1 358 ? 11.017 25.473 19.200 1.00 23.89 358 TRP B C 1
ATOM 5914 O O . TRP B 1 358 ? 12.130 25.103 19.563 1.00 22.44 358 TRP B O 1
ATOM 5925 N N . ALA B 1 359 ? 10.326 24.814 18.275 1.00 25.29 359 ALA B N 1
ATOM 5926 C CA . ALA B 1 359 ? 10.863 23.613 17.630 1.00 24.21 359 ALA B CA 1
ATOM 5927 C C . ALA B 1 359 ? 12.281 23.885 17.179 1.00 26.17 359 ALA B C 1
ATOM 5928 O O . ALA B 1 359 ? 12.535 24.892 16.521 1.00 27.48 359 ALA B O 1
ATOM 5930 N N . MET B 1 360 ? 13.206 22.995 17.531 1.00 27.33 360 MET B N 1
ATOM 5931 C CA . MET B 1 360 ? 14.604 23.169 17.151 1.00 27.47 360 MET B CA 1
ATOM 5932 C C . MET B 1 360 ? 14.807 23.184 15.638 1.00 28.71 360 MET B C 1
ATOM 5933 O O . MET B 1 360 ? 15.798 23.737 15.138 1.00 29.41 360 MET B O 1
ATOM 5938 N N . ASP B 1 361 ? 13.868 22.582 14.912 1.00 27.86 361 ASP B N 1
ATOM 5939 C CA . ASP B 1 361 ? 13.949 22.557 13.461 1.00 27.68 361 ASP B CA 1
ATOM 5940 C C . ASP B 1 361 ? 12.930 23.518 12.832 1.00 29.30 361 ASP B C 1
ATOM 5941 O O . ASP B 1 361 ? 12.586 23.399 11.650 1.00 30.14 361 ASP B O 1
ATOM 5946 N N . ALA B 1 362 ? 12.448 24.475 13.616 1.00 28.97 362 ALA B N 1
ATOM 5947 C CA . ALA B 1 362 ? 11.488 25.436 13.094 1.00 29.90 362 ALA B CA 1
ATOM 5948 C C . ALA B 1 362 ? 12.043 26.158 11.853 1.00 30.75 362 ALA B C 1
ATOM 5949 O O . ALA B 1 362 ? 11.293 26.439 10.904 1.00 30.91 362 ALA B O 1
ATOM 5951 N N . PRO B 1 363 ? 13.360 26.469 11.838 1.00 30.14 363 PRO B N 1
ATOM 5952 C CA . PRO B 1 363 ? 13.895 27.153 10.658 1.00 30.86 363 PRO B CA 1
ATOM 5953 C C . PRO B 1 363 ? 13.557 26.406 9.356 1.00 32.26 363 PRO B C 1
ATOM 5954 O O . PRO B 1 363 ? 12.972 26.978 8.425 1.00 31.50 363 PRO B O 1
ATOM 5958 N N . GLN B 1 364 ? 13.908 25.124 9.310 1.00 32.13 364 GLN B N 1
ATOM 5959 C CA . GLN B 1 364 ? 13.657 24.301 8.134 1.00 33.14 364 GLN B CA 1
ATOM 5960 C C . GLN B 1 364 ? 12.183 24.027 7.883 1.00 31.41 364 GLN B C 1
ATOM 5961 O O . GLN B 1 364 ? 11.733 24.019 6.748 1.00 32.72 364 GLN B O 1
ATOM 5967 N N . ALA B 1 365 ? 11.429 23.812 8.949 1.00 31.06 365 ALA B N 1
ATOM 5968 C CA . ALA B 1 365 ? 10.018 23.494 8.825 1.00 29.90 365 ALA B CA 1
ATOM 5969 C C . ALA B 1 365 ? 9.094 24.679 8.592 1.00 28.85 365 ALA B C 1
ATOM 5970 O O . ALA B 1 365 ? 8.083 24.541 7.910 1.00 29.26 365 ALA B O 1
ATOM 5972 N N . VAL B 1 366 ? 9.418 25.842 9.146 1.00 28.07 366 VAL B N 1
ATOM 5973 C CA . VAL B 1 366 ? 8.531 26.987 8.960 1.00 28.21 366 VAL B CA 1
ATOM 5974 C C . VAL B 1 366 ? 9.183 28.325 8.647 1.00 28.88 366 VAL B C 1
ATOM 5975 O O . VAL B 1 366 ? 8.860 28.954 7.642 1.00 28.15 366 VAL B O 1
ATOM 5979 N N . TYR B 1 367 ? 10.085 28.764 9.520 1.00 29.64 367 TYR B N 1
ATOM 5980 C CA . TYR B 1 367 ? 10.717 30.063 9.351 1.00 30.62 367 TYR B CA 1
ATOM 5981 C C . TYR B 1 367 ? 11.328 30.330 7.979 1.00 31.43 367 TYR B C 1
ATOM 5982 O O . TYR B 1 367 ? 11.044 31.366 7.373 1.00 31.79 367 TYR B O 1
ATOM 5991 N N . ASN B 1 368 ? 12.151 29.417 7.475 1.00 30.21 368 ASN B N 1
ATOM 5992 C CA . ASN B 1 368 ? 12.769 29.645 6.180 1.00 31.85 368 ASN B CA 1
ATOM 5993 C C . ASN B 1 368 ? 11.751 29.875 5.088 1.00 33.13 368 ASN B C 1
ATOM 5994 O O . ASN B 1 368 ? 12.003 30.625 4.143 1.00 33.46 368 ASN B O 1
ATOM 5999 N N . GLU B 1 369 ? 10.601 29.226 5.212 1.00 35.00 369 GLU B N 1
ATOM 6000 C CA . GLU B 1 369 ? 9.556 29.365 4.211 1.00 36.27 369 GLU B CA 1
ATOM 6001 C C . GLU B 1 369 ? 8.897 30.731 4.333 1.00 34.72 369 GLU B C 1
ATOM 6002 O O . GLU B 1 369 ? 8.419 31.290 3.343 1.00 32.22 369 GLU B O 1
ATOM 6008 N N . ILE B 1 370 ? 8.872 31.260 5.553 1.00 34.29 370 ILE B N 1
ATOM 6009 C CA . ILE B 1 370 ? 8.297 32.576 5.793 1.00 34.26 370 ILE B CA 1
ATOM 6010 C C . ILE B 1 370 ? 9.263 33.615 5.215 1.00 35.60 370 ILE B C 1
ATOM 6011 O O . ILE B 1 370 ? 8.844 34.528 4.505 1.00 35.94 370 ILE B O 1
ATOM 6016 N N . VAL B 1 371 ? 10.554 33.464 5.504 1.00 35.82 371 VAL B N 1
ATOM 6017 C CA . VAL B 1 371 ? 11.555 34.385 4.984 1.00 35.73 371 VAL B CA 1
ATOM 6018 C C . VAL B 1 371 ? 11.488 34.379 3.458 1.00 37.56 371 VAL B C 1
ATOM 6019 O O . VAL B 1 371 ? 11.565 35.429 2.815 1.00 38.66 371 VAL B O 1
ATOM 6023 N N . SER B 1 372 ? 11.341 33.189 2.883 1.00 38.38 372 SER B N 1
ATOM 6024 C CA . SER B 1 372 ? 11.266 33.031 1.435 1.00 38.12 372 SER B CA 1
ATOM 6025 C C . SER B 1 372 ? 10.046 33.746 0.881 1.00 37.28 372 SER B C 1
ATOM 6026 O O . SER B 1 372 ? 10.135 34.450 -0.116 1.00 37.30 372 SER B O 1
ATOM 6029 N N . MET B 1 373 ? 8.906 33.566 1.537 1.00 37.96 373 MET B N 1
ATOM 6030 C CA . MET B 1 373 ? 7.669 34.201 1.100 1.00 38.44 373 MET B CA 1
ATOM 6031 C C . MET B 1 373 ? 7.635 35.710 1.289 1.00 39.80 373 MET B C 1
ATOM 6032 O O . MET B 1 373 ? 7.145 36.431 0.419 1.00 40.35 373 MET B O 1
ATOM 6037 N N . MET B 1 374 ? 8.131 36.191 2.425 1.00 41.18 374 MET B N 1
ATOM 6038 C CA . MET B 1 374 ? 8.161 37.624 2.680 1.00 42.99 374 MET B CA 1
ATOM 6039 C C . MET B 1 374 ? 9.089 38.279 1.662 1.00 46.28 374 MET B C 1
ATOM 6040 O O . MET B 1 374 ? 8.869 39.416 1.245 1.00 47.39 374 MET B O 1
ATOM 6045 N N . GLY B 1 375 ? 10.117 37.544 1.247 1.00 49.14 375 GLY B N 1
ATOM 6046 C CA . GLY B 1 375 ? 11.063 38.067 0.279 1.00 53.13 375 GLY B CA 1
ATOM 6047 C C . GLY B 1 375 ? 10.455 38.368 -1.080 1.00 55.54 375 GLY B C 1
ATOM 6048 O O . GLY B 1 375 ? 10.827 39.341 -1.733 1.00 55.06 375 GLY B O 1
ATOM 6049 N N . THR B 1 376 ? 9.519 37.527 -1.505 1.00 58.87 376 THR B N 1
ATOM 6050 C CA . THR B 1 376 ? 8.857 37.693 -2.793 1.00 62.39 376 THR B CA 1
ATOM 6051 C C . THR B 1 376 ? 7.499 38.371 -2.636 1.00 65.27 376 THR B C 1
ATOM 6052 O O . THR B 1 376 ? 6.529 38.013 -3.308 1.00 65.66 376 THR B O 1
ATOM 6056 N N . ASP B 1 377 ? 7.440 39.354 -1.742 1.00 68.11 377 ASP B N 1
ATOM 6057 C CA . ASP B 1 377 ? 6.211 40.097 -1.486 1.00 70.69 377 ASP B CA 1
ATOM 6058 C C . ASP B 1 377 ? 6.378 41.573 -1.865 1.00 72.23 377 ASP B C 1
ATOM 6059 O O . ASP B 1 377 ? 5.449 42.122 -2.507 1.00 72.53 377 ASP B O 1
#

Foldseek 3Di:
DFAFPDADDPLLPDDVQRLQVVQVFDKDWDWWAWPQFWIWIKMKRQAAPQADPPRLAFAEEEEEEAPLAFQCLQVLDHLLQRLQSVLRNLRHTYMYTGFQFFQGGQDGPPDDLPDLVSQQDALLCCLVIVQVRVQVVVCVVSVDQAHAYEYAESGVCSVLQNLQPPVVNVVRHQEYEYELYFQFFQQFAAPCLVVLQPDLVVLCVPQNRHKDDAQDPVLLCCLRPQCRTDPSVVVQVVVVCSQWFDPPVQFDSNSSSSVSSRGRRIGGSQRSNQNSVRNVVRFRFDRQSDAQVVCCVVPVGSDTDGRASLSNQHAYAYEYECGTRGSHPVSVVVSVVRHPHHPYYDYHHSDIRSCCSGGNCNVVVPSVVVSVVVVVD/DFAFPDADDPLLPDDDQVLQCVLPFDKDWDWWAWPQFWIWIKMKRQAAPQAPPPRLHFAEEEEFEAALAFQCLQVLDHLLQRLQSVCRNLRHTYMYTGFQFFQGGQDGPPDDLPDLVSQQDALLCCLVIVQVRVLVVVCVVSVDQAHAYEYAESGVQSVLQNLLPPVVNVVRHQEYEYELDFQFFQQFAAPCLVVLLPPLVVLCVVANRHKDDAQDVVLLCCLRPQCRTDPSVVVQVVVVCSQWFDPPVQFDSNSSSNVSSRGRRIHGSQRSNQNSVRNVVRFRFDRQSDAQVVCCVVVVGSDTDGRASLSNQHAYAYEYECGTRGSHPVSVVVSVVRHPHHPYYDYHHSDIRSCCSGGNCNVVVPSVVVSVVVVVD

GO terms:
  GO:0004806 triacylglycerol lipase activity (F, IDA)
  GO:0005576 extracellular region (C, IDA)

Sequence (754 aa):
AFGKLHPTNPEVTMNISQMITYWGYPAEEYEVVTEDGYILGIDRIPYGRKNSENIGRRPVAFLQHGLLASATNWISNLPNNSLAFILADAGYDVWLGNSRGNTWARRNLYYSPDSVEFWAFSFDEMAKYDLPATIDFILKKTGQDKLHYVGHSQGTTIGFIAFSTNPKLAKRIKTFYALAPVATVKYTETLINKLMLVPSFLFKLIFGNKIFYPHHFFDQFLATEVCSRETVDLLCSNALFIICGFDTMNLNMSRLDVYLSHNPAGTSVQNVLHWSQAVKSGKFQAFDWGSPVQNMMHYHQSMPPYYNLTDMHVPIAVWNGGNDLLADPHDVDLLLSKLPNLIYHRKIPPYNHLDFIWAMDAPQAVYNEIVSMMGTDAFGKLHPTNPEVTMNISQMITYWGYPAEEYEVVTEDGYILGIDRIPYGRKNSENIGRRPVAFLQHGLLASATNWISNLPNNSLAFILADAGYDVWLGNSRGNTWARRNLYYSPDSVEFWAFSFDEMAKYDLPATIDFILKKTGQDKLHYVGHSQGTTIGFIAFSTNPKLAKRIKTFYALAPVATVKYTETLINKLMLVPSFLFKLIFGNKIFYPHHFFDQFLATEVCSRETVDLLCSNALFIICGFDTMNLNMSRLDVYLSHNPAGTSVQNVLHWSQAVKSGKFQAFDWGSPVQNMMHYHQSMPPYYNLTDMHVPIAVWNGGNDLLADPHDVDLLLSKLPNLIYHRKIPPYNHLDFIWAMDAPQAVYNEIVSMMGTD

Secondary structure (DSSP, 8-state):
---BSS---GGGG--HHHHHHHTT---EEEEEE-TTSEEEEEEEE-S-SS--TTTTTPPEEEEE--TT--GGGGSSS-TTT-HHHHHHHTT-EEEE---TTSTTS-EESSS-TTSTTTT---HHHIIIIIHHHHHHHHHHHH--S-EEEEEETHHHHHHHHHHHH-HHHHTTEEEEEEES--S--SS--SGGGGGGTS-HHHHHHHS-SSEES---HHHHHIIIIITTBTTTHHHHHHHHHHHH---GGGS-GGGHHHHHTT----EEHHHHHHHHHHHHH-S-B----SSHHHHHHHHSSSSPPBP-GGG--S-EEEEEETT-SSS-HHHHHHHHTT-TTEEEEEEETT--TTHHHH-TTHIIIIIHHHHHHHHT-/---BSSPPPGGGG--HHHHHHHTT---EEEEEE-TTSEEEEEEEE-SBTTB-TTTTTPPEEEEE--TT--GGGGSSS-TTTSHHHHHHHTT-EEEE---TTSTTS-EESSS-TTSTTTT---HHHIIIIIHHHHHHHHHHHH--S-EEEEEETHHHHHHHHHHTT-HHHHTTEEEEEEES--S--SS--SGGGGGGTS-HHHHHHHT-SSEES---HHHHHIIIIITTBTTTHHHHHHHHHHHH---GGGS-GGGHHHHHTT----EEHHHHHHHHHHHHH-S-B----SSHHHHHHHHSSSSPPBP-GGG--S-EEEEEETT-SSS-HHHHHHHHTT-TTEEEEEEETT--TTHHHH-TTHIIIIIHHHHHHHHT-

InterPro domains:
  IPR000073 Alpha/beta hydrolase fold-1 [PF00561] (82-377)
  IPR025483 Lipase, eukaryotic [PIRSF000862] (1-396)
  IPR029058 Alpha/Beta hydrolase fold [G3DSA:3.40.50.1820] (21-395)
  IPR029058 Alpha/Beta hydrolase fold [SSF53474] (21-393)

CATH classification: 3.40.50.1820

B-factor: mean 39.54, std 11.91, range [8.49, 85.58]

Nearest PDB structures (foldseek):
  1k8q-assembly2_B  TM=1.003E+00  e=9.225E-91  Canis lupus familiaris
  1hlg-assembly1_B  TM=9.270E-01  e=4.003E-66  Homo sapiens
  6v7n-assembly2_B  TM=9.364E-01  e=3.955E-61  Homo sapiens
  6v7n-assembly1_A  TM=9.334E-01  e=3.127E-60  Homo sapiens
  7v6d-assembly2_B  TM=5.873E-01  e=1.818E-06  Lasiodiplodia theobromae

Organism: Canis lupus familiaris (NCBI:txid9615)